Protein AF-A0A8B8MYD5-F1 (afdb_monomer)

Foldseek 3Di:
DDDDDDDDDDDPPVVVVVVVVVVVVPDPDDDDPPDDDPPPPDDDDDDDDDDDDDDDPDPDDDDDDDDDDDDDDDDDDDDDPDDQQEDDPPDPLDQPRDDFNYKDLFLVRVLVSVLVNCQQQQFAKDWPDRDRAKTKIDTDPPWFWIWIWGADPVVSIIGTHDTTDGGPDDHHLAYPSDALQVLLVVCLVVCVVPVSCALVNSQVCSCVRRVHHDDSVRSVSNSVVNVCVVVDPLVVVVVCVVVVQVVCCVVQVPWDWDWDADPPPRHTFKIKGFGLVLLCQCLPFFFLEWEWDKDWQQDPLIWIKIFIWTAGLLRAIRTGIIMTGRDPALVVLLVRVVSVCVSNVCALAALHEYEYAPDPSNVVSCCVRRVNHQYAHALVNVCVVLCVVPPDDVLVVLSVQLQADQADVSNVVSLVVNCVVPVPSSVSSVVVPSCRQRQRNDDCSRVDSDSHSVSVVVVVVVLPVLSNDRDVSSVVVVVVVSVVVVVVVCVVCVPDPDPRHPNRVVVVVVVVVQCVQWDWDDDPDQWIFIGRNPDTDIDGDDPPDDPPPPPPPPDPPPPDDDDPPDDDDDDDDDDDPDDWDAEQFCRHTNDYVVPDPDHGDDDDDDDDDDDDDDDDDDDDDDDDDDDDDDPVPVVVVVVVVVPDFWDWDADPVGWIWTDGPPDPDIDTPDDDDDDDDDDDDDDDDDDDDDDDDDDDDDDDDDDDDDDD

Sequence (708 aa):
MAPRDGDGAQDDEESATREIVTEFEEAGIEEEADDVPDLVVGSTNVVLYEDDATNEDANSDSESLSGPDIDDFEETNGISSLIVNKYDPTCDHNEEMFSVGMRFESHEQFKNAVKRYAVINGFDIYWKKSEYKRMEARCVRGCDWRLYGSWIQNEKTFVIKRVGFPHYCNRSLTNRQVTATWLAQEYMPKIRARLTYSVAEMQADARERFALTLNKKKCYRAIWKALSDIRGPIEEQYDMLRSYLAELKRVSKEGTFVIEVNSTTKVFERFYVGFNELKKGFLAGCKRVIGLDGCFLKTGLKGMLLCAVGRDGNNQMFPIAWAVVEIESEASWTWFLTLLFIDLSVGTGEGWTFISDQQKGLMNAVSCLSPQAEHRNCARHIYANWKKLHKGDALKNLFWRVVRCTFQAEFDLEMENLKEECSKGYEDFMRQGPKHFCKAFIKTGAKCDAVDNNLSETFNGYLCIPRTKPILEMLEEIRTMLMDRMAERSQLMMDRIDPICPRIRMKLEKTKLESKCCIARAAMGNNFEVQVFDKRFVSVVSQSNHHLIEGKEGERKKNRIKDKDERSSDGKKLMKVGVQMRCSNCLNYGHNKKTCKNPTASRPPKAKRGRPKKATGAQDGTQASRPSNRDSAIIRKERAQARQGYGLFMSETGNSYLRMPGSDRVIDIGGPSFSNGQVGARNVQASQSQSSIGISSSIQQSEIGAGL

Mean predicted aligned error: 20.04 Å

Radius of gyration: 39.72 Å; Cα contacts (8 Å, |Δi|>4): 804; chains: 1; bounding box: 111×100×109 Å

Nearest PDB structures (foldseek):
  6xg8-assembly1_A  TM=4.166E-01  e=9.368E-10  Acetivibrio thermocellus ATCC 27405
  6xg8-assembly1_B  TM=5.489E-01  e=1.685E-07  Acetivibrio thermocellus ATCC 27405
  6xgx-assembly1_B  TM=5.728E-01  e=4.971E-07  Acetivibrio thermocellus ATCC 27405
  4lmg-assembly1_D  TM=4.875E-01  e=2.849E-03  Saccharomyces cerevisiae S288C

Secondary structure (DSSP, 8-state):
----------S-HHHHHHHHHHTTSSS----------------------------------------------------------BPPTTS---TT---TT-EESSHHHHHHHHHHHHHHHT--EEEEEEETTEEEEEESTT---EEEEEEETTTTEEEEEEE-PPP-SPPPSS-TT--HHHHHHHTHHHHHH-TT--HHHHHHHHHHHH-----HHHHHHHHHHHHHHHH--HHHHHHTHHHHHHHHHHH-TTSEEEEEE-TTT--EEEEEEE-HHHHHHHHHHSEEEEEEEEEE--STT--EEEEEEEE-TTS-EEEEEEEEESSS-HHHHHHHHHHHHHHHT-TT-TT-EEEE-S-HHHHHHHHHH-TTSEEEE-HHHHHHHHHTTS-SHHHHHHHHHHHH-SSHHHHHHHHHHHHHH-HHHHHHHHHT-GGGT-GGGS-GGG-----S-HHHHHHHHHTTTGGGS-HHHHHHHHHHHHHHHHHHHHHHHHT---SS-HHHHHHHHHHHHHHTTEEEEE-STTEEEEEETTEEEEEE--STT---------------PPPTT-PPP---PPP-TT-PPBPTTT--BSS-GGG--SPPPPPPPPPPPPP--------------PPPTTTTTHHHHHTTSTT---EEEE-TTS-EEEE-TT---EEE--PPPP----------------------------------

Structure (mmCIF, N/CA/C/O backbone):
data_AF-A0A8B8MYD5-F1
#
_entry.id   AF-A0A8B8MYD5-F1
#
loop_
_atom_site.group_PDB
_atom_site.id
_atom_site.type_symbol
_atom_site.label_atom_id
_atom_site.label_alt_id
_atom_site.label_comp_id
_atom_site.label_asym_id
_atom_site.label_entity_id
_atom_site.label_seq_id
_atom_site.pdbx_PDB_ins_code
_atom_site.Cartn_x
_atom_site.Cartn_y
_atom_site.Cartn_z
_atom_site.occupancy
_atom_site.B_iso_or_equiv
_atom_site.auth_seq_id
_atom_site.auth_comp_id
_atom_site.auth_asym_id
_atom_site.auth_atom_id
_atom_site.pdbx_PDB_model_num
ATOM 1 N N . MET A 1 1 ? 26.868 44.661 17.415 1.00 33.03 1 MET A N 1
ATOM 2 C CA . MET A 1 1 ? 28.032 43.864 17.850 1.00 33.03 1 MET A CA 1
ATOM 3 C C . MET A 1 1 ? 27.548 42.441 18.075 1.00 33.03 1 MET A C 1
ATOM 5 O O . MET A 1 1 ? 26.788 42.228 19.005 1.00 33.03 1 MET A O 1
ATOM 9 N N . ALA A 1 2 ? 27.880 41.521 17.166 1.00 26.58 2 ALA A N 1
ATOM 10 C CA . ALA A 1 2 ? 27.817 40.070 17.413 1.00 26.58 2 ALA A CA 1
ATOM 11 C C . ALA A 1 2 ? 29.082 39.647 18.207 1.00 26.58 2 ALA A C 1
ATOM 13 O O . ALA A 1 2 ? 30.001 40.475 18.269 1.00 26.58 2 ALA A O 1
ATOM 14 N N . PRO A 1 3 ? 29.158 38.451 18.834 1.00 32.28 3 PRO A N 1
ATOM 15 C CA . PRO A 1 3 ? 29.130 37.113 18.186 1.00 32.28 3 PRO A CA 1
ATOM 16 C C . PRO A 1 3 ? 28.055 36.166 18.788 1.00 32.28 3 PRO A C 1
ATOM 18 O O . PRO A 1 3 ? 27.603 36.410 19.899 1.00 32.28 3 PRO A O 1
ATOM 21 N N . ARG A 1 4 ? 27.404 35.279 18.010 1.00 26.86 4 ARG A N 1
ATOM 22 C CA . ARG A 1 4 ? 27.729 33.878 17.600 1.00 26.86 4 ARG A CA 1
ATOM 23 C C . ARG A 1 4 ? 27.643 32.816 18.712 1.00 26.86 4 ARG A C 1
ATOM 25 O O . ARG A 1 4 ? 28.326 32.963 19.713 1.00 26.86 4 ARG A O 1
ATOM 32 N N . ASP A 1 5 ? 26.801 31.803 18.441 1.00 27.64 5 ASP A N 1
ATOM 33 C CA . ASP A 1 5 ? 26.845 30.345 18.746 1.00 27.64 5 ASP A CA 1
ATOM 34 C C . ASP A 1 5 ? 25.376 29.841 18.816 1.00 27.64 5 ASP A C 1
ATOM 36 O O . ASP A 1 5 ? 24.561 30.485 19.468 1.00 27.64 5 ASP A O 1
ATOM 40 N N . GLY A 1 6 ? 24.882 28.777 18.173 1.00 26.59 6 GLY A N 1
ATOM 41 C CA . GLY A 1 6 ? 25.410 27.744 17.278 1.00 26.59 6 GLY A CA 1
ATOM 42 C C . GLY A 1 6 ? 24.245 26.833 16.805 1.00 26.59 6 GLY A C 1
ATOM 43 O O . GLY A 1 6 ? 23.155 26.891 17.373 1.00 26.59 6 GLY A O 1
ATOM 44 N N . ASP A 1 7 ? 24.508 26.072 15.738 1.00 26.72 7 ASP A N 1
ATOM 45 C CA . ASP A 1 7 ? 23.707 25.107 14.939 1.00 26.72 7 ASP A CA 1
ATOM 46 C C . ASP A 1 7 ? 22.804 24.125 15.735 1.00 26.72 7 ASP A C 1
ATOM 48 O O . ASP A 1 7 ? 22.970 23.974 16.938 1.00 26.72 7 ASP A O 1
ATOM 52 N N . GLY A 1 8 ? 21.842 23.352 15.209 1.00 26.77 8 GLY A N 1
ATOM 53 C CA . GLY A 1 8 ? 21.414 22.917 13.871 1.00 26.77 8 GLY A CA 1
ATOM 54 C C . GLY A 1 8 ? 20.626 21.595 14.056 1.00 26.77 8 GLY A C 1
ATOM 55 O O . GLY A 1 8 ? 20.936 20.863 14.990 1.00 26.77 8 GLY A O 1
ATOM 56 N N . ALA A 1 9 ? 19.587 21.304 13.257 1.00 25.69 9 ALA A N 1
ATOM 57 C CA . ALA A 1 9 ? 18.967 19.963 13.164 1.00 25.69 9 ALA A CA 1
ATOM 58 C C . ALA A 1 9 ? 17.902 19.911 12.050 1.00 25.69 9 ALA A C 1
ATOM 60 O O . ALA A 1 9 ? 16.767 20.350 12.242 1.00 25.69 9 ALA A O 1
ATOM 61 N N . GLN A 1 10 ? 18.260 19.360 10.893 1.00 28.97 10 GLN A N 1
ATOM 62 C CA . GLN A 1 10 ? 17.320 18.822 9.910 1.00 28.97 10 GLN A CA 1
ATOM 63 C C . GLN A 1 10 ? 18.085 17.785 9.087 1.00 28.97 10 GLN A C 1
ATOM 65 O O . GLN A 1 10 ? 18.675 18.140 8.081 1.00 28.97 10 GLN A O 1
ATOM 70 N N . ASP A 1 11 ? 18.154 16.560 9.617 1.00 33.12 11 ASP A N 1
ATOM 71 C CA . ASP A 1 11 ? 18.473 15.306 8.909 1.00 33.12 11 ASP A CA 1
ATOM 72 C C . ASP A 1 11 ? 18.242 14.094 9.853 1.00 33.12 11 ASP A C 1
ATOM 74 O O . ASP A 1 11 ? 19.099 13.234 9.992 1.00 33.12 11 ASP A O 1
ATOM 78 N N . ASP A 1 12 ? 17.091 14.007 10.546 1.00 31.97 12 ASP A N 1
ATOM 79 C CA . ASP A 1 12 ? 16.885 12.969 11.589 1.00 31.97 12 ASP A CA 1
ATOM 80 C C . ASP A 1 12 ? 15.583 12.140 11.483 1.00 31.97 12 ASP A C 1
ATOM 82 O O . ASP A 1 12 ? 15.339 11.275 12.325 1.00 31.97 12 ASP A O 1
ATOM 86 N N . GLU A 1 13 ? 14.724 12.323 10.469 1.00 35.62 13 GLU A N 1
ATOM 87 C CA . GLU A 1 13 ? 13.463 11.547 10.394 1.00 35.62 13 GLU A CA 1
ATOM 88 C C . GLU A 1 13 ? 13.639 10.112 9.854 1.00 35.62 13 GLU A C 1
ATOM 90 O O . GLU A 1 13 ? 12.862 9.225 10.216 1.00 35.62 13 GLU A O 1
ATOM 95 N N . GLU A 1 14 ? 14.688 9.830 9.071 1.00 34.41 14 GLU A N 1
ATOM 96 C CA . GLU A 1 14 ? 14.923 8.487 8.510 1.00 34.41 14 GLU A CA 1
ATOM 97 C C . GLU A 1 14 ? 15.836 7.606 9.392 1.00 34.41 14 GLU A C 1
ATOM 99 O O . GLU A 1 14 ? 15.679 6.383 9.402 1.00 34.41 14 GLU A O 1
ATOM 104 N N . SER A 1 15 ? 16.713 8.201 10.219 1.00 29.47 15 SER A N 1
ATOM 105 C CA . SER A 1 15 ? 17.496 7.473 11.243 1.00 29.47 15 SER A CA 1
ATOM 106 C C . SER A 1 15 ? 16.619 7.044 12.424 1.00 29.47 15 SER A C 1
ATOM 108 O O . SER A 1 15 ? 16.699 5.903 12.887 1.00 29.47 15 SER A O 1
ATOM 110 N N . ALA A 1 16 ? 15.675 7.904 12.827 1.00 33.31 16 ALA A N 1
ATOM 111 C CA . ALA A 1 16 ? 14.773 7.640 13.944 1.00 33.31 16 ALA A CA 1
ATOM 112 C C . ALA A 1 16 ? 13.909 6.384 13.739 1.00 33.31 16 ALA A C 1
ATOM 114 O O . ALA A 1 16 ? 13.581 5.701 14.700 1.00 33.31 16 ALA A O 1
ATOM 115 N N . THR A 1 17 ? 13.554 6.018 12.505 1.00 35.38 17 THR A N 1
ATOM 116 C CA . THR A 1 17 ? 12.727 4.818 12.261 1.00 35.38 17 THR A CA 1
ATOM 117 C C . THR A 1 17 ? 13.509 3.503 12.304 1.00 35.38 17 THR A C 1
ATOM 119 O O . THR A 1 17 ? 12.901 2.457 12.525 1.00 35.38 17 THR A O 1
ATOM 122 N N . ARG A 1 18 ? 14.842 3.533 12.145 1.00 30.88 18 ARG A N 1
ATOM 123 C CA . ARG A 1 18 ? 15.704 2.342 12.247 1.00 30.88 18 ARG A CA 1
ATOM 124 C C . ARG A 1 18 ? 16.292 2.141 13.643 1.00 30.88 18 ARG A C 1
ATOM 126 O O . ARG A 1 18 ? 16.346 0.995 14.071 1.00 30.88 18 ARG A O 1
ATOM 133 N N . GLU A 1 19 ? 16.647 3.205 14.366 1.00 32.34 19 GLU A N 1
ATOM 134 C CA . GLU A 1 19 ? 17.136 3.094 15.756 1.00 32.34 19 GLU A CA 1
ATOM 135 C C . GLU A 1 19 ? 16.027 2.688 16.749 1.00 32.34 19 GLU A C 1
ATOM 137 O O . GLU A 1 19 ? 16.284 1.933 17.685 1.00 32.34 19 GLU A O 1
ATOM 142 N N . ILE A 1 20 ? 14.763 3.064 16.497 1.00 35.97 20 ILE A N 1
ATOM 143 C CA . ILE A 1 20 ? 13.620 2.741 17.378 1.00 35.97 20 ILE A CA 1
ATOM 144 C C . ILE A 1 20 ? 13.243 1.246 17.368 1.00 35.97 20 ILE A C 1
ATOM 146 O O . ILE A 1 20 ? 12.670 0.759 18.342 1.00 35.97 20 ILE A O 1
ATOM 150 N N . VAL A 1 21 ? 13.559 0.504 16.299 1.00 33.53 21 VAL A N 1
ATOM 151 C CA . VAL A 1 21 ? 13.284 -0.947 16.225 1.00 33.53 21 VAL A CA 1
ATOM 152 C C . VAL A 1 21 ? 14.319 -1.751 17.019 1.00 33.53 21 VAL A C 1
ATOM 154 O O . VAL A 1 21 ? 13.995 -2.817 17.529 1.00 33.53 21 VAL A O 1
ATOM 157 N N . THR A 1 22 ? 15.540 -1.232 17.169 1.00 33.75 22 THR A N 1
ATOM 158 C CA . THR A 1 22 ? 16.634 -1.900 17.890 1.00 33.75 22 THR A CA 1
ATOM 159 C C . THR A 1 22 ? 16.723 -1.521 19.374 1.00 33.75 22 THR A C 1
ATOM 161 O O . THR A 1 22 ? 17.114 -2.357 20.178 1.00 33.75 22 THR A O 1
ATOM 164 N N . GLU A 1 23 ? 16.312 -0.315 19.789 1.00 38.00 23 GLU A N 1
ATOM 165 C CA . GLU A 1 23 ? 16.449 0.134 21.194 1.00 38.00 23 GLU A CA 1
ATOM 166 C C . GLU A 1 23 ? 15.417 -0.446 22.184 1.00 38.00 23 GLU A C 1
ATOM 168 O O . GLU A 1 23 ? 15.559 -0.272 23.394 1.00 38.00 23 GLU A O 1
ATOM 173 N N . PHE A 1 24 ? 14.385 -1.161 21.719 1.00 34.62 24 PHE A N 1
ATOM 174 C CA . PHE A 1 24 ? 13.400 -1.794 22.613 1.00 34.62 24 PHE A CA 1
ATOM 175 C C . PHE A 1 24 ? 13.786 -3.203 23.095 1.00 34.62 24 PHE A C 1
ATOM 177 O O . PHE A 1 24 ? 13.116 -3.728 23.981 1.00 34.62 24 PHE A O 1
ATOM 184 N N . GLU A 1 25 ? 14.872 -3.801 22.590 1.00 34.47 25 GLU A N 1
ATOM 185 C CA . GLU A 1 25 ? 15.395 -5.070 23.128 1.00 34.47 25 GLU A CA 1
ATOM 186 C C . GLU A 1 25 ? 16.211 -4.883 24.426 1.00 34.47 25 GLU A C 1
ATOM 188 O O . GLU A 1 25 ? 16.365 -5.837 25.188 1.00 34.47 25 GLU A O 1
ATOM 193 N N . GLU A 1 26 ? 16.681 -3.666 24.742 1.00 33.31 26 GLU A N 1
ATOM 194 C CA . GLU A 1 26 ? 17.594 -3.427 25.879 1.00 33.31 26 GLU A CA 1
ATOM 195 C C . GLU A 1 26 ? 16.944 -2.802 27.133 1.00 33.31 26 GLU A C 1
ATOM 197 O O . GLU A 1 26 ? 17.572 -2.748 28.193 1.00 33.31 26 GLU A O 1
ATOM 202 N N . ALA A 1 27 ? 15.670 -2.399 27.088 1.00 32.56 27 ALA A N 1
ATOM 203 C CA . ALA A 1 27 ? 14.951 -1.895 28.263 1.00 32.56 27 ALA A CA 1
ATOM 204 C C . ALA A 1 27 ? 14.001 -2.967 28.823 1.00 32.56 27 ALA A C 1
ATOM 206 O O . ALA A 1 27 ? 12.875 -3.108 28.358 1.00 32.56 27 ALA A O 1
ATOM 207 N N . GLY A 1 28 ? 14.453 -3.715 29.837 1.00 33.19 28 GLY A N 1
ATOM 208 C CA . GLY A 1 28 ? 13.718 -4.795 30.515 1.00 33.19 28 GLY A CA 1
ATOM 209 C C . GLY A 1 28 ? 12.390 -4.385 31.171 1.00 33.19 28 GLY A C 1
ATOM 210 O O . GLY A 1 28 ? 12.281 -4.318 32.394 1.00 33.19 28 GLY A O 1
ATOM 211 N N . ILE A 1 29 ? 11.366 -4.157 30.351 1.00 31.33 29 ILE A N 1
ATOM 212 C CA . ILE A 1 29 ? 9.961 -3.982 30.714 1.00 31.33 29 ILE A CA 1
ATOM 213 C C . ILE A 1 29 ? 9.195 -5.000 29.868 1.00 31.33 29 ILE A C 1
ATOM 215 O O . ILE A 1 29 ? 9.148 -4.879 28.649 1.00 31.33 29 ILE A O 1
ATOM 219 N N . GLU A 1 30 ? 8.636 -6.026 30.511 1.00 28.53 30 GLU A N 1
ATOM 220 C CA . GLU A 1 30 ? 7.891 -7.107 29.858 1.00 28.53 30 GLU A CA 1
ATOM 221 C C . GLU A 1 30 ? 6.620 -6.576 29.160 1.00 28.53 30 GLU A C 1
ATOM 223 O O . GLU A 1 30 ? 5.520 -6.591 29.714 1.00 28.53 30 GLU A O 1
ATOM 228 N N . GLU A 1 31 ? 6.756 -6.113 27.916 1.00 30.19 31 GLU A N 1
ATOM 229 C CA . GLU A 1 31 ? 5.687 -6.196 26.927 1.00 30.19 31 GLU A CA 1
ATOM 230 C C . GLU A 1 31 ? 5.789 -7.548 26.215 1.00 30.19 31 GLU A C 1
ATOM 232 O O . GLU A 1 31 ? 6.854 -7.987 25.784 1.00 30.19 31 GLU A O 1
ATOM 237 N N . GLU A 1 32 ? 4.652 -8.238 26.135 1.00 30.89 32 GLU A N 1
ATOM 238 C CA . GLU A 1 32 ? 4.519 -9.505 25.431 1.00 30.89 32 GLU A CA 1
ATOM 239 C C . GLU A 1 32 ? 4.914 -9.337 23.964 1.00 30.89 32 GLU A C 1
ATOM 241 O O . GLU A 1 32 ? 4.228 -8.654 23.202 1.00 30.89 32 GLU A O 1
ATOM 246 N N . ALA A 1 33 ? 5.994 -10.014 23.578 1.00 26.75 33 ALA A N 1
ATOM 247 C CA . ALA A 1 33 ? 6.343 -10.279 22.195 1.00 26.75 33 ALA A CA 1
ATOM 248 C C . ALA A 1 33 ? 5.153 -10.957 21.494 1.00 26.75 33 ALA A C 1
ATOM 250 O O . ALA A 1 33 ? 4.912 -12.157 21.631 1.00 26.75 33 ALA A O 1
ATOM 251 N N . ASP A 1 34 ? 4.384 -10.166 20.751 1.00 35.00 34 ASP A N 1
ATOM 252 C CA . ASP A 1 34 ? 3.267 -10.620 19.925 1.00 35.00 34 ASP A CA 1
ATOM 253 C C . ASP A 1 34 ? 3.752 -10.928 18.487 1.00 35.00 34 ASP A C 1
ATOM 255 O O . ASP A 1 34 ? 2.990 -10.766 17.537 1.00 35.00 34 ASP A O 1
ATOM 259 N N . ASP A 1 35 ? 4.982 -11.437 18.327 1.00 33.81 35 ASP A N 1
ATOM 260 C CA . ASP A 1 35 ? 5.542 -11.927 17.061 1.00 33.81 35 ASP A CA 1
ATOM 261 C C . ASP A 1 35 ? 6.253 -13.276 17.266 1.00 33.81 35 ASP A C 1
ATOM 263 O O . ASP A 1 35 ? 7.375 -13.367 17.757 1.00 33.81 35 ASP A O 1
ATOM 267 N N . VAL A 1 36 ? 5.593 -14.360 16.849 1.00 26.56 36 VAL A N 1
ATOM 268 C CA . VAL A 1 36 ? 6.321 -15.530 16.342 1.00 26.56 36 VAL A CA 1
ATOM 269 C C . VAL A 1 36 ? 6.652 -15.184 14.892 1.00 26.56 36 VAL A C 1
ATOM 271 O O . VAL A 1 36 ? 5.730 -14.777 14.180 1.00 26.56 36 VAL A O 1
ATOM 274 N N . PRO A 1 37 ? 7.909 -15.319 14.442 1.00 28.94 37 PRO A N 1
ATOM 275 C CA . PRO A 1 37 ? 8.293 -14.933 13.095 1.00 28.94 37 PRO A CA 1
ATOM 276 C C . PRO A 1 37 ? 7.464 -15.721 12.078 1.00 28.94 37 PRO A C 1
ATOM 278 O O . PRO A 1 37 ? 7.573 -16.948 11.992 1.00 28.94 37 PRO A O 1
ATOM 281 N N . ASP A 1 38 ? 6.641 -15.007 11.301 1.00 29.02 38 ASP A N 1
ATOM 282 C CA . ASP A 1 38 ? 6.226 -15.482 9.982 1.00 29.02 38 ASP A CA 1
ATOM 283 C C . ASP A 1 38 ? 7.532 -15.872 9.272 1.00 29.02 38 ASP A C 1
ATOM 285 O O . ASP A 1 38 ? 8.484 -15.088 9.216 1.00 29.02 38 ASP A O 1
ATOM 289 N N . LEU A 1 39 ? 7.619 -17.119 8.809 1.00 23.84 39 LEU A N 1
ATOM 290 C CA . LEU A 1 39 ? 8.772 -17.619 8.075 1.00 23.84 39 LEU A CA 1
ATOM 291 C C . LEU A 1 39 ? 8.901 -16.773 6.801 1.00 23.84 39 LEU A C 1
ATOM 293 O O . LEU A 1 39 ? 8.244 -17.028 5.793 1.00 23.84 39 LEU A O 1
ATOM 297 N N . VAL A 1 40 ? 9.723 -15.725 6.861 1.00 25.64 40 VAL A N 1
ATOM 298 C CA . VAL A 1 40 ? 10.097 -14.914 5.708 1.00 25.64 40 VAL A CA 1
ATOM 299 C C . VAL A 1 40 ? 10.879 -15.832 4.784 1.00 25.64 40 VAL A C 1
ATOM 301 O O . VAL A 1 40 ? 12.078 -16.055 4.955 1.00 25.64 40 VAL A O 1
ATOM 304 N N . VAL A 1 41 ? 10.196 -16.393 3.788 1.00 25.09 41 VAL A N 1
ATOM 305 C CA . VAL A 1 41 ? 10.871 -16.925 2.611 1.00 25.09 41 VAL A CA 1
ATOM 306 C C . VAL A 1 41 ? 11.600 -15.740 1.986 1.00 25.09 41 VAL A C 1
ATOM 308 O O . VAL A 1 41 ? 10.986 -14.748 1.585 1.00 25.09 41 VAL A O 1
ATOM 311 N N . GLY A 1 42 ? 12.930 -15.827 2.032 1.00 29.61 42 GLY A N 1
ATOM 312 C CA . GLY A 1 42 ? 13.866 -14.732 1.821 1.00 29.61 42 GLY A CA 1
ATOM 313 C C . GLY A 1 42 ? 13.496 -13.832 0.650 1.00 29.61 42 GLY A C 1
ATOM 314 O O . GLY A 1 42 ? 13.579 -14.226 -0.510 1.00 29.61 42 GLY A O 1
ATOM 315 N N . SER A 1 43 ? 13.138 -12.594 0.973 1.00 27.06 43 SER A N 1
ATOM 316 C CA . SER A 1 43 ? 13.004 -11.517 0.003 1.00 27.06 43 SER A CA 1
ATOM 317 C C . SER A 1 43 ? 14.182 -10.576 0.200 1.00 27.06 43 SER A C 1
ATOM 319 O O . SER A 1 43 ? 14.398 -10.014 1.270 1.00 27.06 43 SER A O 1
ATOM 321 N N . THR A 1 44 ? 15.014 -10.501 -0.830 1.00 27.11 44 THR A N 1
ATOM 322 C CA . THR A 1 44 ? 16.272 -9.762 -0.858 1.00 27.11 44 THR A CA 1
ATOM 323 C C . THR A 1 44 ? 16.023 -8.283 -0.554 1.00 27.11 44 THR A C 1
ATOM 325 O O . THR A 1 44 ? 15.215 -7.643 -1.222 1.00 27.11 44 THR A O 1
ATOM 328 N N . ASN A 1 45 ? 16.735 -7.738 0.437 1.00 24.03 45 ASN A N 1
ATOM 329 C CA . ASN A 1 45 ? 16.709 -6.323 0.812 1.00 24.03 45 ASN A CA 1
ATOM 330 C C . ASN A 1 45 ? 16.953 -5.412 -0.406 1.00 24.03 45 ASN A C 1
ATOM 332 O O . ASN A 1 45 ? 18.089 -5.258 -0.862 1.00 24.03 45 ASN A O 1
ATOM 336 N N . VAL A 1 46 ? 15.896 -4.772 -0.906 1.00 24.39 46 VAL A N 1
ATOM 337 C CA . VAL A 1 46 ? 15.996 -3.610 -1.794 1.00 24.39 46 VAL A CA 1
ATOM 338 C C . VAL A 1 46 ? 15.860 -2.372 -0.917 1.00 24.39 46 VAL A C 1
ATOM 340 O O . VAL A 1 46 ? 14.762 -1.934 -0.591 1.00 24.39 46 VAL A O 1
ATOM 343 N N . VAL A 1 47 ? 17.001 -1.831 -0.496 1.00 25.64 47 VAL A N 1
ATOM 344 C CA . VAL A 1 47 ? 17.076 -0.502 0.116 1.00 25.64 47 VAL A CA 1
ATOM 345 C C . VAL A 1 47 ? 16.933 0.514 -1.018 1.00 25.64 47 VAL A C 1
ATOM 347 O O . VAL A 1 47 ? 17.826 0.626 -1.861 1.00 25.64 47 VAL A O 1
ATOM 350 N N . LEU A 1 48 ? 15.789 1.194 -1.083 1.00 27.05 48 LEU A N 1
ATOM 351 C CA . LEU A 1 48 ? 15.568 2.330 -1.974 1.00 27.05 48 LEU A CA 1
ATOM 352 C C . LEU A 1 48 ? 16.067 3.583 -1.255 1.00 27.05 48 LEU A C 1
ATOM 354 O O . LEU A 1 48 ? 15.517 3.945 -0.224 1.00 27.05 48 LEU A O 1
ATOM 358 N N . TYR A 1 49 ? 17.125 4.188 -1.788 1.00 27.02 49 TYR A N 1
ATOM 359 C CA . TYR A 1 49 ? 17.493 5.566 -1.476 1.00 27.02 49 TYR A CA 1
ATOM 360 C C . TYR A 1 49 ? 16.717 6.472 -2.432 1.00 27.02 49 TYR A C 1
ATOM 362 O O . TYR A 1 49 ? 16.740 6.224 -3.645 1.00 27.02 49 TYR A O 1
ATOM 370 N N . GLU A 1 50 ? 16.033 7.473 -1.888 1.00 28.28 50 GLU A N 1
ATOM 371 C CA . GLU A 1 50 ? 15.501 8.595 -2.657 1.00 28.28 50 GLU A CA 1
ATOM 372 C C . GLU A 1 50 ? 16.626 9.597 -2.999 1.00 28.28 50 GLU A C 1
ATOM 374 O O . GLU A 1 50 ? 17.693 9.605 -2.385 1.00 28.28 50 GLU A O 1
ATOM 379 N N . ASP A 1 51 ? 16.342 10.379 -4.039 1.00 26.30 51 ASP A N 1
ATOM 380 C CA . ASP A 1 51 ? 16.920 11.670 -4.423 1.00 26.30 51 ASP A CA 1
ATOM 381 C C . ASP A 1 51 ? 17.896 11.857 -5.606 1.00 26.30 51 ASP A C 1
ATOM 383 O O . ASP A 1 51 ? 18.862 11.131 -5.863 1.00 26.30 51 ASP A O 1
ATOM 387 N N . ASP A 1 52 ? 17.502 12.926 -6.313 1.00 25.14 52 ASP A N 1
ATOM 388 C CA . ASP A 1 52 ? 18.093 13.836 -7.285 1.00 25.14 52 ASP A CA 1
ATOM 389 C C . ASP A 1 52 ? 18.729 13.307 -8.574 1.00 25.14 52 ASP A C 1
ATOM 391 O O . ASP A 1 52 ? 19.902 12.948 -8.692 1.00 25.14 52 ASP A O 1
ATOM 395 N N . ALA A 1 53 ? 17.910 13.388 -9.625 1.00 30.78 53 ALA A N 1
ATOM 396 C CA . ALA A 1 53 ? 18.336 13.380 -11.009 1.00 30.78 53 ALA A CA 1
ATOM 397 C C . ALA A 1 53 ? 19.032 14.705 -11.360 1.00 30.78 53 ALA A C 1
ATOM 399 O O . ALA A 1 53 ? 18.392 15.664 -11.790 1.00 30.78 53 ALA A O 1
ATOM 400 N N . THR A 1 54 ? 20.360 14.735 -11.262 1.00 27.05 54 THR A N 1
ATOM 401 C CA . THR A 1 54 ? 21.168 15.653 -12.067 1.00 27.05 54 THR A CA 1
ATOM 402 C C . THR A 1 54 ? 21.460 15.005 -13.420 1.00 27.05 54 THR A C 1
ATOM 404 O O . THR A 1 54 ? 22.073 13.941 -13.534 1.00 27.05 54 THR A O 1
ATOM 407 N N . ASN A 1 55 ? 20.932 15.641 -14.465 1.00 29.86 55 ASN A N 1
ATOM 408 C CA . ASN A 1 55 ? 21.253 15.367 -15.859 1.00 29.86 55 ASN A CA 1
ATOM 409 C C . ASN A 1 55 ? 22.699 15.808 -16.124 1.00 29.86 55 ASN A C 1
ATOM 411 O O . ASN A 1 55 ? 22.965 17.000 -16.245 1.00 29.86 55 ASN A O 1
ATOM 415 N N . GLU A 1 56 ? 23.609 14.856 -16.288 1.00 29.16 56 GLU A N 1
ATOM 416 C CA . GLU A 1 56 ? 24.854 15.069 -17.025 1.00 29.16 56 GLU A CA 1
ATOM 417 C C . GLU A 1 56 ? 24.882 14.101 -18.204 1.00 29.16 56 GLU A C 1
ATOM 419 O O . GLU A 1 56 ? 25.455 13.022 -18.133 1.00 29.16 56 GLU A O 1
ATOM 424 N N . ASP A 1 57 ? 24.219 14.502 -19.283 1.00 27.75 57 ASP A N 1
ATOM 425 C CA . ASP A 1 57 ? 24.515 14.054 -20.644 1.00 27.75 57 ASP A CA 1
ATOM 426 C C . ASP A 1 57 ? 24.286 15.258 -21.575 1.00 27.75 57 ASP A C 1
ATOM 428 O O . ASP A 1 57 ? 23.421 15.272 -22.449 1.00 27.75 57 ASP A O 1
ATOM 432 N N . ALA A 1 58 ? 25.049 16.329 -21.338 1.00 28.17 58 ALA A N 1
ATOM 433 C CA . ALA A 1 58 ? 25.180 17.434 -22.276 1.00 28.17 58 ALA A CA 1
ATOM 434 C C . ALA A 1 58 ? 26.354 17.127 -23.212 1.00 28.17 58 ALA A C 1
ATOM 436 O O . ALA A 1 58 ? 27.509 17.379 -22.881 1.00 28.17 58 ALA A O 1
ATOM 437 N N . ASN A 1 59 ? 26.062 16.573 -24.387 1.00 29.81 59 ASN A N 1
ATOM 438 C CA . ASN A 1 59 ? 26.994 16.636 -25.507 1.00 29.81 59 ASN A CA 1
ATOM 439 C C . ASN A 1 59 ? 26.539 17.811 -26.378 1.00 29.81 59 ASN A C 1
ATOM 441 O O . ASN A 1 59 ? 25.535 17.705 -27.080 1.00 29.81 59 ASN A O 1
ATOM 445 N N . SER A 1 60 ? 27.211 18.959 -26.245 1.00 28.59 60 SER A N 1
ATOM 446 C CA . SER A 1 60 ? 26.897 20.149 -27.032 1.00 28.59 60 SER A CA 1
ATOM 447 C C . SER A 1 60 ? 27.411 19.991 -28.458 1.00 28.59 60 SER A C 1
ATOM 449 O O . SER A 1 60 ? 28.621 19.899 -28.681 1.00 28.59 60 SER A O 1
ATOM 451 N N . ASP A 1 61 ? 26.490 20.026 -29.412 1.00 28.61 61 ASP A N 1
ATOM 452 C CA . ASP A 1 61 ? 26.794 20.331 -30.802 1.00 28.61 61 ASP A CA 1
ATOM 453 C C . ASP A 1 61 ? 27.224 21.801 -30.886 1.00 28.61 61 ASP A C 1
ATOM 455 O O . ASP A 1 61 ? 26.430 22.713 -30.653 1.00 28.61 61 ASP A O 1
ATOM 459 N N . SER A 1 62 ? 28.497 22.038 -31.203 1.00 30.36 62 SER A N 1
ATOM 460 C CA . SER A 1 62 ? 28.982 23.352 -31.624 1.00 30.36 62 SER A CA 1
ATOM 461 C C . SER A 1 62 ? 29.475 23.258 -33.063 1.00 30.36 62 SER A C 1
ATOM 463 O O . SER A 1 62 ? 30.548 22.713 -33.331 1.00 30.36 62 SER A O 1
ATOM 465 N N . GLU A 1 63 ? 28.682 23.801 -33.983 1.00 32.31 63 GLU A N 1
ATOM 466 C CA . GLU A 1 63 ? 29.115 24.124 -35.338 1.00 32.31 63 GLU A CA 1
ATOM 467 C C . GLU A 1 63 ? 30.123 25.283 -35.323 1.00 32.31 63 GLU A C 1
ATOM 469 O O . GLU A 1 63 ? 29.931 26.291 -34.645 1.00 32.31 63 GLU A O 1
ATOM 474 N N . SER A 1 64 ? 31.192 25.165 -36.111 1.00 28.11 64 SER A N 1
ATOM 475 C CA . SER A 1 64 ? 31.915 26.312 -36.674 1.00 28.11 64 SER A CA 1
ATOM 476 C C . SER A 1 64 ? 32.707 25.896 -37.924 1.00 28.11 64 SER A C 1
ATOM 478 O O . SER A 1 64 ? 33.075 24.737 -38.105 1.00 28.11 64 SER A O 1
ATOM 480 N N . LEU A 1 65 ? 32.848 26.861 -38.832 1.00 27.92 65 LEU A N 1
ATOM 481 C CA . LEU A 1 65 ? 32.960 26.737 -40.287 1.00 27.92 65 LEU A CA 1
ATOM 482 C C . LEU A 1 65 ? 34.396 26.578 -40.848 1.00 27.92 65 LEU A C 1
ATOM 484 O O . LEU A 1 65 ? 35.337 27.198 -40.368 1.00 27.92 65 LEU A O 1
ATOM 488 N N . SER A 1 66 ? 34.457 25.843 -41.973 1.00 29.12 66 SER A N 1
ATOM 489 C CA . SER A 1 66 ? 35.260 26.011 -43.214 1.00 29.12 66 SER A CA 1
ATOM 490 C C . SER A 1 66 ? 36.806 25.909 -43.264 1.00 29.12 66 SER A C 1
ATOM 492 O O . SER A 1 66 ? 37.506 26.832 -42.861 1.00 29.12 66 SER A O 1
ATOM 494 N N . GLY A 1 67 ? 37.271 24.887 -44.018 1.00 25.41 67 GLY A N 1
ATOM 495 C CA . GLY A 1 67 ? 38.222 24.983 -45.159 1.00 25.41 67 GLY A CA 1
ATOM 496 C C . GLY A 1 67 ? 39.644 24.389 -44.990 1.00 25.41 67 GLY A C 1
ATOM 497 O O . GLY A 1 67 ? 40.152 24.424 -43.871 1.00 25.41 67 GLY A O 1
ATOM 498 N N . PRO A 1 68 ? 40.352 23.930 -46.061 1.00 33.97 68 PRO A N 1
ATOM 499 C CA . PRO A 1 68 ? 39.937 23.596 -47.437 1.00 33.97 68 PRO A CA 1
ATOM 500 C C . PRO A 1 68 ? 40.183 22.116 -47.847 1.00 33.97 68 PRO A C 1
ATOM 502 O O . PRO A 1 68 ? 40.909 21.374 -47.184 1.00 33.97 68 PRO A O 1
ATOM 505 N N . ASP A 1 69 ? 39.563 21.722 -48.965 1.00 41.22 69 ASP A N 1
ATOM 506 C CA . ASP A 1 69 ? 39.835 20.509 -49.755 1.00 41.22 69 ASP A CA 1
ATOM 507 C C . ASP A 1 69 ? 41.254 20.500 -50.360 1.00 41.22 69 ASP A C 1
ATOM 509 O O . ASP A 1 69 ? 41.779 21.575 -50.645 1.00 41.22 69 ASP A O 1
ATOM 513 N N . ILE A 1 70 ? 41.823 19.292 -50.537 1.00 32.69 70 ILE A N 1
ATOM 514 C CA . ILE A 1 70 ? 42.980 18.839 -51.367 1.00 32.69 70 ILE A CA 1
ATOM 515 C C . ILE A 1 70 ? 43.392 17.459 -50.794 1.00 32.69 70 ILE A C 1
ATOM 517 O O . ILE A 1 70 ? 43.521 17.330 -49.577 1.00 32.69 70 ILE A O 1
ATOM 521 N N . ASP A 1 71 ? 43.638 16.358 -51.501 1.00 30.94 71 ASP A N 1
ATOM 522 C CA . ASP A 1 71 ? 43.544 15.959 -52.906 1.00 30.94 71 ASP A CA 1
ATOM 523 C C . ASP A 1 71 ? 43.453 14.416 -52.940 1.00 30.94 71 ASP A C 1
ATOM 525 O O . ASP A 1 71 ? 43.765 13.727 -51.960 1.00 30.94 71 ASP A O 1
ATOM 529 N N . ASP A 1 72 ? 43.023 13.909 -54.090 1.00 38.03 72 ASP A N 1
ATOM 530 C CA . ASP A 1 72 ? 42.999 12.516 -54.534 1.00 38.03 72 ASP A CA 1
ATOM 531 C C . ASP A 1 72 ? 44.260 11.688 -54.218 1.00 38.03 72 ASP A C 1
ATOM 533 O O . ASP A 1 72 ? 45.383 12.158 -54.391 1.00 38.03 72 ASP A O 1
ATOM 537 N N . PHE A 1 73 ? 44.078 10.394 -53.906 1.00 30.22 73 PHE A N 1
ATOM 538 C CA . PHE A 1 73 ? 44.983 9.360 -54.429 1.00 30.22 73 PHE A CA 1
ATOM 539 C C . PHE A 1 73 ? 44.342 7.957 -54.487 1.00 30.22 73 PHE A C 1
ATOM 541 O O . PHE A 1 73 ? 44.121 7.297 -53.471 1.00 30.22 73 PHE A O 1
ATOM 548 N N . GLU A 1 74 ? 44.084 7.576 -55.738 1.00 33.50 74 GLU A N 1
ATOM 549 C CA . GLU A 1 74 ? 44.103 6.263 -56.400 1.00 33.50 74 GLU A CA 1
ATOM 550 C C . GLU A 1 74 ? 43.192 5.103 -55.956 1.00 33.50 74 GLU A C 1
ATOM 552 O O . GLU A 1 74 ? 43.399 4.388 -54.973 1.00 33.50 74 GLU A O 1
ATOM 557 N N . GLU A 1 75 ? 42.241 4.838 -56.859 1.00 38.78 75 GLU A N 1
ATOM 558 C CA . GLU A 1 75 ? 41.724 3.516 -57.196 1.00 38.78 75 GLU A CA 1
ATOM 559 C C . GLU A 1 75 ? 42.858 2.513 -57.450 1.00 38.78 75 GLU A C 1
ATOM 561 O O . GLU A 1 75 ? 43.712 2.708 -58.311 1.00 38.78 75 GLU A O 1
ATOM 566 N N . THR A 1 76 ? 42.772 1.353 -56.808 1.00 33.72 76 THR A N 1
ATOM 567 C CA . THR A 1 76 ? 43.279 0.113 -57.399 1.00 33.72 76 THR A CA 1
ATOM 568 C C . THR A 1 76 ? 42.099 -0.823 -57.615 1.00 33.72 76 THR A C 1
ATOM 570 O O . THR A 1 76 ? 41.563 -1.434 -56.692 1.00 33.72 76 THR A O 1
ATOM 573 N N . ASN A 1 77 ? 41.665 -0.891 -58.874 1.00 36.75 77 ASN A N 1
ATOM 574 C CA . ASN A 1 77 ? 40.753 -1.910 -59.368 1.00 36.75 77 ASN A CA 1
ATOM 575 C C . ASN A 1 77 ? 41.477 -3.259 -59.428 1.00 36.75 77 ASN A C 1
ATOM 577 O O . ASN A 1 77 ? 42.482 -3.415 -60.117 1.00 36.75 77 ASN A O 1
ATOM 581 N N . GLY A 1 78 ? 40.913 -4.247 -58.741 1.00 32.97 78 GLY A N 1
ATOM 582 C CA . GLY A 1 78 ? 41.325 -5.643 -58.798 1.00 32.97 78 GLY A CA 1
ATOM 583 C C . GLY A 1 78 ? 40.235 -6.518 -58.195 1.00 32.97 78 GLY A C 1
ATOM 584 O O . GLY A 1 78 ? 40.328 -6.930 -57.043 1.00 32.97 78 GLY A O 1
ATOM 585 N N . ILE A 1 79 ? 39.161 -6.754 -58.951 1.00 43.88 79 ILE A N 1
ATOM 586 C CA . ILE A 1 79 ? 38.066 -7.639 -58.542 1.00 43.88 79 ILE A CA 1
ATOM 587 C C . ILE A 1 79 ? 38.583 -9.081 -58.569 1.00 43.88 79 ILE A C 1
ATOM 589 O O . ILE A 1 79 ? 38.767 -9.664 -59.634 1.00 43.88 79 ILE A O 1
ATOM 593 N N . SER A 1 80 ? 38.773 -9.663 -57.387 1.00 33.88 80 SER A N 1
ATOM 594 C CA . SER A 1 80 ? 38.742 -11.110 -57.184 1.00 33.88 80 SER A CA 1
ATOM 595 C C . SER A 1 80 ? 37.510 -11.429 -56.344 1.00 33.88 80 SER A C 1
ATOM 597 O O . SER A 1 80 ? 37.223 -10.737 -55.367 1.00 33.88 80 SER A O 1
ATOM 599 N N . SER A 1 81 ? 36.747 -12.432 -56.768 1.00 42.50 81 SER A N 1
ATOM 600 C CA . SER A 1 81 ? 35.472 -12.900 -56.213 1.00 42.50 81 SER A CA 1
ATOM 601 C C . SER A 1 81 ? 35.609 -13.464 -54.789 1.00 42.50 81 SER A C 1
ATOM 603 O O . SER A 1 81 ? 35.471 -14.666 -54.562 1.00 42.50 81 SER A O 1
ATOM 605 N N . LEU A 1 82 ? 35.908 -12.598 -53.826 1.00 41.28 82 LEU A N 1
ATOM 606 C CA . LEU A 1 82 ? 36.200 -12.940 -52.441 1.00 41.28 82 LEU A CA 1
ATOM 607 C C . LEU A 1 82 ? 35.014 -12.547 -51.556 1.00 41.28 82 LEU A C 1
ATOM 609 O O . LEU A 1 82 ? 34.517 -11.426 -51.629 1.00 41.28 82 LEU A O 1
ATOM 613 N N . ILE A 1 83 ? 34.561 -13.514 -50.759 1.00 47.50 83 ILE A N 1
ATOM 614 C CA . ILE A 1 83 ? 33.632 -13.425 -49.623 1.00 47.50 83 ILE A CA 1
ATOM 615 C C . ILE A 1 83 ? 33.437 -11.973 -49.161 1.00 47.50 83 ILE A C 1
ATOM 617 O O . ILE A 1 83 ? 34.366 -11.356 -48.639 1.00 47.50 83 ILE A O 1
ATOM 621 N N . VAL A 1 84 ? 32.230 -11.419 -49.333 1.00 56.75 84 VAL A N 1
ATOM 622 C CA . VAL A 1 84 ? 31.882 -10.132 -48.718 1.00 56.75 84 VAL A CA 1
ATOM 623 C C . VAL A 1 84 ? 32.039 -10.331 -47.214 1.00 56.75 84 VAL A C 1
ATOM 625 O O . VAL A 1 84 ? 31.228 -11.021 -46.603 1.00 56.75 84 VAL A O 1
ATOM 628 N N . ASN A 1 85 ? 33.109 -9.778 -46.638 1.00 76.81 85 ASN A N 1
ATOM 629 C CA . ASN A 1 85 ? 33.445 -9.869 -45.219 1.00 76.81 85 ASN A CA 1
ATOM 630 C C . ASN A 1 85 ? 32.433 -9.045 -44.405 1.00 76.81 85 ASN A C 1
ATOM 632 O O . ASN A 1 85 ? 32.707 -7.940 -43.943 1.00 76.81 85 ASN A O 1
ATOM 636 N N . LYS A 1 86 ? 31.191 -9.519 -44.357 1.00 84.19 86 LYS A N 1
ATOM 637 C CA . LYS A 1 86 ? 30.086 -8.891 -43.646 1.00 84.19 86 LYS A CA 1
ATOM 638 C C . LYS A 1 86 ? 30.137 -9.352 -42.197 1.00 84.19 86 LYS A C 1
ATOM 640 O O . LYS A 1 86 ? 30.315 -10.535 -41.929 1.00 84.19 86 LYS A O 1
ATOM 645 N N . TYR A 1 87 ? 29.966 -8.414 -41.276 1.00 86.94 87 TYR A N 1
ATOM 646 C CA . TYR A 1 87 ? 29.893 -8.721 -39.859 1.00 86.94 87 TYR A CA 1
ATOM 647 C C . TYR A 1 87 ? 28.688 -9.622 -39.557 1.00 86.94 87 TYR A C 1
ATOM 649 O O . TYR A 1 87 ? 27.549 -9.282 -39.891 1.00 86.94 87 TYR A O 1
ATOM 657 N N . ASP A 1 88 ? 28.957 -10.749 -38.900 1.00 83.50 88 ASP A N 1
ATOM 658 C CA . ASP A 1 88 ? 27.951 -11.649 -38.347 1.00 83.50 88 ASP A CA 1
ATOM 659 C C . ASP A 1 88 ? 27.687 -11.281 -36.874 1.00 83.50 88 ASP A C 1
ATOM 661 O O . ASP A 1 88 ? 28.584 -11.407 -36.041 1.00 83.50 88 ASP A O 1
ATOM 665 N N . PRO A 1 89 ? 26.469 -10.841 -36.504 1.00 81.69 89 PRO A N 1
ATOM 666 C CA . PRO A 1 89 ? 26.125 -10.539 -35.117 1.00 81.69 89 PRO A CA 1
ATOM 667 C C . PRO A 1 89 ? 26.224 -11.723 -34.144 1.00 81.69 89 PRO A C 1
ATOM 669 O O . PRO A 1 89 ? 26.181 -11.482 -32.934 1.00 81.69 89 PRO A O 1
ATOM 672 N N . THR A 1 90 ? 26.295 -12.955 -34.659 1.00 79.44 90 THR A N 1
ATOM 673 C CA . THR A 1 90 ? 26.344 -14.211 -33.895 1.00 79.44 90 THR A CA 1
ATOM 674 C C . THR A 1 90 ? 27.750 -14.781 -33.722 1.00 79.44 90 THR A C 1
ATOM 676 O O . THR A 1 90 ? 27.895 -15.830 -33.095 1.00 79.44 90 THR A O 1
ATOM 679 N N . CYS A 1 91 ? 28.783 -14.098 -34.231 1.00 79.44 91 CYS A N 1
ATOM 680 C CA . CYS A 1 91 ? 30.164 -14.507 -33.999 1.00 79.44 91 CYS A CA 1
ATOM 681 C C . CYS A 1 91 ? 30.526 -14.488 -32.501 1.00 79.44 91 CYS A C 1
ATOM 683 O O . CYS A 1 91 ? 29.818 -13.923 -31.668 1.00 79.44 91 CYS A O 1
ATOM 685 N N . ASP A 1 92 ? 31.639 -15.131 -32.161 1.00 74.06 92 ASP A N 1
ATOM 686 C CA . ASP A 1 92 ? 32.137 -15.304 -30.791 1.00 74.06 92 ASP A CA 1
ATOM 687 C C . ASP A 1 92 ? 32.825 -14.051 -30.208 1.00 74.06 92 ASP A C 1
ATOM 689 O O . ASP A 1 92 ? 33.170 -14.030 -29.025 1.00 74.06 92 ASP A O 1
ATOM 693 N N . HIS A 1 93 ? 33.012 -13.004 -31.022 1.00 81.12 93 HIS A N 1
ATOM 694 C CA . HIS A 1 93 ? 33.716 -11.759 -30.687 1.00 81.12 93 HIS A CA 1
ATOM 695 C C . HIS A 1 93 ? 35.096 -11.976 -30.057 1.00 81.12 93 HIS A C 1
ATOM 697 O O . HIS A 1 93 ? 35.489 -11.220 -29.165 1.00 81.12 93 HIS A O 1
ATOM 703 N N . ASN A 1 94 ? 35.836 -12.983 -30.524 1.00 80.12 94 ASN A N 1
ATOM 704 C CA . ASN A 1 94 ? 37.204 -13.254 -30.081 1.00 80.12 94 ASN A CA 1
ATOM 705 C C . ASN A 1 94 ? 38.194 -12.114 -30.431 1.00 80.12 94 ASN A C 1
ATOM 707 O O . ASN A 1 94 ? 37.847 -11.140 -31.108 1.00 80.12 94 ASN A O 1
ATOM 711 N N . GLU A 1 95 ? 39.441 -12.219 -29.955 1.00 72.06 95 GLU A N 1
ATOM 712 C CA . GLU A 1 95 ? 40.478 -11.183 -30.122 1.00 72.06 95 GLU A CA 1
ATOM 713 C C . GLU A 1 95 ? 40.813 -10.854 -31.593 1.00 72.06 95 GLU A C 1
ATOM 715 O O . GLU A 1 95 ? 41.224 -9.733 -31.896 1.00 72.06 95 GLU A O 1
ATOM 720 N N . GLU A 1 96 ? 40.568 -11.781 -32.521 1.00 73.31 96 GLU A N 1
ATOM 721 C CA . GLU A 1 96 ? 40.878 -11.642 -33.952 1.00 73.31 96 GLU A CA 1
ATOM 722 C C . GLU A 1 96 ? 39.656 -11.265 -34.807 1.00 73.31 96 GLU A C 1
ATOM 724 O O . GLU A 1 96 ? 39.728 -11.246 -36.037 1.00 73.31 96 GLU A O 1
ATOM 729 N N . MET A 1 97 ? 38.526 -10.914 -34.182 1.00 81.94 97 MET A N 1
ATOM 730 C CA . MET A 1 97 ? 37.266 -10.679 -34.893 1.00 81.94 97 MET A CA 1
ATOM 731 C C . MET A 1 97 ? 37.363 -9.580 -35.965 1.00 81.94 97 MET A C 1
ATOM 733 O O . MET A 1 97 ? 36.698 -9.656 -36.997 1.00 81.94 97 MET A O 1
ATOM 737 N N . PHE A 1 98 ? 38.141 -8.520 -35.738 1.00 89.56 98 PHE A N 1
ATOM 738 C CA . PHE A 1 98 ? 38.152 -7.361 -36.631 1.00 89.56 98 PHE A CA 1
ATOM 739 C C . PHE A 1 98 ? 39.210 -7.461 -37.730 1.00 89.56 98 PHE A C 1
ATOM 741 O O . PHE A 1 98 ? 40.405 -7.524 -37.459 1.00 89.56 98 PHE A O 1
ATOM 748 N N . SER A 1 99 ? 38.775 -7.325 -38.984 1.00 88.38 99 SER A N 1
ATOM 749 C CA . SER A 1 99 ? 39.647 -7.275 -40.162 1.00 88.38 99 SER A CA 1
ATOM 750 C C . SER A 1 99 ? 39.347 -6.065 -41.051 1.00 88.38 99 SER A C 1
ATOM 752 O O . SER A 1 99 ? 38.232 -5.533 -41.087 1.00 88.38 99 SER A O 1
ATOM 754 N N . VAL A 1 100 ? 40.374 -5.593 -41.764 1.00 89.94 100 VAL A N 1
ATOM 755 C CA . VAL A 1 100 ? 40.229 -4.502 -42.738 1.00 89.94 100 VAL A CA 1
ATOM 756 C C . VAL A 1 100 ? 39.284 -4.947 -43.855 1.00 89.94 100 VAL A C 1
ATOM 758 O O . VAL A 1 100 ? 39.358 -6.075 -44.335 1.00 89.94 100 VAL A O 1
ATOM 761 N N . GLY A 1 101 ? 38.377 -4.059 -44.254 1.00 87.62 101 GLY A N 1
ATOM 762 C CA . GLY A 1 101 ? 37.350 -4.351 -45.250 1.00 87.62 101 GLY A CA 1
ATOM 763 C C . GLY A 1 101 ? 36.085 -4.996 -44.683 1.00 87.62 101 GLY A C 1
ATOM 764 O O . GLY A 1 101 ? 35.134 -5.167 -45.443 1.00 87.62 101 GLY A O 1
ATOM 765 N N . MET A 1 102 ? 36.022 -5.303 -43.378 1.00 91.50 102 MET A N 1
ATOM 766 C CA . MET A 1 102 ? 34.800 -5.818 -42.757 1.00 91.50 102 MET A CA 1
ATOM 767 C C . MET A 1 102 ? 33.666 -4.781 -42.798 1.00 91.50 102 MET A C 1
ATOM 769 O O . MET A 1 102 ? 33.874 -3.599 -42.496 1.00 91.50 102 MET A O 1
ATOM 773 N N . ARG A 1 103 ? 32.465 -5.236 -43.167 1.00 92.12 103 ARG A N 1
ATOM 774 C CA . ARG A 1 103 ? 31.290 -4.415 -43.491 1.00 92.12 103 ARG A CA 1
ATOM 775 C C . ARG A 1 103 ? 30.179 -4.557 -42.453 1.00 92.12 103 ARG A C 1
ATOM 777 O O . ARG A 1 103 ? 29.824 -5.666 -42.064 1.00 92.12 103 ARG A O 1
ATOM 784 N N . PHE A 1 104 ? 29.581 -3.429 -42.089 1.00 92.69 104 PHE A N 1
ATOM 785 C CA . PHE A 1 104 ? 28.471 -3.291 -41.151 1.00 92.69 104 PHE A CA 1
ATOM 786 C C . PHE A 1 104 ? 27.330 -2.522 -41.819 1.00 92.69 104 PHE A C 1
ATOM 788 O O . PHE A 1 104 ? 27.555 -1.573 -42.571 1.00 92.69 104 PHE A O 1
ATOM 795 N N . GLU A 1 105 ? 26.095 -2.898 -41.515 1.00 90.94 105 GLU A N 1
ATOM 796 C CA . GLU A 1 105 ? 24.881 -2.276 -42.057 1.00 90.94 105 GLU A CA 1
ATOM 797 C C . GLU A 1 105 ? 24.690 -0.844 -41.545 1.00 90.94 105 GLU A C 1
ATOM 799 O O . GLU A 1 105 ? 24.093 -0.003 -42.213 1.00 90.94 105 GLU A O 1
ATOM 804 N N . SER A 1 106 ? 25.220 -0.544 -40.358 1.00 90.88 106 SER A N 1
ATOM 805 C CA . SER A 1 106 ? 25.136 0.779 -39.752 1.00 90.88 106 SER A CA 1
ATOM 806 C C . SER A 1 106 ? 26.321 1.058 -38.831 1.00 90.88 106 SER A C 1
ATOM 808 O O . SER A 1 106 ? 26.992 0.149 -38.330 1.00 90.88 106 SER A O 1
ATOM 810 N N . HIS A 1 107 ? 26.552 2.342 -38.561 1.00 89.00 107 HIS A N 1
ATOM 811 C CA . HIS A 1 107 ? 27.501 2.768 -37.534 1.00 89.00 107 HIS A CA 1
ATOM 812 C C . HIS A 1 107 ? 27.105 2.237 -36.135 1.00 89.00 107 HIS A C 1
ATOM 814 O O . HIS A 1 107 ? 27.980 1.947 -35.322 1.00 89.00 107 HIS A O 1
ATOM 820 N N . GLU A 1 108 ? 25.808 2.039 -35.856 1.00 90.50 108 GLU A N 1
ATOM 821 C CA . GLU A 1 108 ? 25.325 1.427 -34.608 1.00 90.50 108 GLU A CA 1
ATOM 822 C C . GLU A 1 108 ? 25.717 -0.049 -34.502 1.00 90.50 108 GLU A C 1
ATOM 824 O O . GLU A 1 108 ? 26.165 -0.488 -33.442 1.00 90.50 108 GLU A O 1
ATOM 829 N N . GLN A 1 109 ? 25.606 -0.813 -35.597 1.00 91.00 109 GLN A N 1
ATOM 830 C CA . GLN A 1 109 ? 26.029 -2.214 -35.628 1.00 91.00 109 GLN A CA 1
ATOM 831 C C . GLN A 1 109 ? 27.536 -2.327 -35.365 1.00 91.00 109 GLN A C 1
ATOM 833 O O . GLN A 1 109 ? 27.953 -3.150 -34.550 1.00 91.00 109 GLN A O 1
ATOM 838 N N . PHE A 1 110 ? 28.337 -1.443 -35.968 1.00 92.50 110 PHE A N 1
ATOM 839 C CA . PHE A 1 110 ? 29.770 -1.339 -35.688 1.00 92.50 110 PHE A CA 1
ATOM 840 C C . PHE A 1 110 ? 30.048 -0.992 -34.217 1.00 92.50 110 PHE A C 1
ATOM 842 O O . PHE A 1 110 ? 30.829 -1.670 -33.547 1.00 92.50 110 PHE A O 1
ATOM 849 N N . LYS A 1 111 ? 29.362 0.019 -33.670 1.00 90.94 111 LYS A N 1
ATOM 850 C CA . LYS A 1 111 ? 29.506 0.441 -32.268 1.00 90.94 111 LYS A CA 1
ATOM 851 C C . LYS A 1 111 ? 29.170 -0.691 -31.291 1.00 90.94 111 LYS A C 1
ATOM 853 O O . LYS A 1 111 ? 29.891 -0.892 -30.313 1.00 90.94 111 LYS A O 1
ATOM 858 N N . ASN A 1 112 ? 28.109 -1.448 -31.568 1.00 89.69 112 ASN A N 1
ATOM 859 C CA . ASN A 1 112 ? 27.685 -2.591 -30.761 1.00 89.69 112 ASN A CA 1
ATOM 860 C C . ASN A 1 112 ? 28.658 -3.773 -30.861 1.00 89.69 112 ASN A C 1
ATOM 862 O O . ASN A 1 112 ? 28.930 -4.407 -29.842 1.00 89.69 112 ASN A O 1
ATOM 866 N N . ALA A 1 113 ? 29.227 -4.032 -32.042 1.00 91.25 113 ALA A N 1
ATOM 867 C CA . ALA A 1 113 ? 30.255 -5.054 -32.232 1.00 91.25 113 ALA A CA 1
ATOM 868 C C . ALA A 1 113 ? 31.521 -4.743 -31.420 1.00 91.25 113 ALA A C 1
ATOM 870 O O . ALA A 1 113 ? 32.000 -5.594 -30.673 1.00 91.25 113 ALA A O 1
ATOM 871 N N . VAL A 1 114 ? 32.013 -3.498 -31.485 1.00 92.06 114 VAL A N 1
ATOM 872 C CA . VAL A 1 114 ? 33.170 -3.040 -30.691 1.00 92.06 114 VAL A CA 1
ATOM 873 C C . VAL A 1 114 ? 32.875 -3.112 -29.196 1.00 92.06 114 VAL A C 1
ATOM 875 O O . VAL A 1 114 ? 33.723 -3.553 -28.424 1.00 92.06 114 VAL A O 1
ATOM 878 N N . LYS A 1 115 ? 31.662 -2.736 -28.774 1.00 90.94 115 LYS A N 1
ATOM 879 C CA . LYS A 1 115 ? 31.231 -2.868 -27.378 1.00 90.94 115 LYS A CA 1
ATOM 880 C C . LYS A 1 115 ? 31.235 -4.331 -26.915 1.00 90.94 115 LYS A C 1
ATOM 882 O O . LYS A 1 115 ? 31.768 -4.601 -25.845 1.00 90.94 115 LYS A O 1
ATOM 887 N N . ARG A 1 116 ? 30.678 -5.269 -27.689 1.00 89.25 116 ARG A N 1
ATOM 888 C CA . ARG A 1 116 ? 30.679 -6.703 -27.334 1.00 89.25 116 ARG A CA 1
ATOM 889 C C . ARG A 1 116 ? 32.089 -7.274 -27.249 1.00 89.25 116 ARG A C 1
ATOM 891 O O . ARG A 1 116 ? 32.421 -7.880 -26.236 1.00 89.25 116 ARG A O 1
ATOM 898 N N . TYR A 1 117 ? 32.920 -6.985 -28.246 1.00 91.88 117 TYR A N 1
ATOM 899 C CA . TYR A 1 117 ? 34.337 -7.342 -28.257 1.00 91.88 117 TYR A CA 1
ATOM 900 C C . TYR A 1 117 ? 35.075 -6.830 -27.010 1.00 91.88 117 TYR A C 1
ATOM 902 O O . TYR A 1 117 ? 35.785 -7.588 -26.351 1.00 91.88 117 TYR A O 1
ATOM 910 N N . ALA A 1 118 ? 34.856 -5.564 -26.633 1.00 91.56 118 ALA A N 1
ATOM 911 C CA . ALA A 1 118 ? 35.449 -4.973 -25.435 1.00 91.56 118 ALA A CA 1
ATOM 912 C C . ALA A 1 118 ? 35.034 -5.724 -24.159 1.00 91.56 118 ALA A C 1
ATOM 914 O O . ALA A 1 118 ? 35.848 -5.934 -23.263 1.00 91.56 118 ALA A O 1
ATOM 915 N N . VAL A 1 119 ? 33.764 -6.125 -24.060 1.00 90.75 119 VAL A N 1
ATOM 916 C CA . VAL A 1 119 ? 33.209 -6.782 -22.869 1.00 90.75 119 VAL A CA 1
ATOM 917 C C . VAL A 1 119 ? 33.661 -8.235 -22.740 1.00 90.75 119 VAL A C 1
ATOM 919 O O . VAL A 1 119 ? 34.080 -8.638 -21.657 1.00 90.75 119 VAL A O 1
ATOM 922 N N . ILE A 1 120 ? 33.606 -9.007 -23.827 1.00 89.44 120 ILE A N 1
ATOM 923 C CA . ILE A 1 120 ? 33.954 -10.436 -23.836 1.00 89.44 120 ILE A CA 1
ATOM 924 C C . ILE A 1 120 ? 35.438 -10.621 -23.499 1.00 89.44 120 ILE A C 1
ATOM 926 O O . ILE A 1 120 ? 35.782 -11.300 -22.524 1.00 89.44 120 ILE A O 1
ATOM 930 N N . ASN A 1 121 ? 36.312 -9.907 -24.209 1.00 89.38 121 ASN A N 1
ATOM 931 C CA . ASN A 1 121 ? 37.760 -9.993 -24.002 1.00 89.38 121 ASN A CA 1
ATOM 932 C C . ASN A 1 121 ? 38.245 -9.152 -22.803 1.00 89.38 121 ASN A C 1
ATOM 934 O O . ASN A 1 121 ? 39.352 -9.332 -22.306 1.00 89.38 121 ASN A O 1
ATOM 938 N N . GLY A 1 122 ? 37.384 -8.285 -22.258 1.00 90.12 122 GLY A N 1
ATOM 939 C CA . GLY A 1 122 ? 37.668 -7.481 -21.069 1.00 90.12 122 GLY A CA 1
ATOM 940 C C . GLY A 1 122 ? 38.662 -6.345 -21.320 1.00 90.12 122 GLY A C 1
ATOM 941 O O . GLY A 1 122 ? 39.439 -5.991 -20.436 1.00 90.12 122 GLY A O 1
ATOM 942 N N . PHE A 1 123 ? 38.624 -5.749 -22.510 1.00 91.56 123 PHE A N 1
ATOM 943 C CA . PHE A 1 123 ? 39.402 -4.562 -22.852 1.00 91.56 123 PHE A CA 1
ATOM 944 C C . PHE A 1 123 ? 38.625 -3.282 -22.531 1.00 91.56 123 PHE A C 1
ATOM 946 O O . PHE A 1 123 ? 37.456 -3.134 -22.899 1.00 91.56 123 PHE A O 1
ATOM 953 N N . ASP A 1 124 ? 39.280 -2.321 -21.876 1.00 90.62 124 ASP A N 1
ATOM 954 C CA . ASP A 1 124 ? 38.698 -0.997 -21.641 1.00 90.62 124 ASP A CA 1
ATOM 955 C C . ASP A 1 124 ? 38.934 -0.100 -22.866 1.00 90.62 124 ASP A C 1
ATOM 957 O O . ASP A 1 124 ? 39.978 0.533 -23.040 1.00 90.62 124 ASP A O 1
ATOM 961 N N . ILE A 1 125 ? 37.959 -0.117 -23.772 1.00 92.62 125 ILE A N 1
ATOM 962 C CA . ILE A 1 125 ? 37.982 0.627 -25.032 1.00 92.62 125 ILE A CA 1
ATOM 963 C C . ILE A 1 125 ? 37.173 1.913 -24.877 1.00 92.62 125 ILE A C 1
ATOM 965 O O . ILE A 1 125 ? 36.076 1.913 -24.316 1.00 92.62 125 ILE A O 1
ATOM 969 N N . TYR A 1 126 ? 37.679 3.014 -25.427 1.00 91.50 126 TYR A N 1
ATOM 970 C CA . TYR A 1 126 ? 36.985 4.294 -25.505 1.00 91.50 126 TYR A CA 1
ATOM 971 C C . TYR A 1 126 ? 36.936 4.818 -26.944 1.00 91.50 126 TYR A C 1
ATOM 973 O O . TYR A 1 126 ? 37.763 4.484 -27.795 1.00 91.50 126 TYR A O 1
ATOM 981 N N . TRP A 1 127 ? 35.947 5.662 -27.224 1.00 92.50 127 TRP A N 1
ATOM 982 C CA . TRP A 1 127 ? 35.803 6.305 -28.526 1.00 92.50 127 TRP A CA 1
ATOM 983 C C . TRP A 1 127 ? 36.639 7.582 -28.555 1.00 92.50 127 TRP A C 1
ATOM 985 O O . TRP A 1 127 ? 36.355 8.519 -27.816 1.00 92.50 127 TRP A O 1
ATOM 995 N N . LYS A 1 128 ? 37.670 7.630 -29.406 1.00 91.88 128 LYS A N 1
ATOM 996 C CA . LYS A 1 128 ? 38.410 8.870 -29.683 1.00 91.88 128 LYS A CA 1
ATOM 997 C C . LYS A 1 128 ? 37.618 9.785 -30.620 1.00 91.88 128 LYS A C 1
ATOM 999 O O . LYS A 1 128 ? 37.669 10.999 -30.468 1.00 91.88 128 LYS A O 1
ATOM 1004 N N . LYS A 1 129 ? 36.904 9.196 -31.583 1.00 89.44 129 LYS A N 1
ATOM 1005 C CA . LYS A 1 129 ? 35.933 9.871 -32.456 1.00 89.44 129 LYS A CA 1
ATOM 1006 C C . LYS A 1 129 ? 34.706 8.981 -32.613 1.00 89.44 129 LYS A C 1
ATOM 1008 O O . LYS A 1 129 ? 34.852 7.773 -32.797 1.00 89.44 129 LYS A O 1
ATOM 1013 N N . SER A 1 130 ? 33.513 9.560 -32.531 1.00 89.06 130 SER A N 1
ATOM 1014 C CA . SER A 1 130 ? 32.240 8.834 -32.621 1.00 89.06 130 SER A CA 1
ATOM 1015 C C . SER A 1 130 ? 31.221 9.662 -33.401 1.00 89.06 130 SER A C 1
ATOM 1017 O O . SER A 1 130 ? 30.224 10.107 -32.843 1.00 89.06 130 SER A O 1
ATOM 1019 N N . GLU A 1 131 ? 31.475 9.861 -34.690 1.00 90.25 131 GLU A N 1
ATOM 1020 C CA . GLU A 1 131 ? 30.556 10.534 -35.609 1.00 90.25 131 GLU A CA 1
ATOM 1021 C C . GLU A 1 131 ? 29.841 9.499 -36.485 1.00 90.25 131 GLU A C 1
ATOM 1023 O O . GLU A 1 131 ? 30.387 8.432 -36.773 1.00 90.25 131 GLU A O 1
ATOM 1028 N N . TYR A 1 132 ? 28.651 9.835 -36.991 1.00 84.06 132 TYR A N 1
ATOM 1029 C CA . TYR A 1 132 ? 27.870 8.952 -37.869 1.00 84.06 132 TYR A CA 1
ATOM 1030 C C . TYR A 1 132 ? 28.681 8.435 -39.073 1.00 84.06 132 TYR A C 1
ATOM 1032 O O . TYR A 1 132 ? 28.595 7.265 -39.445 1.00 84.06 132 TYR A O 1
ATOM 1040 N N . LYS A 1 133 ? 29.503 9.305 -39.681 1.00 89.19 133 LYS A N 1
ATOM 1041 C CA . LYS A 1 133 ? 30.289 8.969 -40.877 1.00 89.19 133 LYS A CA 1
ATOM 1042 C C . LYS A 1 133 ? 31.661 8.371 -40.566 1.00 89.19 133 LYS A C 1
ATOM 1044 O O . LYS A 1 133 ? 32.252 7.771 -41.462 1.00 89.19 133 LYS A O 1
ATOM 1049 N N . ARG A 1 134 ? 32.214 8.567 -39.364 1.00 92.31 134 ARG A N 1
ATOM 1050 C CA . ARG A 1 134 ? 33.608 8.221 -39.027 1.00 92.31 134 ARG A CA 1
ATOM 1051 C C . ARG A 1 134 ? 33.733 7.910 -37.538 1.00 92.31 134 ARG A C 1
ATOM 1053 O O . ARG A 1 134 ? 33.400 8.736 -36.693 1.00 92.31 134 ARG A O 1
ATOM 1060 N N . MET A 1 135 ? 34.280 6.744 -37.210 1.00 95.00 135 MET A N 1
ATOM 1061 C CA . MET A 1 135 ? 34.475 6.326 -35.822 1.00 95.00 135 MET A CA 1
ATOM 1062 C C . MET A 1 135 ? 35.885 5.783 -35.611 1.00 95.00 135 MET A C 1
ATOM 1064 O O . MET A 1 135 ? 36.392 5.012 -36.424 1.00 95.00 135 MET A O 1
ATOM 1068 N N . GLU A 1 136 ? 36.510 6.181 -34.504 1.00 95.06 136 GLU A N 1
ATOM 1069 C CA . GLU A 1 136 ? 37.821 5.701 -34.068 1.00 95.06 136 GLU A CA 1
ATOM 1070 C C . GLU A 1 136 ? 37.725 5.228 -32.613 1.00 95.06 136 GLU A C 1
ATOM 1072 O O . GLU A 1 136 ? 37.525 6.038 -31.703 1.00 95.06 136 GLU A O 1
ATOM 1077 N N . ALA A 1 137 ? 37.880 3.924 -32.391 1.00 94.44 137 ALA A N 1
ATOM 1078 C CA . ALA A 1 137 ? 38.010 3.320 -31.070 1.00 94.44 137 ALA A CA 1
ATOM 1079 C C . ALA A 1 137 ? 39.491 3.158 -30.709 1.00 94.44 137 ALA A C 1
ATOM 1081 O O . ALA A 1 137 ? 40.315 2.847 -31.571 1.00 94.44 137 ALA A O 1
ATOM 1082 N N . ARG A 1 138 ? 39.831 3.352 -29.435 1.00 94.00 138 ARG A N 1
ATOM 1083 C CA . ARG A 1 138 ? 41.170 3.114 -28.885 1.00 94.00 138 ARG A CA 1
ATOM 1084 C C . ARG A 1 138 ? 41.073 2.410 -27.545 1.00 94.00 138 ARG A C 1
ATOM 1086 O O . ARG A 1 138 ? 40.099 2.590 -26.819 1.00 94.00 138 ARG A O 1
ATOM 1093 N N . CYS A 1 139 ? 42.090 1.631 -27.214 1.00 92.31 139 CYS A N 1
ATOM 1094 C CA . CYS A 1 139 ? 42.234 1.083 -25.873 1.00 92.31 139 CYS A CA 1
ATOM 1095 C C . CYS A 1 139 ? 42.853 2.125 -24.922 1.00 92.31 139 CYS A C 1
ATOM 1097 O O . CYS A 1 139 ? 43.379 3.145 -25.372 1.00 92.31 139 CYS A O 1
ATOM 1099 N N . VAL A 1 140 ? 42.763 1.892 -23.607 1.00 88.12 140 VAL A N 1
ATOM 1100 C CA . VAL A 1 140 ? 43.381 2.728 -22.558 1.00 88.12 140 VAL A CA 1
ATOM 1101 C C . VAL A 1 140 ? 44.859 3.058 -22.817 1.00 88.12 140 VAL A C 1
ATOM 1103 O O . VAL A 1 140 ? 45.564 2.371 -23.555 1.00 88.12 140 VAL A O 1
ATOM 1106 N N . ARG A 1 141 ? 45.341 4.129 -22.169 1.00 82.62 141 ARG A N 1
ATOM 1107 C CA . ARG A 1 141 ? 46.739 4.583 -22.258 1.00 82.62 141 ARG A CA 1
ATOM 1108 C C . ARG A 1 141 ? 47.713 3.434 -21.972 1.00 82.62 141 ARG A C 1
ATOM 1110 O O . ARG A 1 141 ? 47.531 2.705 -21.004 1.00 82.62 141 ARG A O 1
ATOM 1117 N N . GLY A 1 142 ? 48.749 3.318 -22.801 1.00 84.94 142 GLY A N 1
ATOM 1118 C CA . GLY A 1 142 ? 49.723 2.221 -22.749 1.00 84.94 142 GLY A CA 1
ATOM 1119 C C . GLY A 1 142 ? 49.379 1.033 -23.654 1.00 84.94 142 GLY A C 1
ATOM 1120 O O . GLY A 1 142 ? 50.184 0.119 -23.765 1.00 84.94 142 GLY A O 1
ATOM 1121 N N . CYS A 1 143 ? 48.222 1.050 -24.323 1.00 91.00 143 CYS A N 1
ATOM 1122 C CA . CYS A 1 143 ? 47.862 0.077 -25.347 1.00 91.00 143 CYS A CA 1
ATOM 1123 C C . CYS A 1 143 ? 47.714 0.757 -26.717 1.00 91.00 143 CYS A C 1
ATOM 1125 O O . CYS A 1 143 ? 46.944 1.706 -26.867 1.00 91.00 143 CYS A O 1
ATOM 1127 N N . ASP A 1 144 ? 48.416 0.236 -27.725 1.00 91.31 144 ASP A N 1
ATOM 1128 C CA . ASP A 1 144 ? 48.420 0.779 -29.093 1.00 91.31 144 ASP A CA 1
ATOM 1129 C C . ASP A 1 144 ? 47.252 0.291 -29.963 1.00 91.31 144 ASP A C 1
ATOM 1131 O O . ASP A 1 144 ? 47.144 0.649 -31.146 1.00 91.31 144 ASP A O 1
ATOM 1135 N N . TRP A 1 145 ? 46.349 -0.505 -29.383 1.00 94.00 145 TRP A N 1
ATOM 1136 C CA . TRP A 1 145 ? 45.173 -0.992 -30.083 1.00 94.00 145 TRP A CA 1
ATOM 1137 C C . TRP A 1 145 ? 44.259 0.165 -30.489 1.00 94.00 145 TRP A C 1
ATOM 1139 O O . TRP A 1 145 ? 43.879 1.032 -29.689 1.00 94.00 145 TRP A O 1
ATOM 1149 N N . ARG A 1 146 ? 43.884 0.159 -31.768 1.00 93.44 146 ARG A N 1
ATOM 1150 C CA . ARG A 1 146 ? 42.991 1.142 -32.381 1.00 93.44 146 ARG A CA 1
ATOM 1151 C C . ARG A 1 146 ? 42.175 0.500 -33.489 1.00 93.44 146 ARG A C 1
ATOM 1153 O O . ARG A 1 146 ? 42.676 -0.355 -34.213 1.00 93.44 146 ARG A O 1
ATOM 1160 N N . LEU A 1 147 ? 40.958 0.984 -33.678 1.00 95.12 147 LEU A N 1
ATOM 1161 C CA . LEU A 1 147 ? 40.076 0.549 -34.750 1.00 95.12 147 LEU A CA 1
ATOM 1162 C C . LEU A 1 147 ? 39.418 1.761 -35.392 1.00 95.12 147 LEU A C 1
ATOM 1164 O O . LEU A 1 147 ? 38.835 2.590 -34.693 1.00 95.12 147 LEU A O 1
ATOM 1168 N N . TYR A 1 148 ? 39.509 1.872 -36.713 1.00 95.38 148 TYR A N 1
ATOM 1169 C CA . TYR A 1 148 ? 38.918 2.977 -37.460 1.00 95.38 148 TYR A CA 1
ATOM 1170 C C . TYR A 1 148 ? 38.004 2.465 -38.567 1.00 95.38 148 TYR A C 1
ATOM 1172 O O . TYR A 1 148 ? 38.408 1.647 -39.401 1.00 95.38 148 TYR A O 1
ATOM 1180 N N . GLY A 1 149 ? 36.789 3.007 -38.601 1.00 94.62 149 GLY A N 1
ATOM 1181 C CA . GLY A 1 149 ? 35.814 2.744 -39.648 1.00 94.62 149 GLY A CA 1
ATOM 1182 C C . GLY A 1 149 ? 35.119 4.012 -40.129 1.00 94.62 149 GLY A C 1
ATOM 1183 O O . GLY A 1 149 ? 35.084 5.035 -39.438 1.00 94.62 149 GLY A O 1
ATOM 1184 N N . SER A 1 150 ? 34.578 3.950 -41.344 1.00 94.56 150 SER A N 1
ATOM 1185 C CA . SER A 1 150 ? 33.855 5.067 -41.954 1.00 94.56 150 SER A CA 1
ATOM 1186 C C . SER A 1 150 ? 32.701 4.606 -42.838 1.00 94.56 150 SER A C 1
ATOM 1188 O O . SER A 1 150 ? 32.771 3.535 -43.441 1.00 94.56 150 SER A O 1
ATOM 1190 N N . TRP A 1 151 ? 31.695 5.464 -42.980 1.00 93.38 151 TRP A N 1
ATOM 1191 C CA . TRP A 1 151 ? 30.556 5.285 -43.872 1.00 93.38 151 TRP A CA 1
ATOM 1192 C C . TRP A 1 151 ? 30.941 5.484 -45.340 1.00 93.38 151 TRP A C 1
ATOM 1194 O O . TRP A 1 151 ? 31.568 6.487 -45.692 1.00 93.38 151 TRP A O 1
ATOM 1204 N N . ILE A 1 152 ? 30.524 4.556 -46.199 1.00 91.94 152 ILE A N 1
ATOM 1205 C CA . ILE A 1 152 ? 30.629 4.660 -47.656 1.00 91.94 152 ILE A CA 1
ATOM 1206 C C . ILE A 1 152 ? 29.256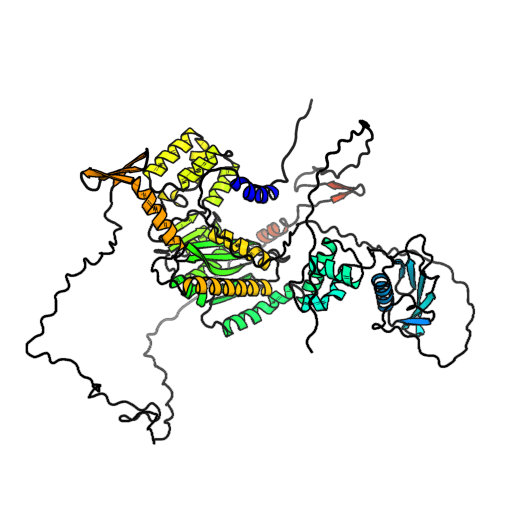 5.060 -48.196 1.00 91.94 152 ILE A C 1
ATOM 1208 O O . ILE A 1 152 ? 28.299 4.291 -48.114 1.00 91.94 152 ILE A O 1
ATOM 1212 N N . GLN A 1 153 ? 29.151 6.275 -48.741 1.00 86.75 153 GLN A N 1
ATOM 1213 C CA . GLN A 1 153 ? 27.868 6.869 -49.132 1.00 86.75 153 GLN A CA 1
ATOM 1214 C C . GLN A 1 153 ? 27.183 6.119 -50.281 1.00 86.75 153 GLN A C 1
ATOM 1216 O O . GLN A 1 153 ? 25.982 5.868 -50.200 1.00 86.75 153 GLN A O 1
ATOM 1221 N N . ASN A 1 154 ? 27.945 5.715 -51.300 1.00 86.56 154 ASN A N 1
ATOM 1222 C CA . ASN A 1 154 ? 27.409 5.043 -52.488 1.00 86.56 154 ASN A CA 1
ATOM 1223 C C . ASN A 1 154 ? 26.874 3.638 -52.169 1.00 86.56 154 ASN A C 1
ATOM 1225 O O . ASN A 1 154 ? 25.862 3.219 -52.718 1.00 86.56 154 ASN A O 1
ATOM 1229 N N . GLU A 1 155 ? 27.520 2.937 -51.237 1.00 85.25 155 GLU A N 1
ATOM 1230 C CA . GLU A 1 155 ? 27.186 1.556 -50.862 1.00 85.25 155 GLU A CA 1
ATOM 1231 C C . GLU A 1 155 ? 26.302 1.466 -49.610 1.00 85.25 155 GLU A C 1
ATOM 1233 O O . GLU A 1 155 ? 25.935 0.369 -49.188 1.00 85.25 155 GLU A O 1
ATOM 1238 N N . LYS A 1 156 ? 26.001 2.611 -48.979 1.00 88.62 156 LYS A N 1
ATOM 1239 C CA . LYS A 1 156 ? 25.254 2.723 -47.716 1.00 88.62 156 LYS A CA 1
ATOM 1240 C C . LYS A 1 156 ? 25.699 1.695 -46.664 1.00 88.62 156 LYS A C 1
ATOM 1242 O O . LYS A 1 156 ? 24.877 1.008 -46.067 1.00 88.62 156 LYS A O 1
ATOM 1247 N N . THR A 1 157 ? 27.010 1.566 -46.477 1.00 91.56 157 THR A N 1
ATOM 1248 C CA . THR A 1 157 ? 27.631 0.555 -45.609 1.00 91.56 157 THR A CA 1
ATOM 1249 C C . THR A 1 157 ? 28.734 1.202 -44.778 1.00 91.56 157 THR A C 1
ATOM 1251 O O . THR A 1 157 ? 29.468 2.067 -45.263 1.00 91.56 157 THR A O 1
ATOM 1254 N N . PHE A 1 158 ? 28.882 0.780 -43.524 1.00 93.06 158 PHE A N 1
ATOM 1255 C CA . PHE A 1 158 ? 29.988 1.190 -42.663 1.00 93.06 158 PHE A CA 1
ATOM 1256 C C . PHE A 1 158 ? 31.122 0.162 -42.747 1.00 93.06 158 PHE A C 1
ATOM 1258 O O . PHE A 1 158 ? 30.881 -1.031 -42.590 1.00 93.06 158 PHE A O 1
ATOM 1265 N N . VAL A 1 159 ? 32.356 0.597 -43.014 1.00 93.50 159 VAL A N 1
ATOM 1266 C CA . VAL A 1 159 ? 33.479 -0.317 -43.297 1.00 93.50 159 VAL A CA 1
ATOM 1267 C C . VAL A 1 159 ? 34.679 -0.016 -42.411 1.00 93.50 159 VAL A C 1
ATOM 1269 O O . VAL A 1 159 ? 35.031 1.151 -42.212 1.00 93.50 159 VAL A O 1
ATOM 1272 N N . ILE A 1 160 ? 35.334 -1.066 -41.911 1.00 94.31 160 ILE A N 1
ATOM 1273 C CA . ILE A 1 160 ? 36.614 -0.960 -41.201 1.00 94.31 160 ILE A CA 1
ATOM 1274 C C . ILE A 1 160 ? 37.723 -0.666 -42.207 1.00 94.31 160 ILE A C 1
ATOM 1276 O O . ILE A 1 160 ? 38.002 -1.466 -43.097 1.00 94.31 160 ILE A O 1
ATOM 1280 N N . LYS A 1 161 ? 38.390 0.476 -42.041 1.00 92.19 161 LYS A N 1
ATOM 1281 C CA . LYS A 1 161 ? 39.495 0.909 -42.909 1.00 92.19 161 LYS A CA 1
ATOM 1282 C C . LYS A 1 161 ? 40.868 0.677 -42.295 1.00 92.19 161 LYS A C 1
ATOM 1284 O O . LYS A 1 161 ? 41.855 0.619 -43.018 1.00 92.19 161 LYS A O 1
ATOM 1289 N N . ARG A 1 162 ? 40.957 0.590 -40.966 1.00 92.25 162 ARG A N 1
ATOM 1290 C CA . ARG A 1 162 ? 42.232 0.380 -40.276 1.00 92.25 162 ARG A CA 1
ATOM 1291 C C . ARG A 1 162 ? 42.024 -0.403 -38.990 1.00 92.25 162 ARG A C 1
ATOM 1293 O O . ARG A 1 162 ? 41.235 0.011 -38.141 1.00 92.25 162 ARG A O 1
ATOM 1300 N N . VAL A 1 163 ? 42.797 -1.472 -38.843 1.00 91.88 163 VAL A N 1
ATOM 1301 C CA . VAL A 1 163 ? 42.991 -2.214 -37.594 1.00 91.88 163 VAL A CA 1
ATOM 1302 C C . VAL A 1 163 ? 44.411 -1.914 -37.112 1.00 91.88 163 VAL A C 1
ATOM 1304 O O . VAL A 1 163 ? 45.342 -1.850 -37.914 1.00 91.88 163 VAL A O 1
ATOM 1307 N N . GLY A 1 164 ? 44.556 -1.576 -35.834 1.00 86.81 164 GLY A N 1
ATOM 1308 C CA . GLY A 1 164 ? 45.830 -1.257 -35.198 1.00 86.81 164 GLY A CA 1
ATOM 1309 C C . GLY A 1 164 ? 46.602 -2.490 -34.741 1.00 86.81 164 GLY A C 1
ATOM 1310 O O . GLY A 1 164 ? 46.346 -3.600 -35.191 1.00 86.81 164 GLY A O 1
ATOM 1311 N N . PHE A 1 165 ? 47.545 -2.270 -33.826 1.00 87.94 165 PHE A N 1
ATOM 1312 C CA . PHE A 1 165 ? 48.281 -3.354 -33.180 1.00 87.94 165 PHE A CA 1
ATOM 1313 C C . PHE A 1 165 ? 47.372 -4.167 -32.239 1.00 87.94 165 PHE A C 1
ATOM 1315 O O . PHE A 1 165 ? 46.351 -3.634 -31.788 1.00 87.94 165 PHE A O 1
ATOM 1322 N N . PRO A 1 166 ? 47.735 -5.424 -31.921 1.00 88.44 166 PRO A N 1
ATOM 1323 C CA . PRO A 1 166 ? 47.049 -6.228 -30.910 1.00 88.44 166 PRO A CA 1
ATOM 1324 C C . PRO A 1 166 ? 47.002 -5.551 -29.533 1.00 88.44 166 PRO A C 1
ATOM 1326 O O . PRO A 1 166 ? 47.757 -4.616 -29.244 1.00 88.44 166 PRO A O 1
ATOM 1329 N N . HIS A 1 167 ? 46.116 -6.031 -28.658 1.00 89.44 167 HIS A N 1
ATOM 1330 C CA . HIS A 1 167 ? 46.119 -5.592 -27.267 1.00 89.44 167 HIS A CA 1
ATOM 1331 C C . HIS A 1 167 ? 47.336 -6.156 -26.523 1.00 89.44 167 HIS A C 1
ATOM 1333 O O . HIS A 1 167 ? 47.599 -7.351 -26.558 1.00 89.44 167 HIS A O 1
ATOM 1339 N N . TYR A 1 168 ? 48.035 -5.288 -25.793 1.00 88.19 168 TYR A N 1
ATOM 1340 C CA . TYR A 1 168 ? 49.090 -5.656 -24.835 1.00 88.19 168 TYR A CA 1
ATOM 1341 C C . TYR A 1 168 ? 48.708 -5.297 -23.391 1.00 88.19 168 TYR A C 1
ATOM 1343 O O . TYR A 1 168 ? 49.530 -5.359 -22.480 1.00 88.19 168 TYR A O 1
ATOM 1351 N N . CYS A 1 169 ? 47.467 -4.856 -23.175 1.00 88.94 169 CYS A N 1
ATOM 1352 C CA . CYS A 1 169 ? 46.953 -4.522 -21.855 1.00 88.94 169 CYS A CA 1
ATOM 1353 C C . CYS A 1 169 ? 46.370 -5.752 -21.157 1.00 88.94 169 CYS A C 1
ATOM 1355 O O . CYS A 1 169 ? 45.836 -6.657 -21.792 1.00 88.94 169 CYS A O 1
ATOM 1357 N N . ASN A 1 170 ? 46.418 -5.739 -19.826 1.00 88.00 170 ASN A N 1
ATOM 1358 C CA . ASN A 1 170 ? 45.748 -6.750 -19.020 1.00 88.00 170 ASN A CA 1
ATOM 1359 C C . ASN A 1 170 ? 44.225 -6.600 -19.102 1.00 88.00 170 ASN A C 1
ATOM 1361 O O . ASN A 1 170 ? 43.698 -5.499 -19.300 1.00 88.00 170 ASN A O 1
ATOM 1365 N N . ARG A 1 171 ? 43.523 -7.711 -18.863 1.00 89.38 171 ARG A N 1
ATOM 1366 C CA . ARG A 1 171 ? 42.068 -7.725 -18.719 1.00 89.38 171 ARG A CA 1
ATOM 1367 C C . ARG A 1 171 ? 41.632 -6.764 -17.613 1.00 89.38 171 ARG A C 1
ATOM 1369 O O . ARG A 1 171 ? 42.113 -6.837 -16.483 1.00 89.38 171 ARG A O 1
ATOM 1376 N N . SER A 1 172 ? 40.666 -5.911 -17.921 1.00 88.50 172 SER A N 1
ATOM 1377 C CA . SER A 1 172 ? 40.029 -5.042 -16.943 1.00 88.50 172 SER A CA 1
ATOM 1378 C C . SER A 1 172 ? 38.801 -5.708 -16.325 1.00 88.50 172 SER A C 1
ATOM 1380 O O . SER A 1 172 ? 37.920 -6.205 -17.025 1.00 88.50 172 SER A O 1
ATOM 1382 N N . LEU A 1 173 ? 38.700 -5.645 -14.995 1.00 88.44 173 LEU A N 1
ATOM 1383 C CA . LEU A 1 173 ? 37.511 -6.074 -14.244 1.00 88.44 173 LEU A CA 1
ATOM 1384 C C . LEU A 1 173 ? 36.381 -5.035 -14.293 1.00 88.44 173 LEU A C 1
ATOM 1386 O O . LEU A 1 173 ? 35.264 -5.298 -13.846 1.00 88.44 173 LEU A O 1
ATOM 1390 N N . THR A 1 174 ? 36.662 -3.840 -14.816 1.00 86.88 174 THR A N 1
ATOM 1391 C CA . THR A 1 174 ? 35.680 -2.771 -15.019 1.00 86.88 174 THR A CA 1
ATOM 1392 C C . THR A 1 174 ? 35.728 -2.308 -16.467 1.00 86.88 174 THR A C 1
ATOM 1394 O O . THR A 1 174 ? 36.797 -2.196 -17.056 1.00 86.88 174 THR A O 1
ATOM 1397 N N . ASN A 1 175 ? 34.575 -2.048 -17.076 1.00 86.19 175 ASN A N 1
ATOM 1398 C CA . ASN A 1 175 ? 34.540 -1.688 -18.488 1.00 86.19 175 ASN A CA 1
ATOM 1399 C C . ASN A 1 175 ? 33.578 -0.524 -18.725 1.00 86.19 175 ASN A C 1
ATOM 1401 O O . ASN A 1 175 ? 32.392 -0.593 -18.380 1.00 86.19 175 ASN A O 1
ATOM 1405 N N . ARG A 1 176 ? 34.097 0.556 -19.320 1.00 86.88 176 ARG A N 1
ATOM 1406 C CA . ARG A 1 176 ? 33.340 1.780 -19.615 1.00 86.88 176 ARG A CA 1
ATOM 1407 C C . ARG A 1 176 ? 32.234 1.559 -20.645 1.00 86.88 176 ARG A C 1
ATOM 1409 O O . ARG A 1 176 ? 31.219 2.251 -20.610 1.00 86.88 176 ARG A O 1
ATOM 1416 N N . GLN A 1 177 ? 32.380 0.563 -21.516 1.00 87.69 177 GLN A N 1
ATOM 1417 C CA . GLN A 1 177 ? 31.368 0.201 -22.507 1.00 87.69 177 GLN A CA 1
ATOM 1418 C C . GLN A 1 177 ? 30.147 -0.498 -21.879 1.00 87.69 177 GLN A C 1
ATOM 1420 O O . GLN A 1 177 ? 29.066 -0.506 -22.476 1.00 87.69 177 GLN A O 1
ATOM 1425 N N . VAL A 1 178 ? 30.266 -1.019 -20.652 1.00 90.88 178 VAL A N 1
ATOM 1426 C CA . VAL A 1 178 ? 29.164 -1.663 -19.923 1.00 90.88 178 VAL A CA 1
ATOM 1427 C C . VAL A 1 178 ? 28.273 -0.592 -19.298 1.00 90.88 178 VAL A C 1
ATOM 1429 O O . VAL A 1 178 ? 28.498 -0.119 -18.177 1.00 90.88 178 VAL A O 1
ATOM 1432 N N . THR A 1 179 ? 27.254 -0.185 -20.048 1.00 91.56 179 THR A N 1
ATOM 1433 C CA . THR A 1 179 ? 26.228 0.774 -19.618 1.00 91.56 179 THR A CA 1
ATOM 1434 C C . THR A 1 179 ? 25.018 0.051 -19.024 1.00 91.56 179 THR A C 1
ATOM 1436 O O . THR A 1 179 ? 24.817 -1.138 -19.272 1.00 91.56 179 THR A O 1
ATOM 1439 N N . ALA A 1 180 ? 24.181 0.766 -18.263 1.00 93.94 180 ALA A N 1
ATOM 1440 C CA . ALA A 1 180 ? 22.930 0.205 -17.743 1.00 93.94 180 ALA A CA 1
ATOM 1441 C C . ALA A 1 180 ? 22.008 -0.285 -18.877 1.00 93.94 180 ALA A C 1
ATOM 1443 O O . ALA A 1 180 ? 21.440 -1.364 -18.777 1.00 93.94 180 ALA A O 1
ATOM 1444 N N . THR A 1 181 ? 21.941 0.451 -19.992 1.00 93.25 181 THR A N 1
ATOM 1445 C CA . THR A 1 181 ? 21.200 0.052 -21.201 1.00 93.25 181 THR A CA 1
ATOM 1446 C C . THR A 1 181 ? 21.703 -1.256 -21.798 1.00 93.25 181 THR A C 1
ATOM 1448 O O . THR A 1 181 ? 20.901 -2.105 -22.169 1.00 93.25 181 THR A O 1
ATOM 1451 N N . TRP A 1 182 ? 23.024 -1.442 -21.871 1.00 92.38 182 TRP A N 1
ATOM 1452 C CA . TRP A 1 182 ? 23.591 -2.680 -22.399 1.00 92.38 182 TRP A CA 1
ATOM 1453 C C . TRP A 1 182 ? 23.290 -3.865 -21.476 1.00 92.38 182 TRP A C 1
ATOM 1455 O O . TRP A 1 182 ? 22.839 -4.899 -21.949 1.00 92.38 182 TRP A O 1
ATOM 1465 N N . LEU A 1 183 ? 23.452 -3.691 -20.158 1.00 95.00 183 LEU A N 1
ATOM 1466 C CA . LEU A 1 183 ? 23.096 -4.718 -19.172 1.00 95.00 183 LEU A CA 1
ATOM 1467 C C . LEU A 1 183 ? 21.604 -5.074 -19.228 1.00 95.00 183 LEU A C 1
ATOM 1469 O O . LEU A 1 183 ? 21.260 -6.249 -19.156 1.00 95.00 183 LEU A O 1
ATOM 1473 N N . ALA A 1 184 ? 20.728 -4.078 -19.390 1.00 94.94 184 ALA A N 1
ATOM 1474 C CA . ALA A 1 184 ? 19.288 -4.285 -19.526 1.00 94.94 184 ALA A CA 1
ATOM 1475 C C . ALA A 1 184 ? 18.958 -5.163 -20.740 1.00 94.94 184 ALA A C 1
ATOM 1477 O O . ALA A 1 184 ? 18.150 -6.077 -20.629 1.00 94.94 184 ALA A O 1
ATOM 1478 N N . GLN A 1 185 ? 19.607 -4.913 -21.882 1.00 92.56 185 GLN A N 1
ATOM 1479 C CA . GLN A 1 185 ? 19.432 -5.698 -23.107 1.00 92.56 185 GLN A CA 1
ATOM 1480 C C . GLN A 1 185 ? 20.032 -7.103 -22.988 1.00 92.56 185 GLN A C 1
ATOM 1482 O O . GLN A 1 185 ? 19.375 -8.075 -23.352 1.00 92.56 185 GLN A O 1
ATOM 1487 N N . GLU A 1 186 ? 21.248 -7.219 -22.450 1.00 92.50 186 GLU A N 1
ATOM 1488 C CA . GLU A 1 186 ? 21.963 -8.492 -22.308 1.00 92.50 186 GLU A CA 1
ATOM 1489 C C . GLU A 1 186 ? 21.225 -9.459 -21.374 1.00 92.50 186 GLU A C 1
ATOM 1491 O O . GLU A 1 186 ? 21.081 -10.643 -21.674 1.00 92.50 186 GLU A O 1
ATOM 1496 N N . TYR A 1 187 ? 20.702 -8.946 -20.259 1.00 94.69 187 TYR A N 1
ATOM 1497 C CA . TYR A 1 187 ? 19.964 -9.736 -19.274 1.00 94.69 187 TYR A CA 1
ATOM 1498 C C . TYR A 1 187 ? 18.447 -9.736 -19.493 1.00 94.69 187 TYR A C 1
ATOM 1500 O O . TYR A 1 187 ? 17.730 -10.393 -18.736 1.00 94.69 187 TYR A O 1
ATOM 1508 N N . MET A 1 188 ? 17.946 -9.083 -20.549 1.00 93.06 188 MET A N 1
ATOM 1509 C CA . MET A 1 188 ? 16.517 -9.034 -20.885 1.00 93.06 188 MET A CA 1
ATOM 1510 C C . MET A 1 188 ? 15.857 -10.423 -20.901 1.00 93.06 188 MET A C 1
ATOM 1512 O O . MET A 1 188 ? 14.772 -10.549 -20.335 1.00 93.06 188 MET A O 1
ATOM 1516 N N . PRO A 1 189 ? 16.462 -11.488 -21.475 1.00 92.50 189 PRO A N 1
ATOM 1517 C CA . PRO A 1 189 ? 15.842 -12.813 -21.468 1.00 92.50 189 PRO A CA 1
ATOM 1518 C C . PRO A 1 189 ? 15.656 -13.379 -20.053 1.00 92.50 189 PRO A C 1
ATOM 1520 O O . PRO A 1 189 ? 14.595 -13.919 -19.748 1.00 92.50 189 PRO A O 1
ATOM 1523 N N . LYS A 1 190 ? 16.651 -13.206 -19.169 1.00 92.56 190 LYS A N 1
ATOM 1524 C CA . LYS A 1 190 ? 16.577 -13.653 -17.767 1.00 92.56 190 LYS A CA 1
ATOM 1525 C C . LYS A 1 190 ? 15.538 -12.850 -16.981 1.00 92.56 190 LYS A C 1
ATOM 1527 O O . LYS A 1 190 ? 14.740 -13.437 -16.256 1.00 92.56 190 LYS A O 1
ATOM 1532 N N . ILE A 1 191 ? 15.506 -11.530 -17.177 1.00 91.75 191 ILE A N 1
ATOM 1533 C CA . ILE A 1 191 ? 14.547 -10.633 -16.516 1.00 91.75 191 ILE A CA 1
ATOM 1534 C C . ILE A 1 191 ? 13.117 -10.926 -16.990 1.00 91.75 191 ILE A C 1
ATOM 1536 O O . ILE A 1 191 ? 12.210 -11.000 -16.171 1.00 91.75 191 ILE A O 1
ATOM 1540 N N . ARG A 1 192 ? 12.901 -11.174 -18.289 1.00 85.44 192 ARG A N 1
ATOM 1541 C CA . ARG A 1 192 ? 11.589 -11.582 -18.825 1.00 85.44 192 ARG A CA 1
ATOM 1542 C C . ARG A 1 192 ? 11.123 -12.927 -18.284 1.00 85.44 192 ARG A C 1
ATOM 1544 O O . ARG A 1 192 ? 9.937 -13.086 -18.022 1.00 85.44 192 ARG A O 1
ATOM 1551 N N . ALA A 1 193 ? 12.037 -13.883 -18.129 1.00 83.31 193 ALA A N 1
ATOM 1552 C CA . ALA A 1 193 ? 11.713 -15.187 -17.561 1.00 83.31 193 ALA A CA 1
ATOM 1553 C C . ALA A 1 193 ? 11.338 -15.087 -16.074 1.00 83.31 193 ALA A C 1
ATOM 1555 O O . ALA A 1 193 ? 10.475 -15.825 -15.606 1.00 83.31 193 ALA A O 1
ATOM 1556 N N . ARG A 1 194 ? 11.971 -14.168 -15.333 1.00 84.19 194 ARG A N 1
ATOM 1557 C CA . ARG A 1 194 ? 11.688 -13.931 -13.918 1.00 84.19 194 ARG A CA 1
ATOM 1558 C C . ARG A 1 194 ? 11.866 -12.456 -13.569 1.00 84.19 194 ARG A C 1
ATOM 1560 O O . ARG A 1 194 ? 12.984 -11.981 -13.381 1.00 84.19 194 ARG A O 1
ATOM 1567 N N . LEU A 1 195 ? 10.746 -11.759 -13.379 1.00 80.06 195 LEU A N 1
ATOM 1568 C CA . LEU A 1 195 ? 10.729 -10.330 -13.036 1.00 80.06 195 LEU A CA 1
ATOM 1569 C C . LEU A 1 195 ? 11.338 -10.026 -11.653 1.00 80.06 195 LEU A C 1
ATOM 1571 O O . LEU A 1 195 ? 11.657 -8.876 -11.369 1.00 80.06 195 LEU A O 1
ATOM 1575 N N . THR A 1 196 ? 11.537 -11.045 -10.809 1.00 80.06 196 THR A N 1
ATOM 1576 C CA . THR A 1 196 ? 12.235 -10.946 -9.515 1.00 80.06 196 THR A CA 1
ATOM 1577 C C . THR A 1 196 ? 13.758 -11.100 -9.619 1.00 80.06 196 THR A C 1
ATOM 1579 O O . THR A 1 196 ? 14.426 -11.228 -8.596 1.00 80.06 196 THR A O 1
ATOM 1582 N N . TYR A 1 197 ? 14.324 -11.083 -10.832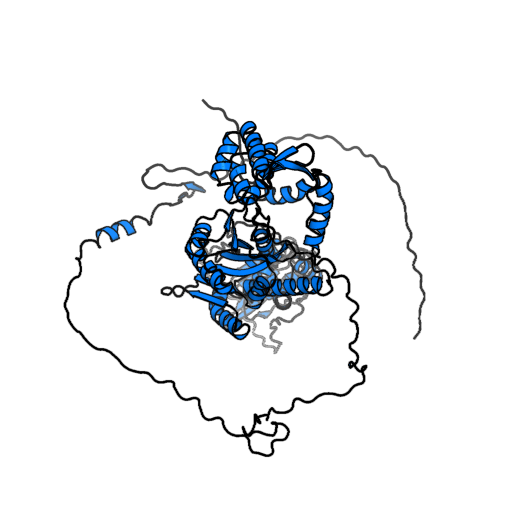 1.00 88.88 197 TYR A N 1
ATOM 1583 C CA . TYR A 1 197 ? 15.770 -11.115 -11.056 1.00 88.88 197 TYR A CA 1
ATOM 1584 C C . TYR A 1 197 ? 16.477 -9.978 -10.303 1.00 88.88 197 TYR A C 1
ATOM 1586 O O . TYR A 1 197 ? 16.199 -8.795 -10.516 1.00 88.88 197 TYR A O 1
ATOM 1594 N N . SER A 1 198 ? 17.379 -10.346 -9.398 1.00 89.75 198 SER A N 1
ATOM 1595 C CA . SER A 1 198 ? 17.950 -9.439 -8.406 1.00 89.75 198 SER A CA 1
ATOM 1596 C C . SER A 1 198 ? 19.267 -8.798 -8.852 1.00 89.75 198 SER A C 1
ATOM 1598 O O . SER A 1 198 ? 19.999 -9.295 -9.711 1.00 89.75 198 SER A O 1
ATOM 1600 N N . VAL A 1 199 ? 19.622 -7.688 -8.197 1.00 92.25 199 VAL A N 1
ATOM 1601 C CA . VAL A 1 199 ? 20.921 -7.017 -8.382 1.00 92.25 199 VAL A CA 1
ATOM 1602 C C . VAL A 1 199 ? 22.088 -7.963 -8.087 1.00 92.25 199 VAL A C 1
ATOM 1604 O O . VAL A 1 199 ? 23.088 -7.933 -8.805 1.00 92.25 199 VAL A O 1
ATOM 1607 N N . ALA A 1 200 ? 21.962 -8.798 -7.052 1.00 93.94 200 ALA A N 1
ATOM 1608 C CA . ALA A 1 200 ? 22.995 -9.753 -6.662 1.00 93.94 200 ALA A CA 1
ATOM 1609 C C . ALA A 1 200 ? 23.209 -10.822 -7.743 1.00 93.94 200 ALA A C 1
ATOM 1611 O O . ALA A 1 200 ? 24.351 -11.107 -8.100 1.00 93.94 200 ALA A O 1
ATOM 1612 N N . GLU A 1 201 ? 22.122 -11.342 -8.317 1.00 95.12 201 GLU A N 1
ATOM 1613 C CA . GLU A 1 201 ? 22.178 -12.302 -9.424 1.00 95.12 201 GLU A CA 1
ATOM 1614 C C . GLU A 1 201 ? 22.805 -11.679 -10.675 1.00 95.12 201 GLU A C 1
ATOM 1616 O O . GLU A 1 201 ? 23.691 -12.285 -11.269 1.00 95.12 201 GLU A O 1
ATOM 1621 N N . MET A 1 202 ? 22.462 -10.430 -11.018 1.00 96.50 202 MET A N 1
ATOM 1622 C CA . MET A 1 202 ? 23.109 -9.719 -12.131 1.00 96.50 202 MET A CA 1
ATOM 1623 C C . MET A 1 202 ? 24.615 -9.531 -11.917 1.00 96.50 202 MET A C 1
ATOM 1625 O O . MET A 1 202 ? 25.400 -9.661 -12.857 1.00 96.50 202 MET A O 1
ATOM 1629 N N . GLN A 1 203 ? 25.042 -9.210 -10.691 1.00 96.25 203 GLN A N 1
ATOM 1630 C CA . GLN A 1 203 ? 26.465 -9.094 -10.367 1.00 96.25 203 GLN A CA 1
ATOM 1631 C C . GLN A 1 203 ? 27.183 -10.445 -10.462 1.00 96.25 203 GLN A C 1
ATOM 1633 O O . GLN A 1 203 ? 28.305 -10.487 -10.968 1.00 96.25 203 GLN A O 1
ATOM 1638 N N . ALA A 1 204 ? 26.558 -11.525 -9.984 1.00 95.94 204 ALA A N 1
ATOM 1639 C CA . ALA A 1 204 ? 27.108 -12.875 -10.064 1.00 95.94 204 ALA A CA 1
ATOM 1640 C C . ALA A 1 204 ? 27.247 -13.331 -11.523 1.00 95.94 204 ALA A C 1
ATOM 1642 O O . ALA A 1 204 ? 28.347 -13.682 -11.941 1.00 95.94 204 ALA A O 1
ATOM 1643 N N . ASP A 1 205 ? 26.185 -13.191 -12.317 1.00 95.12 205 ASP A N 1
ATOM 1644 C CA . ASP A 1 205 ? 26.172 -13.553 -13.736 1.00 95.12 205 ASP A CA 1
ATOM 1645 C C . ASP A 1 205 ? 27.219 -12.767 -14.543 1.00 95.12 205 ASP A C 1
ATOM 1647 O O . ASP A 1 205 ? 27.925 -13.325 -15.383 1.00 95.12 205 ASP A O 1
ATOM 1651 N N . ALA A 1 206 ? 27.360 -11.460 -14.287 1.00 94.06 206 ALA A N 1
ATOM 1652 C CA . ALA A 1 206 ? 28.341 -10.633 -14.989 1.00 94.06 206 ALA A CA 1
ATOM 1653 C C . ALA A 1 206 ? 29.785 -10.979 -14.603 1.00 94.06 206 ALA A C 1
ATOM 1655 O O . ALA A 1 206 ? 30.689 -10.876 -15.440 1.00 94.06 206 ALA A O 1
ATOM 1656 N N . ARG A 1 207 ? 30.004 -11.401 -13.353 1.00 94.06 207 ARG A N 1
ATOM 1657 C CA . ARG A 1 207 ? 31.301 -11.894 -12.889 1.00 94.06 207 ARG A CA 1
ATOM 1658 C C . ARG A 1 207 ? 31.628 -13.249 -13.509 1.00 94.06 207 ARG A C 1
ATOM 1660 O O . ARG A 1 207 ? 32.751 -13.433 -13.950 1.00 94.06 207 ARG A O 1
ATOM 1667 N N . GLU A 1 208 ? 30.671 -14.164 -13.577 1.00 93.69 208 GLU A N 1
ATOM 1668 C CA . GLU A 1 208 ? 30.875 -15.494 -14.153 1.00 93.69 208 GLU A CA 1
ATOM 1669 C C . GLU A 1 208 ? 31.114 -15.426 -15.665 1.00 93.69 208 GLU A C 1
ATOM 1671 O O . GLU A 1 208 ? 32.102 -15.952 -16.168 1.00 93.69 208 GLU A O 1
ATOM 1676 N N . ARG A 1 209 ? 30.248 -14.718 -16.397 1.00 90.38 209 ARG A N 1
ATOM 1677 C CA . ARG A 1 209 ? 30.265 -14.720 -17.865 1.00 90.38 209 ARG A CA 1
ATOM 1678 C C . ARG A 1 209 ? 31.304 -13.787 -18.475 1.00 90.38 209 ARG A C 1
ATOM 1680 O O . ARG A 1 209 ? 31.830 -14.070 -19.546 1.00 90.38 209 ARG A O 1
ATOM 1687 N N . PHE A 1 210 ? 31.567 -12.654 -17.826 1.00 90.56 210 PHE A N 1
ATOM 1688 C CA . PHE A 1 210 ? 32.424 -11.600 -18.374 1.00 90.56 210 PHE A CA 1
ATOM 1689 C C . PHE A 1 210 ? 33.552 -11.185 -17.423 1.00 90.56 210 PHE A C 1
ATOM 1691 O O . PHE A 1 210 ? 34.257 -10.223 -17.721 1.00 90.56 210 PHE A O 1
ATOM 1698 N N . ALA A 1 211 ? 33.741 -11.846 -16.275 1.00 91.94 211 ALA A N 1
ATOM 1699 C CA . ALA A 1 211 ? 34.718 -11.436 -15.257 1.00 91.94 211 ALA A CA 1
ATOM 1700 C C . ALA A 1 211 ? 34.619 -9.939 -14.883 1.00 91.94 211 ALA A C 1
ATOM 1702 O O . ALA A 1 211 ? 35.621 -9.285 -14.593 1.00 91.94 211 ALA A O 1
ATOM 1703 N N . LEU A 1 212 ? 33.401 -9.383 -14.904 1.00 92.69 212 LEU A N 1
ATOM 1704 C CA . LEU A 1 212 ? 33.141 -7.979 -14.601 1.00 92.69 212 LEU A CA 1
ATOM 1705 C C . LEU A 1 212 ? 32.713 -7.787 -13.147 1.00 92.69 212 LEU A C 1
ATOM 1707 O O . LEU A 1 212 ? 31.835 -8.477 -12.633 1.00 92.69 212 LEU A O 1
ATOM 1711 N N . THR A 1 213 ? 33.263 -6.759 -12.508 1.00 92.56 213 THR A N 1
ATOM 1712 C CA . THR A 1 213 ? 32.790 -6.257 -11.216 1.00 92.56 213 THR A CA 1
ATOM 1713 C C . THR A 1 213 ? 31.890 -5.046 -11.444 1.00 92.56 213 THR A C 1
ATOM 1715 O O . THR A 1 213 ? 32.351 -3.952 -11.769 1.00 92.56 213 THR A O 1
ATOM 1718 N N . LEU A 1 214 ? 30.577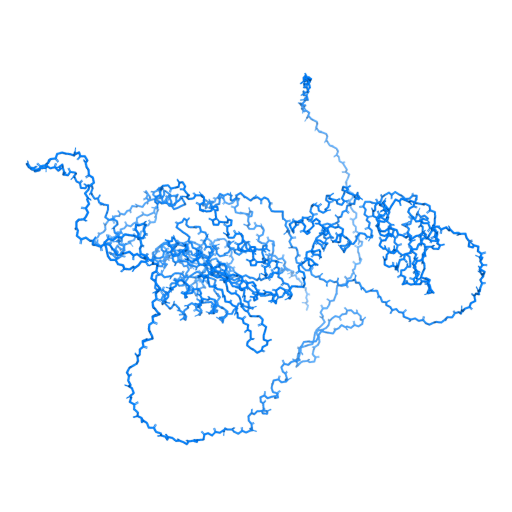 -5.240 -11.295 1.00 93.12 214 LEU A N 1
ATOM 1719 C CA . LEU A 1 214 ? 29.577 -4.192 -11.511 1.00 93.12 214 LEU A CA 1
ATOM 1720 C C . LEU A 1 214 ? 29.222 -3.452 -10.216 1.00 93.12 214 LEU A C 1
ATOM 1722 O O . LEU A 1 214 ? 29.070 -4.061 -9.159 1.00 93.12 214 LEU A O 1
ATOM 1726 N N . ASN A 1 215 ? 29.004 -2.139 -10.315 1.00 92.38 215 ASN A N 1
ATOM 1727 C CA . ASN A 1 215 ? 28.432 -1.336 -9.232 1.00 92.38 215 ASN A CA 1
ATOM 1728 C C . ASN A 1 215 ? 26.932 -1.656 -9.062 1.00 92.38 215 ASN A C 1
ATOM 1730 O O . ASN A 1 215 ? 26.187 -1.633 -10.045 1.00 92.38 215 ASN A O 1
ATOM 1734 N N . LYS A 1 216 ? 26.480 -1.861 -7.815 1.00 91.19 216 LYS A N 1
ATOM 1735 C CA . LYS A 1 216 ? 25.070 -2.104 -7.455 1.00 91.19 216 LYS A CA 1
ATOM 1736 C C . LYS A 1 216 ? 24.105 -1.091 -8.084 1.00 91.19 216 LYS A C 1
ATOM 1738 O O . LYS A 1 216 ? 23.102 -1.499 -8.663 1.00 91.19 216 LYS A O 1
ATOM 1743 N N . LYS A 1 217 ? 24.428 0.211 -8.055 1.00 91.50 217 LYS A N 1
ATOM 1744 C CA . LYS A 1 217 ? 23.585 1.274 -8.645 1.00 91.50 217 LYS A CA 1
ATOM 1745 C C . LYS A 1 217 ? 23.399 1.089 -10.156 1.00 91.50 217 LYS A C 1
ATOM 1747 O O . LYS A 1 217 ? 22.315 1.324 -10.683 1.00 91.50 217 LYS A O 1
ATOM 1752 N N . LYS A 1 218 ? 24.440 0.634 -10.865 1.00 93.88 218 LYS A N 1
ATOM 1753 C CA . LYS A 1 218 ? 24.382 0.380 -12.314 1.00 93.88 218 LYS A CA 1
ATOM 1754 C C . LYS A 1 218 ? 23.499 -0.832 -12.628 1.00 93.88 218 LYS A C 1
ATOM 1756 O O . LYS A 1 218 ? 22.692 -0.751 -13.550 1.00 93.88 218 LYS A O 1
ATOM 1761 N N . CYS A 1 219 ? 23.612 -1.906 -11.844 1.00 94.81 219 CYS A N 1
ATOM 1762 C CA . CYS A 1 219 ? 22.736 -3.074 -11.964 1.00 94.81 219 CYS A CA 1
ATOM 1763 C C . CYS A 1 219 ? 21.273 -2.715 -11.684 1.00 94.81 219 CYS A C 1
ATOM 1765 O O . CYS A 1 219 ? 20.398 -3.094 -12.452 1.00 94.81 219 CYS A O 1
ATOM 1767 N N . TYR A 1 220 ? 21.011 -1.926 -10.638 1.00 88.31 220 TYR A N 1
ATOM 1768 C CA . TYR A 1 220 ? 19.664 -1.448 -10.325 1.00 88.31 220 TYR A CA 1
ATOM 1769 C C . TYR A 1 220 ? 19.051 -0.679 -11.501 1.00 88.31 220 TYR A C 1
ATOM 1771 O O . TYR A 1 220 ? 17.967 -1.023 -11.965 1.00 88.31 220 TYR A O 1
ATOM 1779 N N . ARG A 1 221 ? 19.783 0.299 -12.055 1.00 91.00 221 ARG A N 1
ATOM 1780 C CA . ARG A 1 221 ? 19.341 1.056 -13.240 1.00 91.00 221 ARG A CA 1
ATOM 1781 C C . ARG A 1 221 ? 19.087 0.149 -14.449 1.00 91.00 221 ARG A C 1
ATOM 1783 O O . ARG A 1 221 ? 18.146 0.392 -15.194 1.00 91.00 221 ARG A O 1
ATOM 1790 N N . ALA A 1 222 ? 19.903 -0.888 -14.645 1.00 94.81 222 ALA A N 1
ATOM 1791 C CA . ALA A 1 222 ? 19.731 -1.846 -15.735 1.00 94.81 222 ALA A CA 1
ATOM 1792 C C . ALA A 1 222 ? 18.464 -2.698 -15.573 1.00 94.81 222 ALA A C 1
ATOM 1794 O O . ALA A 1 222 ? 17.686 -2.817 -16.515 1.00 94.81 222 ALA A O 1
ATOM 1795 N N . ILE A 1 223 ? 18.233 -3.249 -14.377 1.00 89.94 223 ILE A N 1
ATOM 1796 C CA . ILE A 1 223 ? 17.027 -4.030 -14.067 1.00 89.94 223 ILE A CA 1
ATOM 1797 C C . ILE A 1 223 ? 15.788 -3.151 -14.203 1.00 89.94 223 ILE A C 1
ATOM 1799 O O . ILE A 1 223 ? 14.844 -3.535 -14.883 1.00 89.94 223 ILE A O 1
ATOM 1803 N N . TRP A 1 224 ? 15.808 -1.948 -13.626 1.00 85.81 224 TRP A N 1
ATOM 1804 C CA . TRP A 1 224 ? 14.693 -1.009 -13.715 1.00 85.81 224 TRP A CA 1
ATOM 1805 C C . TRP A 1 224 ? 14.376 -0.640 -15.166 1.00 85.81 224 TRP A C 1
ATOM 1807 O O . TRP A 1 224 ? 13.217 -0.686 -15.571 1.00 85.81 224 TRP A O 1
ATOM 1817 N N . LYS A 1 225 ? 15.407 -0.367 -15.977 1.00 89.25 225 LYS A N 1
ATOM 1818 C CA . LYS A 1 225 ? 15.234 -0.111 -17.406 1.00 89.25 225 LYS A CA 1
ATOM 1819 C C . LYS A 1 225 ? 14.623 -1.310 -18.133 1.00 89.25 225 LYS A C 1
ATOM 1821 O O . LYS A 1 225 ? 13.668 -1.126 -18.875 1.00 89.25 225 LYS A O 1
ATOM 1826 N N . ALA A 1 226 ? 15.132 -2.520 -17.907 1.00 90.44 226 ALA A N 1
ATOM 1827 C CA . ALA A 1 226 ? 14.582 -3.723 -18.527 1.00 90.44 226 ALA A CA 1
ATOM 1828 C C . ALA A 1 226 ? 13.118 -3.946 -18.124 1.00 90.44 226 ALA A C 1
ATOM 1830 O O . ALA A 1 226 ? 12.281 -4.211 -18.979 1.00 90.44 226 ALA A O 1
ATOM 1831 N N . LEU A 1 227 ? 12.791 -3.781 -16.839 1.00 84.31 227 LEU A N 1
ATOM 1832 C CA . LEU A 1 227 ? 11.418 -3.873 -16.350 1.00 84.31 227 LEU A CA 1
ATOM 1833 C C . LEU A 1 227 ? 10.519 -2.807 -16.984 1.00 84.31 227 LEU A C 1
ATOM 1835 O O . LEU A 1 227 ? 9.412 -3.138 -17.386 1.00 84.31 227 LEU A O 1
ATOM 1839 N N . SER A 1 228 ? 10.982 -1.562 -17.122 1.00 82.06 228 SER A N 1
ATOM 1840 C CA . SER A 1 228 ? 10.237 -0.504 -17.815 1.00 82.06 228 SER A CA 1
ATOM 1841 C C . SER A 1 228 ? 10.003 -0.846 -19.288 1.00 82.06 228 SER A C 1
ATOM 1843 O O . SER A 1 228 ? 8.888 -0.698 -19.776 1.00 82.06 228 SER A O 1
ATOM 1845 N N . ASP A 1 229 ? 11.022 -1.354 -19.985 1.00 84.94 229 ASP A N 1
ATOM 1846 C CA . ASP A 1 229 ? 10.919 -1.747 -21.395 1.00 84.94 229 ASP A CA 1
ATOM 1847 C C . ASP A 1 229 ? 9.975 -2.965 -21.575 1.00 84.94 229 ASP A C 1
ATOM 1849 O O . ASP A 1 229 ? 9.322 -3.098 -22.607 1.00 84.94 229 ASP A O 1
ATOM 1853 N N . ILE A 1 230 ? 9.878 -3.860 -20.580 1.00 82.56 230 ILE A N 1
ATOM 1854 C CA . ILE A 1 230 ? 8.934 -4.996 -20.566 1.00 82.56 230 ILE A CA 1
ATOM 1855 C C . ILE A 1 230 ? 7.503 -4.537 -20.279 1.00 82.56 230 ILE A C 1
ATOM 1857 O O . ILE A 1 230 ? 6.564 -5.023 -20.903 1.00 82.56 230 ILE A O 1
ATOM 1861 N N . ARG A 1 231 ? 7.338 -3.650 -19.295 1.00 74.56 231 ARG A N 1
ATOM 1862 C CA . ARG A 1 231 ? 6.035 -3.203 -18.784 1.00 74.56 231 ARG A CA 1
ATOM 1863 C C . ARG A 1 231 ? 5.350 -2.187 -19.695 1.00 74.56 231 ARG A C 1
ATOM 1865 O O . ARG A 1 231 ? 4.149 -1.988 -19.536 1.00 74.56 231 ARG A O 1
ATOM 1872 N N . GLY A 1 232 ? 6.107 -1.563 -20.595 1.00 74.31 232 GLY A N 1
ATOM 1873 C CA . GLY A 1 232 ? 5.667 -0.400 -21.352 1.00 74.31 232 GLY A CA 1
ATOM 1874 C C . GLY A 1 232 ? 5.604 0.865 -20.483 1.00 74.31 232 GLY A C 1
ATOM 1875 O O . GLY A 1 232 ? 5.905 0.826 -19.282 1.00 74.31 232 GLY A O 1
ATOM 1876 N N . PRO A 1 233 ? 5.233 2.007 -21.079 1.00 74.75 233 PRO A N 1
ATOM 1877 C CA . PRO A 1 233 ? 4.934 3.230 -20.347 1.00 74.75 233 PRO A CA 1
ATOM 1878 C C . PRO A 1 233 ? 3.901 2.978 -19.247 1.00 74.75 233 PRO A C 1
ATOM 1880 O O . PRO A 1 233 ? 2.908 2.278 -19.449 1.00 74.75 233 PRO A O 1
ATOM 1883 N N . ILE A 1 234 ? 4.113 3.574 -18.071 1.00 73.81 234 ILE A N 1
ATOM 1884 C CA . ILE A 1 234 ? 3.180 3.430 -16.944 1.00 73.81 234 ILE A CA 1
ATOM 1885 C C . ILE A 1 234 ? 1.785 3.929 -17.352 1.00 73.81 234 ILE A C 1
ATOM 1887 O O . ILE A 1 234 ? 0.793 3.346 -16.915 1.00 73.81 234 ILE A O 1
ATOM 1891 N N . GLU A 1 235 ? 1.697 4.945 -18.221 1.00 76.75 235 GLU A N 1
ATOM 1892 C CA . GLU A 1 235 ? 0.419 5.469 -18.715 1.00 76.75 235 GLU A CA 1
ATOM 1893 C C . GLU A 1 235 ? -0.405 4.414 -19.471 1.00 76.75 235 GLU A C 1
ATOM 1895 O O . GLU A 1 235 ? -1.612 4.323 -19.250 1.00 76.75 235 GLU A O 1
ATOM 1900 N N . GLU A 1 236 ? 0.229 3.552 -20.275 1.00 81.50 236 GLU A N 1
ATOM 1901 C CA . GLU A 1 236 ? -0.473 2.511 -21.045 1.00 81.50 236 GLU A CA 1
ATOM 1902 C C . GLU A 1 236 ? -1.193 1.501 -20.133 1.00 81.50 236 GLU A C 1
ATOM 1904 O O . GLU A 1 236 ? -2.236 0.950 -20.492 1.00 81.50 236 GLU A O 1
ATOM 1909 N N . GLN A 1 237 ? -0.707 1.289 -18.904 1.00 84.06 237 GLN A N 1
ATOM 1910 C CA . GLN A 1 237 ? -1.394 0.413 -17.951 1.00 84.06 237 GLN A CA 1
ATOM 1911 C C . GLN A 1 237 ? -2.710 0.998 -17.435 1.00 84.06 237 GLN A C 1
ATOM 1913 O O . GLN A 1 237 ? -3.632 0.243 -17.112 1.00 84.06 237 GLN A O 1
ATOM 1918 N N . TYR A 1 238 ? -2.831 2.326 -17.376 1.00 86.88 238 TYR A N 1
ATOM 1919 C CA . TYR A 1 238 ? -4.086 2.971 -16.995 1.00 86.88 238 TYR A CA 1
ATOM 1920 C C . TYR A 1 238 ? -5.146 2.804 -18.089 1.00 86.88 238 TYR A C 1
ATOM 1922 O O . TYR A 1 238 ? -6.316 2.575 -17.769 1.00 86.88 238 TYR A O 1
ATOM 1930 N N . ASP A 1 239 ? -4.749 2.796 -19.364 1.00 84.25 239 ASP A N 1
ATOM 1931 C CA . ASP A 1 239 ? -5.658 2.502 -20.481 1.00 84.25 239 ASP A CA 1
ATOM 1932 C C . ASP A 1 239 ? -6.216 1.071 -20.405 1.00 84.25 239 ASP A C 1
ATOM 1934 O O . ASP A 1 239 ? -7.378 0.807 -20.738 1.00 84.25 239 ASP A O 1
ATOM 1938 N N . MET A 1 240 ? -5.420 0.143 -19.873 1.00 88.62 240 MET A N 1
ATOM 1939 C CA . MET A 1 240 ? -5.801 -1.256 -19.687 1.00 88.62 240 MET A CA 1
ATOM 1940 C C . MET A 1 240 ? -6.723 -1.510 -18.478 1.00 88.62 240 MET A C 1
ATOM 1942 O O . MET A 1 240 ? -7.309 -2.595 -18.388 1.00 88.62 240 MET A O 1
ATOM 1946 N N . LEU A 1 241 ? -6.940 -0.539 -17.577 1.00 92.25 241 LEU A N 1
ATOM 1947 C CA . LEU A 1 241 ? -7.788 -0.714 -16.381 1.00 92.25 241 LEU A CA 1
ATOM 1948 C C . LEU A 1 241 ? -9.220 -1.142 -16.709 1.00 92.25 241 LEU A C 1
ATOM 1950 O O . LEU A 1 241 ? -9.840 -1.875 -15.940 1.00 92.25 241 LEU A O 1
ATOM 1954 N N . ARG A 1 242 ? -9.765 -0.712 -17.852 1.00 91.62 242 ARG A N 1
ATOM 1955 C CA . ARG A 1 242 ? -11.114 -1.120 -18.280 1.00 91.62 242 ARG A CA 1
ATOM 1956 C C . ARG A 1 242 ? -11.174 -2.595 -18.660 1.00 91.62 242 ARG A C 1
ATOM 1958 O O . ARG A 1 242 ? -12.142 -3.269 -18.310 1.00 91.62 242 ARG A O 1
ATOM 1965 N N . SER A 1 243 ? -10.146 -3.090 -19.344 1.00 93.81 243 SER A N 1
ATOM 1966 C CA . SER A 1 243 ? -10.013 -4.508 -19.687 1.00 93.81 243 SER A CA 1
ATOM 1967 C C . SER A 1 243 ? -9.817 -5.346 -18.427 1.00 93.81 243 SER A C 1
ATOM 1969 O O . SER A 1 243 ? -10.493 -6.356 -18.249 1.00 93.81 243 SER A O 1
ATOM 1971 N N . TYR A 1 244 ? -8.975 -4.874 -17.506 1.00 95.00 244 TYR A N 1
ATOM 1972 C CA . TYR A 1 244 ? -8.782 -5.512 -16.207 1.00 95.00 244 TYR A CA 1
ATOM 1973 C C . TYR A 1 244 ? -10.078 -5.553 -15.379 1.00 95.00 244 TYR A C 1
ATOM 1975 O O . TYR A 1 244 ? -10.459 -6.602 -14.869 1.00 95.00 244 TYR A O 1
ATOM 1983 N N . LEU A 1 245 ? -10.834 -4.451 -15.329 1.00 95.25 245 LEU A N 1
ATOM 1984 C CA . LEU A 1 245 ? -12.147 -4.403 -14.681 1.00 95.25 245 LEU A CA 1
ATOM 1985 C C . LEU A 1 245 ? -13.138 -5.407 -15.285 1.00 95.25 245 LEU A C 1
ATOM 1987 O O . LEU A 1 245 ? -13.906 -6.036 -14.553 1.00 95.25 245 LEU A O 1
ATOM 1991 N N . ALA A 1 246 ? -13.160 -5.531 -16.614 1.00 95.25 246 ALA A N 1
ATOM 1992 C CA . ALA A 1 246 ? -14.013 -6.497 -17.297 1.00 95.25 246 ALA A CA 1
ATOM 1993 C C . ALA A 1 246 ? -13.645 -7.934 -16.903 1.00 95.25 246 ALA A C 1
ATOM 1995 O O . ALA A 1 246 ? -14.537 -8.744 -16.652 1.00 95.25 246 ALA A O 1
ATOM 1996 N N . GLU A 1 247 ? -12.350 -8.220 -16.777 1.00 95.75 247 GLU A N 1
ATOM 1997 C CA . GLU A 1 247 ? -11.853 -9.522 -16.348 1.00 95.75 247 GLU A CA 1
ATOM 1998 C C . GLU A 1 247 ? -12.207 -9.822 -14.885 1.00 95.75 247 GLU A C 1
ATOM 2000 O O . GLU A 1 247 ? -12.767 -10.882 -14.605 1.00 95.75 247 GLU A O 1
ATOM 2005 N N . LEU A 1 248 ? -12.022 -8.864 -13.968 1.00 95.38 248 LEU A N 1
ATOM 2006 C CA . LEU A 1 248 ? -12.447 -8.991 -12.567 1.00 95.38 248 LEU A CA 1
ATOM 2007 C C . LEU A 1 248 ? -13.942 -9.317 -12.449 1.00 95.38 248 LEU A C 1
ATOM 2009 O O . LEU A 1 248 ? -14.328 -10.246 -11.739 1.00 95.38 248 LEU A O 1
ATOM 2013 N N . LYS A 1 249 ? -14.791 -8.614 -13.209 1.00 94.81 249 LYS A N 1
ATOM 2014 C CA . LYS A 1 249 ? -16.242 -8.871 -13.255 1.00 94.81 249 LYS A CA 1
ATOM 2015 C C . LYS A 1 249 ? -16.596 -10.213 -13.898 1.00 94.81 249 LYS A C 1
ATOM 2017 O O . LYS A 1 249 ? -17.636 -10.793 -13.578 1.00 94.81 249 LYS A O 1
ATOM 2022 N N . ARG A 1 250 ? -15.760 -10.715 -14.811 1.00 95.50 250 ARG A N 1
ATOM 2023 C CA . ARG A 1 250 ? -15.931 -12.031 -15.438 1.00 95.50 250 ARG A CA 1
ATOM 2024 C C . ARG A 1 250 ? -15.672 -13.152 -14.433 1.00 95.50 250 ARG A C 1
ATOM 2026 O O . ARG A 1 250 ? -16.450 -14.109 -14.401 1.00 95.50 250 ARG A O 1
ATOM 2033 N N . VAL A 1 251 ? -14.606 -13.034 -13.637 1.00 91.25 251 VAL A N 1
ATOM 2034 C CA . VAL A 1 251 ? -14.175 -14.071 -12.683 1.00 91.25 251 VAL A CA 1
ATOM 2035 C C . VAL A 1 251 ? -14.921 -14.009 -11.350 1.00 91.25 251 VAL A C 1
ATOM 2037 O O . VAL A 1 251 ? -15.330 -15.052 -10.847 1.00 91.25 251 VAL A O 1
ATOM 2040 N N . SER A 1 252 ? -15.178 -12.814 -10.809 1.00 90.94 252 SER A N 1
ATOM 2041 C CA . SER A 1 252 ? -15.906 -12.613 -9.551 1.00 90.94 252 SER A CA 1
ATOM 2042 C C . SER A 1 252 ? -17.176 -11.801 -9.806 1.00 90.94 252 SER A C 1
ATOM 2044 O O . SER A 1 252 ? -17.208 -10.576 -9.730 1.00 90.94 252 SER A O 1
ATOM 2046 N N . LYS A 1 253 ? -18.263 -12.507 -10.134 1.00 90.12 253 LYS A N 1
ATOM 2047 C CA . LYS A 1 253 ? -19.552 -11.881 -10.488 1.00 90.12 253 LYS A CA 1
ATOM 2048 C C . LYS A 1 253 ? -20.236 -11.175 -9.319 1.00 90.12 253 LYS A C 1
ATOM 2050 O O . LYS A 1 253 ? -21.035 -10.273 -9.541 1.00 90.12 253 LYS A O 1
ATOM 2055 N N . GLU A 1 254 ? -19.977 -11.640 -8.101 1.00 93.50 254 GLU A N 1
ATOM 2056 C CA . GLU A 1 254 ? -20.540 -11.074 -6.871 1.00 93.50 254 GLU A CA 1
ATOM 2057 C C . GLU A 1 254 ? -19.607 -10.035 -6.229 1.00 93.50 254 GLU A C 1
ATOM 2059 O O . GLU A 1 254 ? -19.999 -9.411 -5.246 1.00 93.50 254 GLU A O 1
ATOM 2064 N N . GLY A 1 255 ? -18.381 -9.873 -6.745 1.00 94.88 255 GLY A N 1
ATOM 2065 C CA . GLY A 1 255 ? -17.438 -8.860 -6.281 1.00 94.88 255 GLY A CA 1
ATOM 2066 C C . GLY A 1 255 ? -17.829 -7.457 -6.742 1.00 94.88 255 GLY A C 1
ATOM 2067 O O . GLY A 1 255 ? -18.425 -7.268 -7.808 1.00 94.88 255 GLY A O 1
ATOM 2068 N N . THR A 1 256 ? -17.460 -6.465 -5.942 1.00 97.56 256 THR A N 1
ATOM 2069 C CA . THR A 1 256 ? -17.709 -5.054 -6.219 1.00 97.56 256 THR A CA 1
ATOM 2070 C C . THR A 1 256 ? -16.436 -4.431 -6.771 1.00 97.56 256 THR A C 1
ATOM 2072 O O . THR A 1 256 ? -15.446 -4.242 -6.068 1.00 97.56 256 THR A O 1
ATOM 2075 N N . PHE A 1 257 ? -16.467 -4.103 -8.062 1.00 97.62 257 PHE A N 1
ATOM 2076 C CA . PHE A 1 257 ? -15.361 -3.452 -8.759 1.00 97.62 257 PHE A CA 1
ATOM 2077 C C . PHE A 1 257 ? -15.882 -2.221 -9.492 1.00 97.62 257 PHE A C 1
ATOM 2079 O O . PHE A 1 257 ? -16.743 -2.325 -10.382 1.00 97.62 257 PHE A O 1
ATOM 2086 N N . VAL A 1 258 ? -15.370 -1.051 -9.114 1.00 97.00 258 VAL A N 1
ATOM 2087 C CA . VAL A 1 258 ? -15.860 0.243 -9.601 1.00 97.00 258 VAL A CA 1
ATOM 2088 C C . VAL A 1 258 ? -14.686 1.078 -10.076 1.00 97.00 258 VAL A C 1
ATOM 2090 O O . VAL A 1 258 ? -13.726 1.272 -9.340 1.00 97.00 258 VAL A O 1
ATOM 2093 N N . ILE A 1 259 ? -14.783 1.579 -11.306 1.00 95.75 259 ILE A N 1
ATOM 2094 C CA . ILE A 1 259 ? -13.862 2.576 -11.844 1.00 95.75 259 ILE A CA 1
ATOM 2095 C C . ILE A 1 259 ? -14.607 3.901 -11.977 1.00 95.75 259 ILE A C 1
ATOM 2097 O O . ILE A 1 259 ? -15.698 3.944 -12.549 1.00 95.75 259 ILE A O 1
ATOM 2101 N N . GLU A 1 260 ? -14.018 4.965 -11.448 1.00 94.56 260 GLU A N 1
ATOM 2102 C CA . GLU A 1 260 ? -14.470 6.337 -11.631 1.00 94.56 260 GLU A CA 1
ATOM 2103 C C . GLU A 1 260 ? -13.501 7.056 -12.568 1.00 94.56 260 GLU A C 1
ATOM 2105 O O . GLU A 1 260 ? -12.276 6.954 -12.454 1.00 94.56 260 GLU A O 1
ATOM 2110 N N . VAL A 1 261 ? -14.079 7.730 -13.555 1.00 91.81 261 VAL A N 1
ATOM 2111 C CA . VAL A 1 261 ? -13.362 8.468 -14.587 1.00 91.81 261 VAL A CA 1
ATOM 2112 C C . VAL A 1 261 ? -14.035 9.820 -14.689 1.00 91.81 261 VAL A C 1
ATOM 2114 O O . VAL A 1 261 ? -15.266 9.890 -14.784 1.00 91.81 261 VAL A O 1
ATOM 2117 N N . ASN A 1 262 ? -13.233 10.874 -14.760 1.00 89.69 262 ASN A N 1
ATOM 2118 C CA . ASN A 1 262 ? -13.739 12.216 -14.932 1.00 89.69 262 ASN A CA 1
ATOM 2119 C C . ASN A 1 262 ? -14.641 12.284 -16.173 1.00 89.69 262 ASN A C 1
ATOM 2121 O O . ASN A 1 262 ? -14.234 11.972 -17.299 1.00 89.69 262 ASN A O 1
ATOM 2125 N N . SER A 1 263 ? -15.885 12.711 -15.981 1.00 84.81 263 SER A N 1
ATOM 2126 C CA . SER A 1 263 ? -16.890 12.719 -17.047 1.00 84.81 263 SER A CA 1
ATOM 2127 C C . SER A 1 263 ? -16.508 13.624 -18.224 1.00 84.81 263 SER A C 1
ATOM 2129 O O . SER A 1 263 ? -16.884 13.320 -19.362 1.00 84.81 263 SER A O 1
ATOM 2131 N N . THR A 1 264 ? -15.733 14.682 -17.966 1.00 86.81 264 THR A N 1
ATOM 2132 C CA . THR A 1 264 ? -15.338 15.700 -18.947 1.00 86.81 264 THR A CA 1
ATOM 2133 C C . THR A 1 264 ? -13.998 15.367 -19.588 1.00 86.81 264 THR A C 1
ATOM 2135 O O . THR A 1 264 ? -13.919 15.256 -20.808 1.00 86.81 264 THR A O 1
ATOM 2138 N N . THR A 1 265 ? -12.952 15.173 -18.782 1.00 87.94 265 THR A N 1
ATOM 2139 C CA . THR A 1 265 ? -11.584 14.966 -19.288 1.00 87.94 265 THR A CA 1
ATOM 2140 C C . THR A 1 265 ? -11.313 13.522 -19.699 1.00 87.94 265 THR A C 1
ATOM 2142 O O . THR A 1 265 ? -10.331 13.265 -20.384 1.00 87.94 265 THR A O 1
ATOM 2145 N N . LYS A 1 266 ? -12.179 12.580 -19.298 1.00 84.69 266 LYS A N 1
ATOM 2146 C CA . LYS A 1 266 ? -11.993 11.128 -19.464 1.00 84.69 266 LYS A CA 1
ATOM 2147 C C . LYS A 1 266 ? -10.745 10.575 -18.764 1.00 84.69 266 LYS A C 1
ATOM 2149 O O . LYS A 1 266 ? -10.354 9.445 -19.043 1.00 84.69 266 LYS A O 1
ATOM 2154 N N . VAL A 1 267 ? -10.173 11.338 -17.834 1.00 87.31 267 VAL A N 1
ATOM 2155 C CA . VAL A 1 267 ? -9.019 10.941 -17.021 1.00 87.31 267 VAL A CA 1
ATOM 2156 C C . VAL A 1 267 ? -9.470 10.028 -15.885 1.00 87.31 267 VAL A C 1
ATOM 2158 O O . VAL A 1 267 ? -10.530 10.235 -15.294 1.00 87.31 267 VAL A O 1
ATOM 2161 N N . PHE A 1 268 ? -8.673 9.001 -15.605 1.00 90.81 268 PHE A N 1
ATOM 2162 C CA . PHE A 1 268 ? -8.859 8.109 -14.466 1.00 90.81 268 PHE A CA 1
ATOM 2163 C C . PHE A 1 268 ? -8.855 8.882 -13.137 1.00 90.81 268 PHE A C 1
ATOM 2165 O O . PHE A 1 268 ? -7.975 9.710 -12.919 1.00 90.81 268 PHE A O 1
ATOM 2172 N N . GLU A 1 269 ? -9.807 8.589 -12.248 1.00 92.44 269 GLU A N 1
ATOM 2173 C CA . GLU A 1 269 ? -9.853 9.177 -10.902 1.00 92.44 269 GLU A CA 1
ATOM 2174 C C . GLU A 1 269 ? -9.699 8.093 -9.833 1.00 92.44 269 GLU A C 1
ATOM 2176 O O . GLU A 1 269 ? -8.807 8.189 -8.989 1.00 92.44 269 GLU A O 1
ATOM 2181 N N . ARG A 1 270 ? -10.536 7.042 -9.869 1.00 96.19 270 ARG A N 1
ATOM 2182 C CA . ARG A 1 270 ? -10.589 6.049 -8.782 1.00 96.19 270 ARG A CA 1
ATOM 2183 C C . ARG A 1 270 ? -10.829 4.625 -9.261 1.00 96.19 270 ARG A C 1
ATOM 2185 O O . ARG A 1 270 ? -11.545 4.398 -10.235 1.00 96.19 270 ARG A O 1
ATOM 2192 N N . PHE A 1 271 ? -10.274 3.650 -8.546 1.00 97.50 271 PHE A N 1
ATOM 2193 C CA . PHE A 1 271 ? -10.492 2.220 -8.783 1.00 97.50 271 PHE A CA 1
ATOM 2194 C C . PHE A 1 271 ? -10.704 1.483 -7.461 1.00 97.50 271 PHE A C 1
ATOM 2196 O O . PHE A 1 271 ? -9.768 1.369 -6.678 1.00 97.50 271 PHE A O 1
ATOM 2203 N N . TYR A 1 272 ? -11.908 0.967 -7.222 1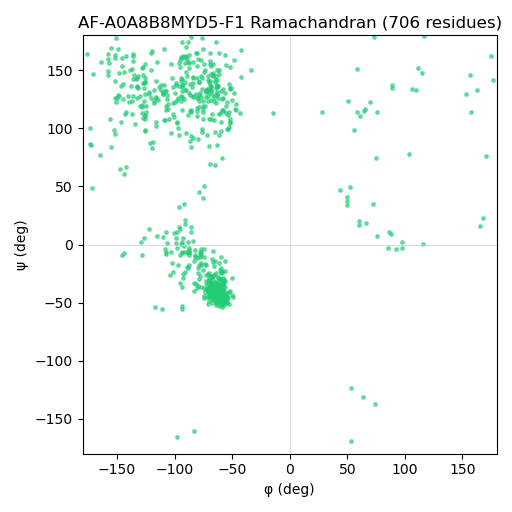.00 98.31 272 TYR A N 1
ATOM 2204 C CA . TYR A 1 272 ? -12.277 0.210 -6.024 1.00 98.31 272 TYR A CA 1
ATOM 2205 C C . TYR A 1 272 ? -12.232 -1.292 -6.280 1.00 98.31 272 TYR A C 1
ATOM 2207 O O . TYR A 1 272 ? -12.745 -1.769 -7.300 1.00 98.31 272 TYR A O 1
ATOM 2215 N N . VAL A 1 273 ? -11.688 -2.029 -5.311 1.00 97.94 273 VAL A N 1
ATOM 2216 C CA . VAL A 1 273 ? -11.613 -3.489 -5.311 1.00 97.94 273 VAL A CA 1
ATOM 2217 C C . VAL A 1 273 ? -12.193 -4.039 -4.010 1.00 97.94 273 VAL A C 1
ATOM 2219 O O . VAL A 1 273 ? -11.581 -3.933 -2.948 1.00 97.94 273 VAL A O 1
ATOM 2222 N N . GLY A 1 274 ? -13.367 -4.664 -4.113 1.00 97.31 274 GLY A N 1
ATOM 2223 C CA . GLY A 1 274 ? -14.026 -5.397 -3.034 1.00 97.31 274 GLY A CA 1
ATOM 2224 C C . GLY A 1 274 ? -14.350 -6.823 -3.468 1.00 97.31 274 GLY A C 1
ATOM 2225 O O . GLY A 1 274 ? -15.357 -7.076 -4.132 1.00 97.31 274 GLY A O 1
ATOM 2226 N N . PHE A 1 275 ? -13.499 -7.783 -3.100 1.00 96.62 275 PHE A N 1
ATOM 2227 C CA . PHE A 1 275 ? -13.761 -9.194 -3.388 1.00 96.62 275 PHE A CA 1
ATOM 2228 C C . PHE A 1 275 ? -14.878 -9.736 -2.491 1.00 96.62 275 PHE A C 1
ATOM 2230 O O . PHE A 1 275 ? -14.871 -9.569 -1.269 1.00 96.62 275 PHE A O 1
ATOM 2237 N N . ASN A 1 276 ? -15.827 -10.450 -3.095 1.00 95.50 276 ASN A N 1
ATOM 2238 C CA . ASN A 1 276 ? -16.965 -11.019 -2.378 1.00 95.50 276 ASN A CA 1
ATOM 2239 C C . ASN A 1 276 ? -16.546 -12.083 -1.353 1.00 95.50 276 ASN A C 1
ATOM 2241 O O . ASN A 1 276 ? -17.171 -12.225 -0.306 1.00 95.50 276 ASN A O 1
ATOM 2245 N N . GLU A 1 277 ? -15.478 -12.819 -1.639 1.00 94.19 277 GLU A N 1
ATOM 2246 C CA . GLU A 1 277 ? -14.894 -13.828 -0.762 1.00 94.19 277 GLU A CA 1
ATOM 2247 C C . GLU A 1 277 ? -14.372 -13.194 0.536 1.00 94.19 277 GLU A C 1
ATOM 2249 O O . GLU A 1 277 ? -14.683 -13.683 1.623 1.00 94.19 277 GLU A O 1
ATOM 2254 N N . LEU A 1 278 ? -13.666 -12.059 0.434 1.00 95.88 278 LEU A N 1
ATOM 2255 C CA . LEU A 1 278 ? -13.191 -11.295 1.594 1.00 95.88 278 LEU A CA 1
ATOM 2256 C C . LEU A 1 278 ? -14.363 -10.707 2.381 1.00 95.88 278 LEU A C 1
ATOM 2258 O O . LEU A 1 278 ? -14.427 -10.868 3.599 1.00 95.88 278 LEU A O 1
ATOM 2262 N N . LYS A 1 279 ? -15.345 -10.116 1.691 1.00 95.75 279 LYS A N 1
ATOM 2263 C CA . LYS A 1 279 ? -16.591 -9.629 2.304 1.00 95.75 279 LYS A CA 1
ATOM 2264 C C . LYS A 1 279 ? -17.302 -10.724 3.106 1.00 95.75 279 LYS A C 1
ATOM 2266 O O . LYS A 1 279 ? -17.658 -10.508 4.263 1.00 95.75 279 LYS A O 1
ATOM 2271 N N . LYS A 1 280 ? -17.512 -11.904 2.512 1.00 95.75 280 LYS A N 1
ATOM 2272 C CA . LYS A 1 280 ? -18.173 -13.038 3.178 1.00 95.75 280 LYS A CA 1
ATOM 2273 C C . LYS A 1 280 ? -17.355 -13.539 4.365 1.00 95.75 280 LYS A C 1
ATOM 2275 O O . LYS A 1 280 ? -17.934 -13.765 5.424 1.00 95.75 280 LYS A O 1
ATOM 2280 N N . GLY A 1 281 ? -16.037 -13.673 4.211 1.00 95.00 281 GLY A N 1
ATOM 2281 C CA . GLY A 1 281 ? -15.142 -14.088 5.294 1.00 95.00 281 GLY A CA 1
ATOM 2282 C C . GLY A 1 281 ? -15.170 -13.121 6.479 1.00 95.00 281 GLY A C 1
ATOM 2283 O O . GLY A 1 281 ? -15.321 -13.548 7.625 1.00 95.00 281 GLY A O 1
ATOM 2284 N N . PHE A 1 282 ? -15.130 -11.817 6.199 1.00 96.62 282 PHE A N 1
ATOM 2285 C CA . PHE A 1 282 ? -15.224 -10.783 7.222 1.00 96.62 282 PHE A CA 1
ATOM 2286 C C . PHE A 1 282 ? -16.558 -10.856 7.979 1.00 96.62 282 PHE A C 1
ATOM 2288 O O . PHE A 1 282 ? -16.570 -10.977 9.202 1.00 96.62 282 PHE A O 1
ATOM 2295 N N . LEU A 1 283 ? -17.689 -10.864 7.265 1.00 95.62 283 LEU A N 1
ATOM 2296 C CA . LEU A 1 283 ? -19.018 -10.900 7.889 1.00 95.62 283 LEU A CA 1
ATOM 2297 C C . LEU A 1 283 ? -19.302 -12.204 8.654 1.00 95.62 283 LEU A C 1
ATOM 2299 O O . LEU A 1 283 ? -20.115 -12.195 9.577 1.00 95.62 283 LEU A O 1
ATOM 2303 N N . ALA A 1 284 ? -18.664 -13.315 8.273 1.00 93.88 284 ALA A N 1
ATOM 2304 C CA . ALA A 1 284 ? -18.884 -14.618 8.893 1.00 93.88 284 ALA A CA 1
ATOM 2305 C C . ALA A 1 284 ? -18.135 -14.805 10.221 1.00 93.88 284 ALA A C 1
ATOM 2307 O O . ALA A 1 284 ? -18.660 -15.471 11.112 1.00 93.88 284 ALA A O 1
ATOM 2308 N N . GLY A 1 285 ? -16.920 -14.259 10.356 1.00 90.25 285 GLY A N 1
ATOM 2309 C CA . GLY A 1 285 ? -16.048 -14.591 11.491 1.00 90.25 285 GLY A CA 1
ATOM 2310 C C . GLY A 1 285 ? -15.193 -13.457 12.052 1.00 90.25 285 GLY A C 1
ATOM 2311 O O . GLY A 1 285 ? -14.554 -13.651 13.087 1.00 90.25 285 GLY A O 1
ATOM 2312 N N . CYS A 1 286 ? -15.162 -12.285 11.416 1.00 94.38 286 CYS A N 1
ATOM 2313 C CA . CYS A 1 286 ? -14.386 -11.155 11.919 1.00 94.38 286 CYS A CA 1
ATOM 2314 C C . CYS A 1 286 ? -15.192 -10.288 12.889 1.00 94.38 286 CYS A C 1
ATOM 2316 O O . CYS A 1 286 ? -16.425 -10.282 12.919 1.00 94.38 286 CYS A O 1
ATOM 2318 N N . LYS A 1 287 ? -14.467 -9.522 13.701 1.00 94.25 287 LYS A N 1
ATOM 2319 C CA . LYS A 1 287 ? -15.042 -8.484 14.554 1.00 94.25 287 LYS A CA 1
ATOM 2320 C C . LYS A 1 287 ? -15.508 -7.331 13.669 1.00 94.25 287 LYS A C 1
ATOM 2322 O O . LYS A 1 287 ? -14.838 -7.001 12.694 1.00 94.25 287 LYS A O 1
ATOM 2327 N N . ARG A 1 288 ? -16.608 -6.664 14.039 1.00 94.88 288 ARG A N 1
ATOM 2328 C CA . ARG A 1 288 ? -17.130 -5.457 13.360 1.00 94.88 288 ARG A CA 1
ATOM 2329 C C . ARG A 1 288 ? -16.281 -4.214 13.665 1.00 94.88 288 ARG A C 1
ATOM 2331 O O . ARG A 1 288 ? -16.790 -3.183 14.091 1.00 94.88 288 ARG A O 1
ATOM 2338 N N . VAL A 1 289 ? -14.972 -4.357 13.494 1.00 95.25 289 VAL A N 1
ATOM 2339 C CA . VAL A 1 289 ? -13.949 -3.339 13.717 1.00 95.25 289 VAL A CA 1
ATOM 2340 C C . VAL A 1 289 ? -13.129 -3.240 12.448 1.00 95.25 289 VAL A C 1
ATOM 2342 O O . VAL A 1 289 ? -12.586 -4.251 11.997 1.00 95.25 289 VAL A O 1
ATOM 2345 N N . ILE A 1 290 ? -13.051 -2.039 11.888 1.00 96.69 290 ILE A N 1
ATOM 2346 C CA . ILE A 1 290 ? -12.332 -1.770 10.646 1.00 96.69 290 ILE A CA 1
ATOM 2347 C C . ILE A 1 290 ? -11.319 -0.657 10.897 1.00 96.69 290 ILE A C 1
ATOM 2349 O O . ILE A 1 290 ? -11.690 0.453 11.268 1.00 96.69 290 ILE A O 1
ATOM 2353 N N . GLY A 1 291 ? -10.047 -0.977 10.691 1.00 96.38 291 GLY A N 1
ATOM 2354 C CA . GLY A 1 291 ? -8.975 -0.013 10.513 1.00 96.38 291 GLY A CA 1
ATOM 2355 C C . GLY A 1 291 ? -9.037 0.591 9.112 1.00 96.38 291 GLY A C 1
ATOM 2356 O O . GLY A 1 291 ? -9.237 -0.130 8.129 1.00 96.38 291 GLY A O 1
ATOM 2357 N N . LEU A 1 292 ? -8.913 1.910 9.035 1.00 96.50 292 LEU A N 1
ATOM 2358 C CA . LEU A 1 292 ? -8.911 2.683 7.799 1.00 96.50 292 LEU A CA 1
ATOM 2359 C C . LEU A 1 292 ? -7.611 3.467 7.726 1.00 96.50 292 LEU A C 1
ATOM 2361 O O . LEU A 1 292 ? -7.238 4.133 8.693 1.00 96.50 292 LEU A O 1
ATOM 2365 N N . ASP A 1 293 ? -6.928 3.367 6.592 1.00 94.56 293 ASP A N 1
ATOM 2366 C CA . ASP A 1 293 ? -5.677 4.082 6.361 1.00 94.56 293 ASP A CA 1
ATOM 2367 C C . ASP A 1 293 ? -5.419 4.256 4.859 1.00 94.56 293 ASP A C 1
ATOM 2369 O O . ASP A 1 293 ? -5.947 3.509 4.026 1.00 94.56 293 ASP A O 1
ATOM 2373 N N . GLY A 1 294 ? -4.627 5.264 4.514 1.00 92.81 294 GLY A N 1
ATOM 2374 C CA . GLY A 1 294 ? -4.216 5.586 3.159 1.00 92.81 294 GLY A CA 1
ATOM 2375 C C . GLY A 1 294 ? -2.700 5.664 3.064 1.00 92.81 294 GLY A C 1
ATOM 2376 O O . GLY A 1 294 ? -2.035 6.212 3.933 1.00 92.81 294 GLY A O 1
ATOM 2377 N N . CYS A 1 295 ? -2.128 5.144 1.983 1.00 92.75 295 CYS A N 1
ATOM 2378 C CA . CYS A 1 295 ? -0.690 5.233 1.768 1.00 92.75 295 CYS A CA 1
ATOM 2379 C C . CYS A 1 295 ? -0.349 5.669 0.338 1.00 92.75 295 CYS A C 1
ATOM 2381 O O . CYS A 1 295 ? -1.014 5.292 -0.627 1.00 92.75 295 CYS A O 1
ATOM 2383 N N . PHE A 1 296 ? 0.699 6.485 0.191 1.00 92.25 296 PHE A N 1
ATOM 2384 C CA . PHE A 1 296 ? 1.099 7.023 -1.111 1.00 92.25 296 PHE A CA 1
ATOM 2385 C C . PHE A 1 296 ? 1.566 5.925 -2.066 1.00 92.25 296 PHE A C 1
ATOM 2387 O O . PHE A 1 296 ? 2.298 5.008 -1.677 1.00 92.25 296 PHE A O 1
ATOM 2394 N N . LEU A 1 297 ? 1.187 6.043 -3.335 1.00 91.38 297 LEU A N 1
ATOM 2395 C CA . LEU A 1 297 ? 1.822 5.275 -4.399 1.00 91.38 297 LEU A CA 1
ATOM 2396 C C . LEU A 1 297 ? 3.254 5.777 -4.597 1.00 91.38 297 LEU A C 1
ATOM 2398 O O . LEU A 1 297 ? 3.503 6.980 -4.568 1.00 91.38 297 LEU A O 1
ATOM 2402 N N . LYS A 1 298 ? 4.193 4.857 -4.833 1.00 83.50 298 LYS A N 1
ATOM 2403 C CA . LYS A 1 298 ? 5.621 5.173 -5.020 1.00 83.50 298 LYS A CA 1
ATOM 2404 C C . LYS A 1 298 ? 6.009 5.297 -6.500 1.00 83.50 298 LYS A C 1
ATOM 2406 O O . LYS A 1 298 ? 7.182 5.250 -6.854 1.00 83.50 298 LYS A O 1
ATOM 2411 N N . THR A 1 299 ? 5.019 5.416 -7.382 1.00 80.06 299 THR A N 1
ATOM 2412 C CA . THR A 1 299 ? 5.208 5.596 -8.827 1.00 80.06 299 THR A CA 1
ATOM 2413 C C . THR A 1 299 ? 5.260 7.076 -9.204 1.00 80.06 299 THR A C 1
ATOM 2415 O O . THR A 1 299 ? 4.641 7.903 -8.538 1.00 80.06 299 THR A O 1
ATOM 2418 N N . GLY A 1 300 ? 5.887 7.413 -10.338 1.00 71.56 300 GLY A N 1
ATOM 2419 C CA . GLY A 1 300 ? 6.000 8.802 -10.815 1.00 71.56 300 GLY A CA 1
ATOM 2420 C C . GLY A 1 300 ? 4.666 9.530 -11.055 1.00 71.56 300 GLY A C 1
ATOM 2421 O O . GLY A 1 300 ? 4.622 10.754 -10.971 1.00 71.56 300 GLY A O 1
ATOM 2422 N N . LEU A 1 301 ? 3.569 8.797 -11.280 1.00 75.56 301 LEU A N 1
ATOM 2423 C CA . LEU A 1 301 ? 2.226 9.364 -11.474 1.00 75.56 301 LEU A CA 1
ATOM 2424 C C . LEU A 1 301 ? 1.538 9.811 -10.170 1.00 75.56 301 LEU A C 1
ATOM 2426 O O . LEU A 1 301 ? 0.466 10.411 -10.230 1.00 75.56 301 LEU A O 1
ATOM 2430 N N . LYS A 1 302 ? 2.171 9.579 -9.008 1.00 80.50 302 LYS A N 1
ATOM 2431 C CA . LYS A 1 302 ? 1.625 9.855 -7.667 1.00 80.50 302 LYS A CA 1
ATOM 2432 C C . LYS A 1 302 ? 0.241 9.201 -7.470 1.00 80.50 302 LYS A C 1
ATOM 2434 O O . LYS A 1 302 ? -0.155 8.318 -8.227 1.00 80.50 302 LYS A O 1
ATOM 2439 N N . GLY A 1 303 ? -0.461 9.561 -6.399 1.00 90.31 303 GLY A N 1
ATOM 2440 C CA . GLY A 1 303 ? -1.749 8.978 -6.016 1.00 90.31 303 GLY A CA 1
ATOM 2441 C C . GLY A 1 303 ? -1.690 8.254 -4.677 1.00 90.31 303 GLY A C 1
ATOM 2442 O O . GLY A 1 303 ? -0.651 8.201 -4.014 1.00 90.31 303 GLY A O 1
ATOM 2443 N N . MET A 1 304 ? -2.831 7.709 -4.271 1.00 94.19 304 MET A N 1
ATOM 2444 C CA . MET A 1 304 ? -3.043 7.129 -2.947 1.00 94.19 304 MET A CA 1
ATOM 2445 C C . MET A 1 304 ? -3.711 5.761 -3.058 1.00 94.19 304 MET A C 1
ATOM 2447 O O . MET A 1 304 ? -4.598 5.560 -3.887 1.00 94.19 304 MET A O 1
ATOM 2451 N N . LEU A 1 305 ? -3.323 4.838 -2.182 1.00 96.62 305 LEU A N 1
ATOM 2452 C CA . LEU A 1 305 ? -3.990 3.560 -1.975 1.00 96.62 305 LEU A CA 1
ATOM 2453 C C . LEU A 1 305 ? -4.704 3.593 -0.620 1.00 96.62 305 LEU A C 1
ATOM 2455 O O . LEU A 1 305 ? -4.056 3.555 0.424 1.00 96.62 305 LEU A O 1
ATOM 2459 N N . LEU A 1 306 ? -6.032 3.685 -0.644 1.00 96.88 306 LEU A N 1
ATOM 2460 C CA . LEU A 1 306 ? -6.881 3.609 0.545 1.00 96.88 306 LEU A CA 1
ATOM 2461 C C . LEU A 1 306 ? -7.197 2.151 0.854 1.00 96.88 306 LEU A C 1
ATOM 2463 O O . LEU A 1 306 ? -7.512 1.386 -0.058 1.00 96.88 306 LEU A O 1
ATOM 2467 N N . CYS A 1 307 ? -7.151 1.771 2.126 1.00 97.06 307 CYS A N 1
ATOM 2468 C CA . CYS A 1 307 ? -7.355 0.396 2.564 1.00 97.06 307 CYS A CA 1
ATOM 2469 C C . CYS A 1 307 ? -8.344 0.314 3.729 1.00 97.06 307 CYS A C 1
ATOM 2471 O O . CYS A 1 307 ? -8.371 1.168 4.615 1.00 97.06 307 CYS A O 1
ATOM 2473 N N . ALA A 1 308 ? -9.134 -0.761 3.737 1.00 97.75 308 ALA A N 1
ATOM 2474 C CA . ALA A 1 308 ? -9.968 -1.168 4.859 1.00 97.75 308 ALA A CA 1
ATOM 2475 C C . ALA A 1 308 ? -9.519 -2.541 5.359 1.00 97.75 308 ALA A C 1
ATOM 2477 O O . ALA A 1 308 ? -9.521 -3.527 4.612 1.00 97.75 308 ALA A O 1
ATOM 2478 N N . VAL A 1 309 ? -9.152 -2.603 6.637 1.00 97.25 309 VAL A N 1
ATOM 2479 C CA . VAL A 1 309 ? -8.549 -3.781 7.258 1.00 97.25 309 VAL A CA 1
ATOM 2480 C C . VAL A 1 309 ? -9.316 -4.145 8.523 1.00 97.25 309 VAL A C 1
ATOM 2482 O O . VAL A 1 309 ? -9.432 -3.366 9.460 1.00 97.25 309 VAL A O 1
ATOM 2485 N N . GLY A 1 310 ? -9.870 -5.346 8.551 1.00 95.69 310 GLY A N 1
ATOM 2486 C CA . GLY A 1 310 ? -10.596 -5.904 9.678 1.00 95.69 310 GLY A CA 1
ATOM 2487 C C . GLY A 1 310 ? -9.706 -6.636 10.676 1.00 95.69 310 GLY A C 1
ATOM 2488 O O . GLY A 1 310 ? -8.517 -6.875 10.447 1.00 95.69 310 GLY A O 1
ATOM 2489 N N . ARG A 1 311 ? -10.328 -7.054 11.780 1.00 93.38 311 ARG A N 1
ATOM 2490 C CA . ARG A 1 311 ? -9.725 -7.934 12.785 1.00 93.38 311 ARG A CA 1
ATOM 2491 C C . ARG A 1 311 ? -10.501 -9.242 12.874 1.00 93.38 311 ARG A C 1
ATOM 2493 O O . ARG A 1 311 ? -11.703 -9.223 13.140 1.00 93.38 311 ARG A O 1
ATOM 2500 N N . ASP A 1 312 ? -9.823 -10.366 12.689 1.00 92.31 312 ASP A N 1
ATOM 2501 C CA . ASP A 1 312 ? -10.457 -11.681 12.777 1.00 92.31 312 ASP A CA 1
ATOM 2502 C C . ASP A 1 312 ? -10.720 -12.129 14.232 1.00 92.31 312 ASP A C 1
ATOM 2504 O O . ASP A 1 312 ? -10.390 -11.443 15.210 1.00 92.31 312 ASP A O 1
ATOM 2508 N N . GLY A 1 313 ? -11.339 -13.304 14.386 1.00 89.25 313 GLY A N 1
ATOM 2509 C CA . GLY A 1 313 ? -11.596 -13.914 15.693 1.00 89.25 313 GLY A CA 1
ATOM 2510 C C . GLY A 1 313 ? -10.330 -14.219 16.507 1.00 89.25 313 GLY A C 1
ATOM 2511 O O . GLY A 1 313 ? -10.400 -14.267 17.732 1.00 89.25 313 GLY A O 1
ATOM 2512 N N . ASN A 1 314 ? -9.170 -14.347 15.859 1.00 90.75 314 ASN A N 1
ATOM 2513 C CA . ASN A 1 314 ? -7.869 -14.597 16.475 1.00 90.75 314 ASN A CA 1
ATOM 2514 C C . ASN A 1 314 ? -7.062 -13.306 16.727 1.00 90.75 314 ASN A C 1
ATOM 2516 O O . ASN A 1 314 ? -5.867 -13.374 17.010 1.00 90.75 314 ASN A O 1
ATOM 2520 N N . ASN A 1 315 ? -7.696 -12.128 16.640 1.00 90.56 315 ASN A N 1
ATOM 2521 C CA . ASN A 1 315 ? -7.055 -10.810 16.725 1.00 90.56 315 ASN A CA 1
ATOM 2522 C C . ASN A 1 315 ? -5.994 -10.534 15.636 1.00 90.56 315 ASN A C 1
ATOM 2524 O O . ASN A 1 315 ? -5.174 -9.633 15.808 1.00 90.56 315 ASN A O 1
ATOM 2528 N N . GLN A 1 316 ? -6.013 -11.256 14.517 1.00 90.00 316 GLN A N 1
ATOM 2529 C CA . GLN A 1 316 ? -5.110 -11.035 13.390 1.00 90.00 316 GLN A CA 1
ATOM 2530 C C . GLN A 1 316 ? -5.734 -10.120 12.326 1.00 90.00 316 GLN A C 1
ATOM 2532 O O . GLN A 1 316 ? -6.946 -9.892 12.278 1.00 90.00 316 GLN A O 1
ATOM 2537 N N . MET A 1 317 ? -4.863 -9.565 11.484 1.00 92.31 317 MET A N 1
ATOM 2538 C CA . MET A 1 317 ? -5.209 -8.692 10.365 1.00 92.31 317 MET A CA 1
ATOM 2539 C C . MET A 1 317 ? -6.010 -9.435 9.288 1.00 92.31 317 MET A C 1
ATOM 2541 O O . MET A 1 317 ? -5.530 -10.441 8.762 1.00 92.31 317 MET A O 1
ATOM 2545 N N . PHE A 1 318 ? -7.166 -8.887 8.903 1.00 95.06 318 PHE A N 1
ATOM 2546 C CA . PHE A 1 318 ? -8.013 -9.398 7.822 1.00 95.06 318 PHE A CA 1
ATOM 2547 C C . PHE A 1 318 ? -8.310 -8.296 6.790 1.00 95.06 318 PHE A C 1
ATOM 2549 O O . PHE A 1 318 ? -9.191 -7.471 7.018 1.00 95.06 318 PHE A O 1
ATOM 2556 N N . PRO A 1 319 ? -7.601 -8.235 5.655 1.00 95.88 319 PRO A N 1
ATOM 2557 C CA . PRO A 1 319 ? -7.866 -7.239 4.611 1.00 95.88 319 PRO A CA 1
ATOM 2558 C C . PRO A 1 319 ? -9.267 -7.396 3.998 1.00 95.88 319 PRO A C 1
ATOM 2560 O O . PRO A 1 319 ? -9.700 -8.513 3.719 1.00 95.88 319 PRO A O 1
ATOM 2563 N N . ILE A 1 320 ? -9.983 -6.284 3.799 1.00 97.25 320 ILE A N 1
ATOM 2564 C CA . ILE A 1 320 ? -11.386 -6.293 3.344 1.00 97.25 320 ILE A CA 1
ATOM 2565 C C . ILE A 1 320 ? -11.507 -5.753 1.919 1.00 97.25 320 ILE A C 1
ATOM 2567 O O . ILE A 1 320 ? -12.064 -6.420 1.048 1.00 97.25 320 ILE A O 1
ATOM 2571 N N . ALA A 1 321 ? -11.014 -4.535 1.694 1.00 97.69 321 ALA A N 1
ATOM 2572 C CA . ALA A 1 321 ? -11.113 -3.833 0.420 1.00 97.69 321 ALA A CA 1
ATOM 2573 C C . ALA A 1 321 ? -10.033 -2.754 0.312 1.00 97.69 321 ALA A C 1
ATOM 2575 O O . ALA A 1 321 ? -9.506 -2.285 1.325 1.00 97.69 321 ALA A O 1
ATOM 2576 N N . TRP A 1 322 ? -9.740 -2.336 -0.915 1.00 97.88 322 TRP A N 1
ATOM 2577 C CA . TRP A 1 322 ? -8.814 -1.240 -1.191 1.00 97.88 322 TRP A CA 1
ATOM 2578 C C . TRP A 1 322 ? -9.251 -0.435 -2.411 1.00 97.88 322 TRP A C 1
ATOM 2580 O O . TRP A 1 322 ? -10.043 -0.899 -3.236 1.00 97.88 322 TRP A O 1
ATOM 2590 N N . ALA A 1 323 ? -8.735 0.785 -2.525 1.00 97.81 323 ALA A N 1
ATOM 2591 C CA . ALA A 1 323 ? -8.968 1.631 -3.678 1.00 97.81 323 ALA A CA 1
ATOM 2592 C C . ALA A 1 323 ? -7.762 2.493 -4.035 1.00 97.81 323 ALA A C 1
ATOM 2594 O O . ALA A 1 323 ? -7.145 3.103 -3.167 1.00 97.81 323 ALA A O 1
ATOM 2595 N N . VAL A 1 324 ? -7.480 2.590 -5.332 1.00 97.31 324 VAL A N 1
ATOM 2596 C CA . VAL A 1 324 ? -6.579 3.615 -5.864 1.00 97.31 324 VAL A CA 1
ATOM 2597 C C . VAL A 1 324 ? -7.386 4.890 -6.063 1.00 97.31 324 VAL A C 1
ATOM 2599 O O . VAL A 1 324 ? -8.437 4.838 -6.703 1.00 97.31 324 VAL A O 1
ATOM 2602 N N . VAL A 1 325 ? -6.911 6.008 -5.521 1.00 95.88 325 VAL A N 1
ATOM 2603 C CA . VAL A 1 325 ? -7.550 7.327 -5.629 1.00 95.88 325 VAL A CA 1
ATOM 2604 C C . VAL A 1 325 ? -6.521 8.410 -5.938 1.00 95.88 325 VAL A C 1
ATOM 2606 O O . VAL A 1 325 ? -5.317 8.240 -5.731 1.00 95.88 325 VAL A O 1
ATOM 2609 N N . GLU A 1 326 ? -7.011 9.544 -6.418 1.00 92.75 326 GLU A N 1
ATOM 2610 C CA . GLU A 1 326 ? -6.204 10.675 -6.849 1.00 92.75 326 GLU A CA 1
ATOM 2611 C C . GLU A 1 326 ? -5.455 11.350 -5.687 1.00 92.75 326 GLU A C 1
ATOM 2613 O O . GLU A 1 326 ? -4.251 11.585 -5.782 1.00 92.75 326 GLU A O 1
ATOM 2618 N N . ILE A 1 327 ? -6.145 11.616 -4.573 1.00 91.56 327 ILE A N 1
ATOM 2619 C CA . ILE A 1 327 ? -5.600 12.232 -3.351 1.00 91.56 327 ILE A CA 1
ATOM 2620 C C . ILE A 1 327 ? -6.388 11.780 -2.118 1.00 91.56 327 ILE A C 1
ATOM 2622 O O . ILE A 1 327 ? -7.536 11.339 -2.229 1.00 91.56 327 ILE A O 1
ATOM 2626 N N . GLU A 1 328 ? -5.810 11.970 -0.930 1.00 92.38 328 GLU A N 1
ATOM 2627 C CA . GLU A 1 328 ? -6.538 11.828 0.328 1.00 92.38 328 GLU A CA 1
ATOM 2628 C C . GLU A 1 328 ? -7.441 13.040 0.572 1.00 92.38 328 GLU A C 1
ATOM 2630 O O . GLU A 1 328 ? -7.003 14.098 1.022 1.00 92.38 328 GLU A O 1
ATOM 2635 N N . SER A 1 329 ? -8.726 12.904 0.264 1.00 93.81 329 SER A N 1
ATOM 2636 C CA . SER A 1 329 ? -9.709 13.963 0.483 1.00 93.81 329 SER A CA 1
ATOM 2637 C C . SER A 1 329 ? -10.990 13.409 1.087 1.00 93.81 329 SER A C 1
ATOM 2639 O O . SER A 1 329 ? -11.255 12.210 1.016 1.00 93.81 329 SER A O 1
ATOM 2641 N N . GLU A 1 330 ? -11.820 14.294 1.641 1.00 95.75 330 GLU A N 1
ATOM 2642 C CA . GLU A 1 330 ? -13.168 13.935 2.093 1.00 95.75 330 GLU A CA 1
ATOM 2643 C C . GLU A 1 330 ? -13.998 13.311 0.960 1.00 95.75 330 GLU A C 1
ATOM 2645 O O . GLU A 1 330 ? -14.728 12.354 1.195 1.00 95.75 330 GLU A O 1
ATOM 2650 N N . ALA A 1 331 ? -13.842 13.786 -0.283 1.00 95.88 331 ALA A N 1
ATOM 2651 C CA . ALA A 1 331 ? -14.543 13.230 -1.439 1.00 95.88 331 ALA A CA 1
ATOM 2652 C C . ALA A 1 331 ? -14.081 11.798 -1.757 1.00 95.88 331 ALA A C 1
ATOM 2654 O O . ALA A 1 331 ? -14.919 10.919 -1.966 1.00 95.88 331 ALA A O 1
ATOM 2655 N N . SER A 1 332 ? -12.767 11.551 -1.741 1.00 96.06 332 SER A N 1
ATOM 2656 C CA . SER A 1 332 ? -12.183 10.224 -1.976 1.00 96.06 332 SER A CA 1
ATOM 2657 C C . SER A 1 332 ? -12.600 9.232 -0.888 1.00 96.06 332 SER A C 1
ATOM 2659 O O . SER A 1 332 ? -13.024 8.117 -1.195 1.00 96.06 332 SER A O 1
ATOM 2661 N N . TRP A 1 333 ? -12.547 9.653 0.381 1.00 97.31 333 TRP A N 1
ATOM 2662 C CA . TRP A 1 333 ? -12.981 8.843 1.518 1.00 97.31 333 TRP A CA 1
ATOM 2663 C C . TRP A 1 333 ? -14.484 8.577 1.498 1.00 97.31 333 TRP A C 1
ATOM 2665 O O . TRP A 1 333 ? -14.897 7.437 1.678 1.00 97.31 333 TRP A O 1
ATOM 2675 N N . THR A 1 334 ? -15.310 9.585 1.209 1.00 97.56 334 THR A N 1
ATOM 2676 C CA . THR A 1 334 ? -16.768 9.415 1.091 1.00 97.56 334 THR A CA 1
ATOM 2677 C C . THR A 1 334 ? -17.113 8.411 -0.002 1.00 97.56 334 THR A C 1
ATOM 2679 O O . THR A 1 334 ? -17.946 7.530 0.212 1.00 97.56 334 THR A O 1
ATOM 2682 N N . TRP A 1 335 ? -16.450 8.492 -1.159 1.00 98.06 335 TRP A N 1
ATOM 2683 C CA . TRP A 1 335 ? -16.648 7.546 -2.254 1.00 98.06 335 TRP A CA 1
ATOM 2684 C C . TRP A 1 335 ? -16.252 6.117 -1.859 1.00 98.06 335 TRP A C 1
ATOM 2686 O O . TRP A 1 335 ? -17.054 5.191 -2.001 1.00 98.06 335 TRP A O 1
ATOM 2696 N N . PHE A 1 336 ? -15.055 5.946 -1.289 1.00 98.19 336 PHE A N 1
ATOM 2697 C CA . PHE A 1 336 ? -14.557 4.647 -0.831 1.00 98.19 336 PHE A CA 1
ATOM 2698 C C . PHE A 1 336 ? -15.469 4.020 0.233 1.00 98.19 336 PHE A C 1
ATOM 2700 O O . PHE A 1 336 ? -15.874 2.862 0.109 1.00 98.19 336 PHE A O 1
ATOM 2707 N N . LEU A 1 337 ? -15.837 4.796 1.255 1.00 98.19 337 LEU A N 1
ATOM 2708 C CA . LEU A 1 337 ? -16.677 4.335 2.357 1.00 98.19 337 LEU A CA 1
ATOM 2709 C C . LEU A 1 337 ? -18.109 4.053 1.915 1.00 98.19 337 LEU A C 1
ATOM 2711 O O . LEU A 1 337 ? -18.702 3.103 2.410 1.00 98.19 337 LEU A O 1
ATOM 2715 N N . THR A 1 338 ? -18.654 4.799 0.951 1.00 98.25 338 THR A N 1
ATOM 2716 C CA . THR A 1 338 ? -19.979 4.499 0.388 1.00 98.25 338 THR A CA 1
ATOM 2717 C C . THR A 1 338 ? -20.007 3.089 -0.201 1.00 98.25 338 THR A C 1
ATOM 2719 O O . THR A 1 338 ? -20.902 2.306 0.117 1.00 98.25 338 THR A O 1
ATOM 2722 N N . LEU A 1 339 ? -19.006 2.737 -1.015 1.00 98.38 339 LEU A N 1
ATOM 2723 C CA . LEU A 1 339 ? -18.900 1.402 -1.613 1.00 98.38 339 LEU A CA 1
ATOM 2724 C C . LEU A 1 339 ? -18.695 0.324 -0.542 1.00 98.38 339 LEU A C 1
ATOM 2726 O O . LEU A 1 339 ? -19.444 -0.653 -0.503 1.00 98.38 339 LEU A O 1
ATOM 2730 N N . LEU A 1 340 ? -17.754 0.544 0.381 1.00 98.38 340 LEU A N 1
ATOM 2731 C CA . LEU A 1 340 ? -17.472 -0.380 1.480 1.00 98.38 340 LEU A CA 1
ATOM 2732 C C . LEU A 1 340 ? -18.700 -0.621 2.374 1.00 98.38 340 LEU A C 1
ATOM 2734 O O . LEU A 1 340 ? -18.980 -1.754 2.761 1.00 98.38 340 LEU A O 1
ATOM 2738 N N . PHE A 1 341 ? -19.444 0.430 2.718 1.00 97.88 341 PHE A N 1
ATOM 2739 C CA . PHE A 1 341 ? -20.580 0.343 3.637 1.00 97.88 341 PHE A CA 1
ATOM 2740 C C . PHE A 1 341 ? -21.782 -0.337 2.994 1.00 97.88 341 PHE A C 1
ATOM 2742 O O . PHE A 1 341 ? -22.493 -1.078 3.677 1.00 97.88 341 PHE A O 1
ATOM 2749 N N . ILE A 1 342 ? -21.986 -0.142 1.688 1.00 96.94 342 ILE A N 1
ATOM 2750 C CA . ILE A 1 342 ? -22.959 -0.911 0.907 1.00 96.94 342 ILE A CA 1
ATOM 2751 C C . ILE A 1 342 ? -22.558 -2.388 0.902 1.00 96.94 342 ILE A C 1
ATOM 2753 O O . ILE A 1 342 ? -23.383 -3.254 1.205 1.00 96.94 342 ILE A O 1
ATOM 2757 N N . ASP A 1 343 ? -21.285 -2.681 0.630 1.00 95.81 343 ASP A N 1
ATOM 2758 C CA . ASP A 1 343 ? -20.785 -4.051 0.586 1.00 95.81 343 ASP A CA 1
ATOM 2759 C C . ASP A 1 343 ? -20.960 -4.771 1.920 1.00 95.81 343 ASP A C 1
ATOM 2761 O O . ASP A 1 343 ? -21.445 -5.902 1.949 1.00 95.81 343 ASP A O 1
ATOM 2765 N N . LEU A 1 344 ? -20.644 -4.114 3.029 1.00 96.94 344 LEU A N 1
ATOM 2766 C CA . LEU A 1 344 ? -20.744 -4.699 4.363 1.00 96.94 344 LEU A CA 1
ATOM 2767 C C . LEU A 1 344 ? -22.123 -4.533 5.014 1.00 96.94 344 LEU A C 1
ATOM 2769 O O . LEU A 1 344 ? -22.347 -5.058 6.105 1.00 96.94 344 LEU A O 1
ATOM 2773 N N . SER A 1 345 ? -23.054 -3.838 4.349 1.00 96.06 345 SER A N 1
ATOM 2774 C CA . SER A 1 345 ? -24.383 -3.510 4.884 1.00 96.06 345 SER A CA 1
ATOM 2775 C C . SER A 1 345 ? -24.305 -2.832 6.261 1.00 96.06 345 SER A C 1
ATOM 2777 O O . SER A 1 345 ? -24.971 -3.240 7.211 1.00 96.06 345 SER A O 1
ATOM 2779 N N . VAL A 1 346 ? -23.461 -1.799 6.369 1.00 96.25 346 VAL A N 1
ATOM 2780 C CA . VAL A 1 346 ? -23.189 -1.074 7.628 1.00 96.25 346 VAL A CA 1
ATOM 2781 C C . VAL A 1 346 ? -24.418 -0.304 8.128 1.00 96.25 346 VAL A C 1
ATOM 2783 O O . VAL A 1 346 ? -24.648 -0.221 9.334 1.00 96.25 346 VAL A O 1
ATOM 2786 N N . GLY A 1 347 ? -25.239 0.225 7.215 1.00 94.31 347 GLY A N 1
ATOM 2787 C CA . GLY A 1 347 ? -26.421 1.013 7.566 1.00 94.31 347 GLY A CA 1
ATOM 2788 C C . GLY A 1 347 ? -26.044 2.308 8.289 1.00 94.31 347 GLY A C 1
ATOM 2789 O O . GLY A 1 347 ? -25.169 3.033 7.835 1.00 94.31 347 GLY A O 1
ATOM 2790 N N . THR A 1 348 ? -26.693 2.594 9.420 1.00 94.19 348 THR A N 1
ATOM 2791 C CA . THR A 1 348 ? -26.416 3.782 10.249 1.00 94.19 348 THR A CA 1
ATOM 2792 C C . THR A 1 348 ? -25.157 3.655 11.112 1.00 94.19 348 THR A C 1
ATOM 2794 O O . THR A 1 348 ? -24.791 4.629 11.771 1.00 94.19 348 THR A O 1
ATOM 2797 N N . GLY A 1 349 ? -24.511 2.483 11.139 1.00 94.56 349 GLY A N 1
ATOM 2798 C CA . GLY A 1 349 ? -23.301 2.233 11.927 1.00 94.56 349 GLY A CA 1
ATOM 2799 C C . GLY A 1 349 ? -23.506 1.565 13.273 1.00 94.56 349 GLY A C 1
ATOM 2800 O O . GLY A 1 349 ? -22.537 1.367 14.003 1.00 94.56 349 GLY A O 1
ATOM 2801 N N . GLU A 1 350 ? -24.737 1.213 13.632 1.00 93.75 350 GLU A N 1
ATOM 2802 C CA . GLU A 1 350 ? -24.999 0.580 14.921 1.00 93.75 350 GLU A CA 1
ATOM 2803 C C . GLU A 1 350 ? -24.203 -0.731 15.066 1.00 93.75 350 GLU A C 1
ATOM 2805 O O . GLU A 1 350 ? -24.255 -1.620 14.213 1.00 93.75 350 GLU A O 1
ATOM 2810 N N . GLY A 1 351 ? -23.419 -0.837 16.143 1.00 92.19 351 GLY A N 1
ATOM 2811 C CA . GLY A 1 351 ? -22.561 -1.996 16.411 1.00 92.19 351 GLY A CA 1
ATOM 2812 C C . GLY A 1 351 ? -21.277 -2.076 15.573 1.00 92.19 351 GLY A C 1
ATOM 2813 O O . GLY A 1 351 ? -20.576 -3.086 15.661 1.00 92.19 351 GLY A O 1
ATOM 2814 N N . TRP A 1 352 ? -20.960 -1.044 14.787 1.00 95.62 352 TRP A N 1
ATOM 2815 C CA . TRP A 1 352 ? -19.715 -0.936 14.028 1.00 95.62 352 TRP A CA 1
ATOM 2816 C C . TRP A 1 352 ? -18.719 0.004 14.699 1.00 95.62 352 TRP A C 1
ATOM 2818 O O . TRP A 1 352 ? -19.092 1.046 15.244 1.00 95.62 352 TRP A O 1
ATOM 2828 N N . THR A 1 353 ? -17.444 -0.358 14.601 1.00 95.69 353 THR A N 1
ATOM 2829 C CA . THR A 1 353 ? -16.323 0.465 15.048 1.00 95.69 353 THR A CA 1
ATOM 2830 C C . THR A 1 353 ? -15.372 0.720 13.884 1.00 95.69 353 THR A C 1
ATOM 2832 O O . THR A 1 353 ? -14.932 -0.219 13.218 1.00 95.69 353 THR A O 1
ATOM 2835 N N . PHE A 1 354 ? -15.002 1.980 13.687 1.00 95.56 354 PHE A N 1
ATOM 2836 C CA . PHE A 1 354 ? -13.962 2.399 12.753 1.00 95.56 354 PHE A CA 1
ATOM 2837 C C . PHE A 1 354 ? -12.785 2.976 13.531 1.00 95.56 354 PHE A C 1
ATOM 2839 O O . PHE A 1 354 ? -12.989 3.733 14.479 1.00 95.56 354 PHE A O 1
ATOM 2846 N N . ILE A 1 355 ? -11.569 2.592 13.157 1.00 95.12 355 ILE A N 1
ATOM 2847 C CA . ILE A 1 355 ? -10.330 3.107 13.740 1.00 95.12 355 ILE A CA 1
ATOM 2848 C C . ILE A 1 355 ? -9.529 3.749 12.619 1.00 95.12 355 ILE A C 1
ATOM 2850 O O . ILE A 1 355 ? -9.277 3.108 11.602 1.00 95.12 355 ILE A O 1
ATOM 2854 N N . SER A 1 356 ? -9.130 5.000 12.796 1.00 94.38 356 SER A N 1
ATOM 2855 C CA . SER A 1 356 ? -8.314 5.696 11.809 1.00 94.38 356 SER A CA 1
ATOM 2856 C C . SER A 1 356 ? -7.425 6.750 12.440 1.00 94.38 356 SER A C 1
ATOM 2858 O O . SER A 1 356 ? -7.496 7.039 13.638 1.00 94.38 356 SER A O 1
ATOM 2860 N N . ASP A 1 357 ? -6.620 7.379 11.602 1.00 89.38 357 ASP A N 1
ATOM 2861 C CA . ASP A 1 357 ? -5.839 8.545 11.979 1.00 89.38 357 ASP A CA 1
ATOM 2862 C C . ASP A 1 357 ? -6.737 9.785 12.076 1.00 89.38 357 ASP A C 1
ATOM 2864 O O . ASP A 1 357 ? -7.891 9.775 11.635 1.00 89.38 357 ASP A O 1
ATOM 2868 N N . GLN A 1 358 ? -6.216 10.878 12.646 1.00 83.12 358 GLN A N 1
ATOM 2869 C CA . GLN A 1 358 ? -6.951 12.143 12.827 1.00 83.12 358 GLN A CA 1
ATOM 2870 C C . GLN A 1 358 ? -7.103 12.946 11.517 1.00 83.12 358 GLN A C 1
ATOM 2872 O O . GLN A 1 358 ? -6.986 14.176 11.492 1.00 83.12 358 GLN A O 1
ATOM 2877 N N . GLN A 1 359 ? -7.369 12.259 10.408 1.00 83.44 359 GLN A N 1
ATOM 2878 C CA . GLN A 1 359 ? -7.560 12.867 9.100 1.00 83.44 359 GLN A CA 1
ATOM 2879 C C . GLN A 1 359 ? -8.989 13.419 9.003 1.00 83.44 359 GLN A C 1
ATOM 2881 O O . GLN A 1 359 ? -9.977 12.688 9.079 1.00 83.44 359 GLN A O 1
ATOM 2886 N N . LYS A 1 360 ? -9.117 14.749 8.897 1.00 83.94 360 LYS A N 1
ATOM 2887 C CA . LYS A 1 360 ? -10.418 15.441 9.004 1.00 83.94 360 LYS A CA 1
ATOM 2888 C C . LYS A 1 360 ? -11.439 14.968 7.965 1.00 83.94 360 LYS A C 1
ATOM 2890 O O . LYS A 1 360 ? -12.606 14.807 8.307 1.00 83.94 360 LYS A O 1
ATOM 2895 N N . GLY A 1 361 ? -11.001 14.732 6.725 1.00 88.06 361 GLY A N 1
ATOM 2896 C CA . GLY A 1 361 ? -11.886 14.290 5.645 1.00 88.06 361 GLY A CA 1
ATOM 2897 C C . GLY A 1 361 ? -12.482 12.906 5.902 1.00 88.06 361 GLY A C 1
ATOM 2898 O O . GLY A 1 361 ? -13.670 12.696 5.676 1.00 88.06 361 GLY A O 1
ATOM 2899 N N . LEU A 1 362 ? -11.686 11.988 6.445 1.00 91.50 362 LEU A N 1
ATOM 2900 C CA . LEU A 1 362 ? -12.124 10.653 6.831 1.00 91.50 362 LEU A CA 1
ATOM 2901 C C . LEU A 1 362 ? -13.145 10.683 7.975 1.00 91.50 362 LEU A C 1
ATOM 2903 O O . LEU A 1 362 ? -14.218 10.089 7.861 1.00 91.50 362 LEU A O 1
ATOM 2907 N N . MET A 1 363 ? -12.853 11.424 9.048 1.00 90.81 363 MET A N 1
ATOM 2908 C CA . MET A 1 363 ? -13.769 11.548 10.191 1.00 90.81 363 MET A CA 1
ATOM 2909 C C . MET A 1 363 ? -15.131 12.123 9.770 1.00 90.81 363 MET A C 1
ATOM 2911 O O . MET A 1 363 ? -16.177 11.618 10.187 1.00 90.81 363 MET A O 1
ATOM 2915 N N . ASN A 1 364 ? -15.126 13.143 8.904 1.00 93.25 364 ASN A N 1
ATOM 2916 C CA . ASN A 1 364 ? -16.347 13.730 8.349 1.00 93.25 364 ASN A CA 1
ATOM 2917 C C . ASN A 1 364 ? -17.142 12.710 7.524 1.00 93.25 364 ASN A C 1
ATOM 2919 O O . ASN A 1 364 ? -18.353 12.579 7.709 1.00 93.25 364 ASN A O 1
ATOM 2923 N N . ALA A 1 365 ? -16.464 11.954 6.656 1.00 95.31 365 ALA A N 1
ATOM 2924 C CA . ALA A 1 365 ? -17.094 10.947 5.810 1.00 95.31 365 ALA A CA 1
ATOM 2925 C C . ALA A 1 365 ? -17.764 9.832 6.635 1.00 95.31 365 ALA A C 1
ATOM 2927 O O . ALA A 1 365 ? -18.918 9.488 6.370 1.00 95.31 365 ALA A O 1
ATOM 2928 N N . VAL A 1 366 ? -17.095 9.310 7.673 1.00 94.62 366 VAL A N 1
ATOM 2929 C CA . VAL A 1 366 ? -17.682 8.293 8.569 1.00 94.62 366 VAL A CA 1
ATOM 2930 C C . VAL A 1 366 ? -18.891 8.856 9.318 1.00 94.62 366 VAL A C 1
ATOM 2932 O O . VAL A 1 366 ? -19.940 8.214 9.344 1.00 94.62 366 VAL A O 1
ATOM 2935 N N . SER A 1 367 ? -18.771 10.061 9.884 1.00 93.50 367 SER A N 1
ATOM 2936 C CA . SER A 1 367 ? -19.855 10.718 10.628 1.00 93.50 367 SER A CA 1
ATOM 2937 C C . SER A 1 367 ? -21.095 10.964 9.758 1.00 93.50 367 SER A C 1
ATOM 2939 O O . SER A 1 367 ? -22.223 10.749 10.197 1.00 93.50 367 SER A O 1
ATOM 2941 N N . CYS A 1 368 ? -20.890 11.353 8.497 1.00 95.19 368 CYS A N 1
ATOM 2942 C CA . CYS A 1 368 ? -21.963 11.590 7.536 1.00 95.19 368 CYS A CA 1
ATOM 2943 C C . CYS A 1 368 ? -22.658 10.289 7.101 1.00 95.19 368 CYS A C 1
ATOM 2945 O O . CYS A 1 368 ? -23.886 10.202 7.116 1.00 95.19 368 CYS A O 1
ATOM 2947 N N . LEU A 1 369 ? -21.882 9.268 6.724 1.00 96.38 369 LEU A N 1
ATOM 2948 C CA . LEU A 1 369 ? -22.418 8.020 6.171 1.00 96.38 369 LEU A CA 1
ATOM 2949 C C . LEU A 1 369 ? -22.975 7.074 7.242 1.00 96.38 369 LEU A C 1
ATOM 2951 O O . LEU A 1 369 ? -23.874 6.287 6.957 1.00 96.38 369 LEU A O 1
ATOM 2955 N N . SER A 1 370 ? -22.425 7.117 8.455 1.00 95.38 370 SER A N 1
ATOM 2956 C CA . SER A 1 370 ? -22.658 6.115 9.493 1.00 95.38 370 SER A CA 1
ATOM 2957 C C . SER A 1 370 ? -22.618 6.741 10.902 1.00 95.38 370 SER A C 1
ATOM 2959 O O . SER A 1 370 ? -21.752 6.402 11.715 1.00 95.38 370 SER A O 1
ATOM 2961 N N . PRO A 1 371 ? -23.569 7.636 11.229 1.00 95.50 371 PRO A N 1
ATOM 2962 C CA . PRO A 1 371 ? -23.517 8.502 12.413 1.00 95.50 371 PRO A CA 1
ATOM 2963 C C . PRO A 1 371 ? -23.586 7.773 13.765 1.00 95.50 371 PRO A C 1
ATOM 2965 O O . PRO A 1 371 ? -23.246 8.355 14.792 1.00 95.50 371 PRO A O 1
ATOM 2968 N N . GLN A 1 372 ? -24.045 6.518 13.802 1.00 95.19 372 GLN A N 1
ATOM 2969 C CA . GLN A 1 372 ? -24.120 5.723 15.036 1.00 95.19 372 GLN A CA 1
ATOM 2970 C C . GLN A 1 372 ? -22.886 4.840 15.265 1.00 95.19 372 GLN A C 1
ATOM 2972 O O . GLN A 1 372 ? -22.772 4.219 16.329 1.00 95.19 372 GLN A O 1
ATOM 2977 N N . ALA A 1 373 ? -21.963 4.785 14.298 1.00 94.94 373 ALA A N 1
ATOM 2978 C CA . ALA A 1 373 ? -20.729 4.030 14.452 1.00 94.94 373 ALA A CA 1
ATOM 2979 C C . ALA A 1 373 ? -19.833 4.641 15.529 1.00 94.94 373 ALA A C 1
ATOM 2981 O O . ALA A 1 373 ? -19.760 5.854 15.726 1.00 94.94 373 ALA A O 1
ATOM 2982 N N . GLU A 1 374 ? -19.125 3.775 16.243 1.00 94.50 374 GLU A N 1
ATOM 2983 C CA . GLU A 1 374 ? -18.039 4.204 17.109 1.00 94.50 374 GLU A CA 1
ATOM 2984 C C . GLU A 1 374 ? -16.831 4.567 16.242 1.00 94.50 374 GLU A C 1
ATOM 2986 O O . GLU A 1 374 ? -16.266 3.705 15.573 1.00 94.50 374 GLU A O 1
ATOM 2991 N N . HIS A 1 375 ? -16.415 5.830 16.268 1.00 93.19 375 HIS A N 1
ATOM 2992 C CA . HIS A 1 375 ? -15.164 6.253 15.649 1.00 93.19 375 HIS A CA 1
ATOM 2993 C C . HIS A 1 375 ? -14.069 6.385 16.708 1.00 93.19 375 HIS A C 1
ATOM 2995 O O . HIS A 1 375 ? -14.217 7.161 17.663 1.00 93.19 375 HIS A O 1
ATOM 3001 N N . ARG A 1 376 ? -12.971 5.649 16.518 1.00 93.62 376 ARG A N 1
ATOM 3002 C CA . ARG A 1 376 ? -11.769 5.715 17.347 1.00 93.62 376 ARG A CA 1
ATOM 3003 C C . ARG A 1 376 ? -10.630 6.373 16.582 1.00 93.62 376 ARG A C 1
ATOM 3005 O O . ARG A 1 376 ? -10.388 6.060 15.420 1.00 93.62 376 ARG A O 1
ATOM 3012 N N . ASN A 1 377 ? -9.904 7.240 17.267 1.00 93.19 377 ASN A N 1
ATOM 3013 C CA . ASN A 1 377 ? -8.690 7.847 16.748 1.00 93.19 377 ASN A CA 1
ATOM 3014 C C . ASN A 1 377 ? -7.489 7.003 17.179 1.00 93.19 377 ASN A C 1
ATOM 3016 O O . ASN A 1 377 ? -7.412 6.586 18.334 1.00 93.19 377 ASN A O 1
ATOM 3020 N N . CYS A 1 378 ? -6.540 6.781 16.273 1.00 94.50 378 CYS A N 1
ATOM 3021 C CA . CYS A 1 378 ? -5.318 6.045 16.570 1.00 94.50 378 CYS A CA 1
ATOM 3022 C C . CYS A 1 378 ? -4.505 6.762 17.662 1.00 94.50 378 CYS A C 1
ATOM 3024 O O . CYS A 1 378 ? -3.941 7.836 17.432 1.00 94.50 378 CYS A O 1
ATOM 3026 N N . ALA A 1 379 ? -4.402 6.153 18.847 1.00 95.25 379 ALA A N 1
ATOM 3027 C CA . ALA A 1 379 ? -3.657 6.710 19.974 1.00 95.25 379 ALA A CA 1
ATOM 3028 C C . ALA A 1 379 ? -2.167 6.917 19.655 1.00 95.25 379 ALA A C 1
ATOM 3030 O O . ALA A 1 379 ? -1.562 7.854 20.173 1.00 95.25 379 ALA A O 1
ATOM 3031 N N . ARG A 1 380 ? -1.585 6.101 18.762 1.00 93.31 380 ARG A N 1
ATOM 3032 C CA . ARG A 1 380 ? -0.201 6.258 18.285 1.00 93.31 380 ARG A CA 1
ATOM 3033 C C . ARG A 1 380 ? -0.012 7.566 17.520 1.00 93.31 380 ARG A C 1
ATOM 3035 O O . ARG A 1 380 ? 0.931 8.299 17.804 1.00 93.31 380 ARG A O 1
ATOM 3042 N N . HIS A 1 381 ? -0.937 7.908 16.624 1.00 91.75 381 HIS A N 1
ATOM 3043 C CA . HIS A 1 381 ? -0.901 9.177 15.892 1.00 91.75 381 HIS A CA 1
ATOM 3044 C C . HIS A 1 381 ? -1.161 10.382 16.800 1.00 91.75 381 HIS A C 1
ATOM 3046 O O . HIS A 1 381 ? -0.505 11.417 16.664 1.00 91.75 381 HIS A O 1
ATOM 3052 N N . ILE A 1 382 ? -2.054 10.236 17.782 1.00 94.44 382 ILE A N 1
ATOM 3053 C CA . ILE A 1 382 ? -2.262 11.265 18.810 1.00 94.44 382 ILE A CA 1
ATOM 3054 C C . ILE A 1 382 ? -0.979 11.483 19.609 1.00 94.44 382 ILE A C 1
ATOM 3056 O O . ILE A 1 382 ? -0.555 12.626 19.778 1.00 94.44 382 ILE A O 1
ATOM 3060 N N . TYR A 1 383 ? -0.329 10.403 20.047 1.00 95.38 383 TYR A N 1
ATOM 3061 C CA . TYR A 1 383 ? 0.945 10.472 20.750 1.00 95.38 383 TYR A CA 1
ATOM 3062 C C . TYR A 1 383 ? 2.030 11.128 19.894 1.00 95.38 383 TYR A C 1
ATOM 3064 O O . TYR A 1 383 ? 2.713 12.023 20.378 1.00 95.38 383 TYR A O 1
ATOM 3072 N N . ALA A 1 384 ? 2.171 10.747 18.622 1.00 93.56 384 ALA A N 1
ATOM 3073 C CA . ALA A 1 384 ? 3.169 11.322 17.721 1.00 93.56 384 ALA A CA 1
ATOM 3074 C C . ALA A 1 384 ? 3.017 12.847 17.586 1.00 93.56 384 ALA A C 1
ATOM 3076 O O . ALA A 1 384 ? 4.009 13.574 17.585 1.00 93.56 384 ALA A O 1
ATOM 3077 N N . ASN A 1 385 ? 1.779 13.348 17.539 1.00 92.69 385 ASN A N 1
ATOM 3078 C CA . ASN A 1 385 ? 1.505 14.784 17.528 1.00 92.69 385 ASN A CA 1
ATOM 3079 C C . ASN A 1 385 ? 1.732 15.440 18.896 1.00 92.69 385 ASN A C 1
ATOM 3081 O O . ASN A 1 385 ? 2.298 16.529 18.964 1.00 92.69 385 ASN A O 1
ATOM 3085 N N . TRP A 1 386 ? 1.331 14.782 19.984 1.00 95.12 386 TRP A N 1
ATOM 3086 C CA . TRP A 1 386 ? 1.496 15.284 21.350 1.00 95.12 386 TRP A CA 1
ATOM 3087 C C . TRP A 1 386 ? 2.978 15.351 21.769 1.00 95.12 386 TRP A C 1
ATOM 3089 O O . TRP A 1 386 ? 3.419 16.365 22.310 1.00 95.12 386 TRP A O 1
ATOM 3099 N N . LYS A 1 387 ? 3.782 14.339 21.408 1.00 95.25 387 LYS A N 1
ATOM 3100 C CA . LYS A 1 387 ? 5.232 14.231 21.663 1.00 95.25 387 LYS A CA 1
ATOM 3101 C C . LYS A 1 387 ? 6.032 15.396 21.072 1.00 95.25 387 LYS A C 1
ATOM 3103 O O . LYS A 1 387 ? 7.067 15.765 21.619 1.00 95.25 387 LYS A O 1
ATOM 3108 N N . LYS A 1 388 ? 5.567 15.997 19.967 1.00 94.69 388 LYS A N 1
ATOM 3109 C CA . LYS A 1 388 ? 6.226 17.168 19.353 1.00 94.69 388 LYS A CA 1
ATOM 3110 C C . LYS A 1 388 ? 6.302 18.353 20.320 1.00 94.69 388 LYS A C 1
ATOM 3112 O O . LYS A 1 388 ? 7.280 19.093 20.283 1.00 94.69 388 LYS A O 1
ATOM 3117 N N . LEU A 1 389 ? 5.291 18.505 21.178 1.00 94.69 389 LEU A N 1
ATOM 3118 C CA . LEU A 1 389 ? 5.208 19.557 22.195 1.00 94.69 389 LEU A CA 1
ATOM 3119 C C . LEU A 1 389 ? 5.711 19.079 23.564 1.00 94.69 389 LEU A C 1
ATOM 3121 O O . LEU A 1 389 ? 6.299 19.859 24.306 1.00 94.69 389 LEU A O 1
ATOM 3125 N N . HIS A 1 390 ? 5.505 17.797 23.876 1.00 94.62 390 HIS A N 1
ATOM 3126 C CA . HIS A 1 390 ? 5.750 17.205 25.191 1.00 94.62 390 HIS A CA 1
ATOM 3127 C C . HIS A 1 390 ? 6.756 16.053 25.078 1.00 94.62 390 HIS A C 1
ATOM 3129 O O . HIS A 1 390 ? 6.388 14.894 24.872 1.00 94.62 390 HIS A O 1
ATOM 3135 N N . LYS A 1 391 ? 8.050 16.383 25.161 1.00 92.50 391 LYS A N 1
ATOM 3136 C CA . LYS A 1 391 ? 9.161 15.421 25.044 1.00 92.50 391 LYS A CA 1
ATOM 3137 C C . LYS A 1 391 ? 9.512 14.799 26.404 1.00 92.50 391 LYS A C 1
ATOM 3139 O O . LYS A 1 391 ? 9.298 15.416 27.440 1.00 92.50 391 LYS A O 1
ATOM 3144 N N . GLY A 1 392 ? 10.111 13.607 26.382 1.00 93.06 392 GLY A N 1
ATOM 3145 C CA . GLY A 1 392 ? 10.624 12.909 27.568 1.00 93.06 392 GLY A CA 1
ATOM 3146 C C . GLY A 1 392 ? 9.889 11.604 27.887 1.00 93.06 392 GLY A C 1
ATOM 3147 O O . GLY A 1 392 ? 8.684 11.470 27.651 1.00 93.06 392 GLY A O 1
ATOM 3148 N N . ASP A 1 393 ? 10.620 10.631 28.433 1.00 94.25 393 ASP A N 1
ATOM 3149 C CA . ASP A 1 393 ? 10.098 9.278 28.662 1.00 94.25 393 ASP A CA 1
ATOM 3150 C C . ASP A 1 393 ? 9.086 9.196 29.808 1.00 94.25 393 ASP A C 1
ATOM 3152 O O . ASP A 1 393 ? 8.133 8.425 29.726 1.00 94.25 393 ASP A O 1
ATOM 3156 N N . ALA A 1 394 ? 9.212 10.037 30.839 1.00 94.31 394 ALA A N 1
ATOM 3157 C CA . ALA A 1 394 ? 8.218 10.113 31.913 1.00 94.31 394 ALA A CA 1
ATOM 3158 C C . ALA A 1 394 ? 6.825 10.474 31.362 1.00 94.31 394 ALA A C 1
ATOM 3160 O O . ALA A 1 394 ? 5.837 9.787 31.633 1.00 94.31 394 ALA A O 1
ATOM 3161 N N . LEU A 1 395 ? 6.770 11.493 30.499 1.00 95.75 395 LEU A N 1
ATOM 3162 C CA . LEU A 1 395 ? 5.549 11.950 29.836 1.00 95.75 395 LEU A CA 1
ATOM 3163 C C . LEU A 1 395 ? 5.017 10.934 28.822 1.00 95.75 395 LEU A C 1
ATOM 3165 O O . LEU A 1 395 ? 3.810 10.702 28.768 1.00 95.75 395 LEU A O 1
ATOM 3169 N N . LYS A 1 396 ? 5.901 10.269 28.068 1.00 95.94 396 LYS A N 1
ATOM 3170 C CA . LYS A 1 396 ? 5.541 9.121 27.218 1.00 95.94 396 LYS A CA 1
ATOM 3171 C C . LYS A 1 396 ? 4.852 8.022 28.031 1.00 95.94 396 LYS A C 1
ATOM 3173 O O . LYS A 1 396 ? 3.784 7.551 27.644 1.00 95.94 396 LYS A O 1
ATOM 3178 N N . ASN A 1 397 ? 5.437 7.633 29.161 1.00 96.38 397 ASN A N 1
ATOM 3179 C CA . ASN A 1 397 ? 4.925 6.553 30.002 1.00 96.38 397 ASN A CA 1
ATOM 3180 C C . ASN A 1 397 ? 3.602 6.925 30.682 1.00 96.38 397 ASN A C 1
ATOM 3182 O O . ASN A 1 397 ? 2.721 6.076 30.815 1.00 96.38 397 ASN A O 1
ATOM 3186 N N . LEU A 1 398 ? 3.434 8.183 31.101 1.00 96.50 398 LEU A N 1
ATOM 3187 C CA . LEU A 1 398 ? 2.161 8.690 31.624 1.00 96.50 398 LEU A CA 1
ATOM 3188 C C . LEU A 1 398 ? 1.078 8.716 30.540 1.00 96.50 398 LEU A C 1
ATOM 3190 O O . LEU A 1 398 ? -0.009 8.192 30.767 1.00 96.50 398 LEU A O 1
ATOM 3194 N N . PHE A 1 399 ? 1.389 9.226 29.343 1.00 97.38 399 PHE A N 1
ATOM 3195 C CA . PHE A 1 399 ? 0.463 9.227 28.207 1.00 97.38 399 PHE A CA 1
ATOM 3196 C C . PHE A 1 399 ? -0.078 7.819 27.926 1.00 97.38 399 PHE A C 1
ATOM 3198 O O . PHE A 1 399 ? -1.289 7.611 27.850 1.00 97.38 399 PHE A O 1
ATOM 3205 N N . TRP A 1 400 ? 0.812 6.829 27.800 1.00 97.12 400 TRP A N 1
ATOM 3206 C CA . TRP A 1 400 ? 0.402 5.460 27.487 1.00 97.12 400 TRP A CA 1
ATOM 3207 C C . TRP A 1 400 ? -0.314 4.764 28.644 1.00 97.12 400 TRP A C 1
ATOM 3209 O O . TRP A 1 400 ? -1.228 3.982 28.378 1.00 97.12 400 TRP A O 1
ATOM 3219 N N . ARG A 1 401 ? 0.028 5.070 29.905 1.00 95.75 401 ARG A N 1
ATOM 3220 C CA . ARG A 1 401 ? -0.751 4.609 31.067 1.00 95.75 401 ARG A CA 1
ATOM 3221 C C . ARG A 1 401 ? -2.191 5.091 30.983 1.00 95.75 401 ARG A C 1
ATOM 3223 O O . ARG A 1 401 ? -3.086 4.254 30.963 1.00 95.75 401 ARG A O 1
ATOM 3230 N N . VAL A 1 402 ? -2.393 6.399 30.822 1.00 96.69 402 VAL A N 1
ATOM 3231 C CA . VAL A 1 402 ? -3.722 7.016 30.692 1.00 96.69 402 VAL A CA 1
ATOM 3232 C C . VAL A 1 402 ? -4.528 6.378 29.555 1.00 96.69 402 VAL A C 1
ATOM 3234 O O . VAL A 1 402 ? -5.685 5.999 29.734 1.00 96.69 402 VAL A O 1
ATOM 3237 N N . VAL A 1 403 ? -3.923 6.219 28.374 1.00 96.56 403 VAL A N 1
ATOM 3238 C CA . VAL A 1 403 ? -4.595 5.630 27.202 1.00 96.56 403 VAL A CA 1
ATOM 3239 C C . VAL A 1 403 ? -5.039 4.187 27.451 1.00 96.56 403 VAL A C 1
ATOM 3241 O O . VAL A 1 403 ? -6.092 3.772 26.956 1.00 96.56 403 VAL A O 1
ATOM 3244 N N . ARG A 1 404 ? -4.247 3.413 28.200 1.00 94.44 404 ARG A N 1
ATOM 3245 C CA . ARG A 1 404 ? -4.472 1.981 28.443 1.00 94.44 404 ARG A CA 1
ATOM 3246 C C . ARG A 1 404 ? -5.345 1.692 29.669 1.00 94.44 404 ARG A C 1
ATOM 3248 O O . ARG A 1 404 ? -5.723 0.531 29.840 1.00 94.44 404 ARG A O 1
ATOM 3255 N N . CYS A 1 405 ? -5.709 2.706 30.462 1.00 91.81 405 CYS A N 1
ATOM 3256 C CA . CYS A 1 405 ? -6.612 2.562 31.605 1.00 91.81 405 CYS A CA 1
ATOM 3257 C C . CYS A 1 405 ? -7.905 1.846 31.206 1.00 91.81 405 CYS A C 1
ATOM 3259 O O . CYS A 1 405 ? -8.524 2.156 30.184 1.00 91.81 405 CYS A O 1
ATOM 3261 N N . THR A 1 406 ? -8.319 0.877 32.018 1.00 86.31 406 THR A N 1
ATOM 3262 C CA . THR A 1 406 ? -9.443 -0.012 31.675 1.00 86.31 406 THR A CA 1
ATOM 3263 C C . THR A 1 406 ? -10.795 0.504 32.155 1.00 86.31 406 THR A C 1
ATOM 3265 O O . THR A 1 406 ? -11.823 0.162 31.570 1.00 86.31 406 THR A O 1
ATOM 3268 N N . PHE A 1 407 ? -10.805 1.348 33.186 1.00 84.25 407 PHE A N 1
ATOM 3269 C CA . PHE A 1 407 ? -12.006 1.940 33.769 1.00 84.25 407 PHE A CA 1
ATOM 3270 C C . PHE A 1 407 ? -11.763 3.393 34.184 1.00 84.25 407 PHE A C 1
ATOM 3272 O O . PHE A 1 407 ? -10.626 3.832 34.351 1.00 84.25 407 PHE A O 1
ATOM 3279 N N . GLN A 1 408 ? -12.859 4.133 34.369 1.00 87.38 408 GLN A N 1
ATOM 3280 C CA . GLN A 1 408 ? -12.834 5.576 34.611 1.00 87.38 408 GLN A CA 1
ATOM 3281 C C . GLN A 1 408 ? -11.985 5.981 35.821 1.00 87.38 408 GLN A C 1
ATOM 3283 O O . GLN A 1 408 ? -11.183 6.895 35.712 1.00 87.38 408 GLN A O 1
ATOM 3288 N N . ALA A 1 409 ? -12.115 5.283 36.953 1.00 85.25 409 ALA A N 1
ATOM 3289 C CA . ALA A 1 409 ? -11.389 5.649 38.171 1.00 85.25 409 ALA A CA 1
ATOM 3290 C C . ALA A 1 409 ? -9.859 5.542 38.019 1.00 85.25 409 ALA A C 1
ATOM 3292 O O . ALA A 1 409 ? -9.126 6.348 38.579 1.00 85.25 409 ALA A O 1
ATOM 3293 N N . GLU A 1 410 ? -9.370 4.567 37.246 1.00 86.56 410 GLU A N 1
ATOM 3294 C CA . GLU A 1 410 ? -7.943 4.456 36.927 1.00 86.56 410 GLU A CA 1
ATOM 3295 C C . GLU A 1 410 ? -7.506 5.571 35.974 1.00 86.56 410 GLU A C 1
ATOM 3297 O O . GLU A 1 410 ? -6.446 6.159 36.163 1.00 86.56 410 GLU A O 1
ATOM 3302 N N . PHE A 1 411 ? -8.344 5.889 34.984 1.00 93.38 411 PHE A N 1
ATOM 3303 C CA . PHE A 1 411 ? -8.098 6.997 34.066 1.00 93.38 411 PHE A CA 1
ATOM 3304 C C . PHE A 1 411 ? -7.988 8.333 34.811 1.00 93.38 411 PHE A C 1
ATOM 3306 O O . PHE A 1 411 ? -7.041 9.074 34.570 1.00 93.38 411 PHE A O 1
ATOM 3313 N N . ASP A 1 412 ? -8.910 8.625 35.730 1.00 92.31 412 ASP A N 1
ATOM 3314 C CA . ASP A 1 412 ? -8.914 9.875 36.497 1.00 92.31 412 ASP A CA 1
ATOM 3315 C C . ASP A 1 412 ? -7.636 10.013 37.343 1.00 92.31 412 ASP A C 1
ATOM 3317 O O . ASP A 1 412 ? -6.997 11.064 37.315 1.00 92.31 412 ASP A O 1
ATOM 3321 N N . LEU A 1 413 ? -7.202 8.929 37.997 1.00 91.38 413 LEU A N 1
ATOM 3322 C CA . LEU A 1 413 ? -5.960 8.894 38.776 1.00 91.38 413 LEU A CA 1
ATOM 3323 C C . LEU A 1 413 ? -4.715 9.147 37.911 1.00 91.38 413 LEU A C 1
ATOM 3325 O O . LEU A 1 413 ? -3.868 9.968 38.251 1.00 91.38 413 LEU A O 1
ATOM 3329 N N . GLU A 1 414 ? -4.572 8.448 36.781 1.00 94.12 414 GLU A N 1
ATOM 3330 C CA . GLU A 1 414 ? -3.397 8.637 35.918 1.00 94.12 414 GLU A CA 1
ATOM 3331 C C . GLU A 1 414 ? -3.427 10.001 35.199 1.00 94.12 414 GLU A C 1
ATOM 3333 O O . GLU A 1 414 ? -2.375 10.559 34.881 1.00 94.12 414 GLU A O 1
ATOM 3338 N N . MET A 1 415 ? -4.613 10.582 34.985 1.00 95.69 415 MET A N 1
ATOM 3339 C CA . MET A 1 415 ? -4.761 11.955 34.498 1.00 95.69 415 MET A CA 1
ATOM 3340 C C . MET A 1 415 ? -4.324 12.994 35.538 1.00 95.69 415 MET A C 1
ATOM 3342 O O . MET A 1 415 ? -3.735 14.006 35.152 1.00 95.69 415 MET A O 1
ATOM 3346 N N . GLU A 1 416 ? -4.575 12.765 36.830 1.00 95.50 416 GLU A N 1
ATOM 3347 C CA . GLU A 1 416 ? -4.030 13.596 37.913 1.00 95.50 416 GLU A CA 1
ATOM 3348 C C . GLU A 1 416 ? -2.500 13.527 37.931 1.00 95.50 416 GLU A C 1
ATOM 3350 O O . GLU A 1 416 ? -1.856 14.574 37.874 1.00 95.50 416 GLU A O 1
ATOM 3355 N N . ASN A 1 417 ? -1.921 12.323 37.843 1.00 95.69 417 ASN A N 1
ATOM 3356 C CA . ASN A 1 417 ? -0.467 12.142 37.731 1.00 95.69 417 ASN A CA 1
ATOM 3357 C C . ASN A 1 417 ? 0.116 12.907 36.527 1.00 95.69 417 ASN A C 1
ATOM 3359 O O . ASN A 1 417 ? 1.142 13.576 36.636 1.00 95.69 417 ASN A O 1
ATOM 3363 N N . LEU A 1 418 ? -0.546 12.848 35.363 1.00 96.31 418 LEU A N 1
ATOM 3364 C CA . LEU A 1 418 ? -0.122 13.602 34.178 1.00 96.31 418 LEU A CA 1
ATOM 3365 C C . LEU A 1 418 ? -0.200 15.119 34.401 1.00 96.31 418 LEU A C 1
ATOM 3367 O O . LEU A 1 418 ? 0.639 15.855 33.887 1.00 96.31 418 LEU A O 1
ATOM 3371 N N . LYS A 1 419 ? -1.198 15.597 35.149 1.00 97.06 419 LYS A N 1
ATOM 3372 C CA . LYS A 1 419 ? -1.385 17.021 35.449 1.00 97.06 419 LYS A CA 1
ATOM 3373 C C . LYS A 1 419 ? -0.337 17.556 36.420 1.00 97.06 419 LYS A C 1
ATOM 3375 O O . LYS A 1 419 ? 0.103 18.696 36.242 1.00 97.06 419 LYS A O 1
ATOM 3380 N N . GLU A 1 420 ? 0.024 16.755 37.418 1.00 96.75 420 GLU A N 1
ATOM 3381 C CA . GLU A 1 420 ? 1.089 17.055 38.377 1.00 96.75 420 GLU A CA 1
ATOM 3382 C C . GLU A 1 420 ? 2.445 17.146 37.677 1.00 96.75 420 GLU A C 1
ATOM 3384 O O . GLU A 1 420 ? 3.155 18.133 37.856 1.00 96.75 420 GLU A O 1
ATOM 3389 N N . GLU A 1 421 ? 2.757 16.178 36.810 1.00 95.94 421 GLU A N 1
ATOM 3390 C CA . GLU A 1 421 ? 4.012 16.166 36.053 1.00 95.94 421 GLU A CA 1
ATOM 3391 C C . GLU A 1 421 ? 4.053 17.280 34.993 1.00 95.94 421 GLU A C 1
ATOM 3393 O O . GLU A 1 421 ? 5.052 17.978 34.824 1.00 95.94 421 GLU A O 1
ATOM 3398 N N . CYS A 1 422 ? 2.956 17.468 34.249 1.00 95.81 422 CYS A N 1
ATOM 3399 C CA . CYS A 1 422 ? 2.859 18.488 33.213 1.00 95.81 422 CYS A CA 1
ATOM 3400 C C . CYS A 1 422 ? 1.417 18.964 33.001 1.00 95.81 422 CYS A C 1
ATOM 3402 O O . CYS A 1 422 ? 0.660 18.438 32.179 1.00 95.81 422 CYS A O 1
ATOM 3404 N N . SER A 1 423 ? 1.060 20.068 33.660 1.00 96.62 423 SER A N 1
ATOM 3405 C CA . SER A 1 423 ? -0.265 20.686 33.513 1.00 96.62 423 SER A CA 1
ATOM 3406 C C . SER A 1 423 ? -0.592 21.070 32.061 1.00 96.62 423 SER A C 1
ATOM 3408 O O . SER A 1 423 ? -1.732 20.915 31.625 1.00 96.62 423 SER A O 1
ATOM 3410 N N . LYS A 1 424 ? 0.403 21.500 31.270 1.00 96.38 424 LYS A N 1
ATOM 3411 C CA . LYS A 1 424 ? 0.202 21.785 29.840 1.00 96.38 424 LYS A CA 1
ATOM 3412 C C . LYS A 1 424 ? -0.054 20.514 29.027 1.00 96.38 424 LYS A C 1
ATOM 3414 O O . LYS A 1 424 ? -0.948 20.499 28.181 1.00 96.38 424 LYS A O 1
ATOM 3419 N N . GLY A 1 425 ? 0.693 19.450 29.312 1.00 95.69 425 GLY A N 1
ATOM 3420 C CA . GLY A 1 425 ? 0.515 18.132 28.709 1.00 95.69 425 GLY A CA 1
ATOM 3421 C C . GLY A 1 425 ? -0.886 17.578 28.955 1.00 95.69 425 GLY A C 1
ATOM 3422 O O . GLY A 1 425 ? -1.527 17.117 28.010 1.00 95.69 425 GLY A O 1
ATOM 3423 N N . TYR A 1 426 ? -1.392 17.723 30.184 1.00 97.12 426 TYR A N 1
ATOM 3424 C CA . TYR A 1 426 ? -2.773 17.412 30.565 1.00 97.12 426 TYR A CA 1
ATOM 3425 C C . TYR A 1 426 ? -3.804 18.182 29.723 1.00 97.12 426 TYR A C 1
ATOM 3427 O O . TYR A 1 426 ? -4.706 17.578 29.138 1.00 97.12 426 TYR A O 1
ATOM 3435 N N . GLU A 1 427 ? -3.680 19.511 29.624 1.00 97.06 427 GLU A N 1
ATOM 3436 C CA . GLU A 1 427 ? -4.620 20.337 28.850 1.00 97.06 427 GLU A CA 1
ATOM 3437 C C . GLU A 1 427 ? -4.650 19.932 27.375 1.00 97.06 427 GLU A C 1
ATOM 3439 O O . GLU A 1 427 ? -5.715 19.842 26.758 1.00 97.06 427 GLU A O 1
ATOM 3444 N N . ASP A 1 428 ? -3.470 19.698 26.804 1.00 96.50 428 ASP A N 1
ATOM 3445 C CA . ASP A 1 428 ? -3.322 19.320 25.408 1.00 96.50 428 ASP A CA 1
ATOM 3446 C C . ASP A 1 428 ? -3.841 17.902 25.156 1.00 96.50 428 ASP A C 1
ATOM 3448 O O . ASP A 1 428 ? -4.479 17.679 24.129 1.00 96.50 428 ASP A O 1
ATOM 3452 N N . PHE A 1 429 ? -3.655 16.976 26.102 1.00 96.44 429 PHE A N 1
ATOM 3453 C CA . PHE A 1 429 ? -4.235 15.632 26.063 1.00 96.44 429 PHE A CA 1
ATOM 3454 C C . PHE A 1 429 ? -5.767 15.685 26.072 1.00 96.44 429 PHE A C 1
ATOM 3456 O O . PHE A 1 429 ? -6.423 15.089 25.217 1.00 96.44 429 PHE A O 1
ATOM 3463 N N . MET A 1 430 ? -6.356 16.464 26.985 1.00 96.12 430 MET A N 1
ATOM 3464 C CA . MET A 1 430 ? -7.810 16.632 27.072 1.00 96.12 430 MET A CA 1
ATOM 3465 C C . MET A 1 430 ? -8.398 17.252 25.801 1.00 96.12 430 MET A C 1
ATOM 3467 O O . MET A 1 430 ? -9.487 16.863 25.369 1.00 96.12 430 MET A O 1
ATOM 3471 N N . ARG A 1 431 ? -7.663 18.162 25.147 1.00 94.69 431 ARG A N 1
ATOM 3472 C CA . ARG A 1 431 ? -8.078 18.773 23.875 1.00 94.69 431 ARG A CA 1
ATOM 3473 C C . ARG A 1 431 ? -8.180 17.766 22.724 1.00 94.69 431 ARG A C 1
ATOM 3475 O O . ARG A 1 431 ? -8.946 18.007 21.796 1.00 94.69 431 ARG A O 1
ATOM 3482 N N . GLN A 1 432 ? -7.463 16.640 22.786 1.00 92.69 432 GLN A N 1
ATOM 3483 C CA . GLN A 1 432 ? -7.530 15.576 21.771 1.00 92.69 432 GLN A CA 1
ATOM 3484 C C . GLN A 1 432 ? -8.816 14.736 21.847 1.00 92.69 432 GLN A C 1
ATOM 3486 O O . GLN A 1 432 ? -9.089 13.949 20.943 1.00 92.69 432 GLN A O 1
ATOM 3491 N N . GLY A 1 433 ? -9.616 14.890 22.908 1.00 92.69 433 GLY A N 1
ATOM 3492 C CA . GLY A 1 433 ? -10.860 14.145 23.105 1.00 92.69 433 GLY A CA 1
ATOM 3493 C C . GLY A 1 433 ? -10.632 12.686 23.530 1.00 92.69 433 GLY A C 1
ATOM 3494 O O . GLY A 1 433 ? -10.873 11.783 22.726 1.00 92.69 433 GLY A O 1
ATOM 3495 N N . PRO A 1 434 ? -10.245 12.426 24.798 1.00 93.88 434 PRO A N 1
ATOM 3496 C CA . PRO A 1 434 ? -9.914 11.089 25.325 1.00 93.88 434 PRO A CA 1
ATOM 3497 C C . PRO A 1 434 ? -10.954 9.997 25.057 1.00 93.88 434 PRO A C 1
ATOM 3499 O O . PRO A 1 434 ? -10.604 8.833 24.871 1.00 93.88 434 PRO A O 1
ATOM 3502 N N . LYS A 1 435 ? -12.233 10.377 24.944 1.00 92.12 435 LYS A N 1
ATOM 3503 C CA . LYS A 1 435 ? -13.345 9.474 24.607 1.00 92.12 435 LYS A CA 1
ATOM 3504 C C . LYS A 1 435 ? -13.155 8.713 23.290 1.00 92.12 435 LYS A C 1
ATOM 3506 O O . LYS A 1 435 ? -13.771 7.670 23.113 1.00 92.12 435 LYS A O 1
ATOM 3511 N N . HIS A 1 436 ? -12.333 9.230 22.376 1.00 91.44 436 HIS A N 1
ATOM 3512 C CA . HIS A 1 436 ? -12.106 8.632 21.062 1.00 91.44 436 HIS A CA 1
ATOM 3513 C C . HIS A 1 436 ? -10.876 7.722 20.991 1.00 91.44 436 HIS A C 1
ATOM 3515 O O . HIS A 1 436 ? -10.697 7.067 19.973 1.00 91.44 436 HIS A O 1
ATOM 3521 N N . PHE A 1 437 ? -10.012 7.672 22.008 1.00 94.06 437 PHE A N 1
ATOM 3522 C CA . PHE A 1 437 ? -8.754 6.913 21.905 1.00 94.06 437 PHE A CA 1
ATOM 3523 C C . PHE A 1 437 ? -8.281 6.256 23.205 1.00 94.06 437 PHE A C 1
ATOM 3525 O O . PHE A 1 437 ? -7.352 5.456 23.168 1.00 94.06 437 PHE A O 1
ATOM 3532 N N . CYS A 1 438 ? -8.904 6.553 24.348 1.00 94.94 438 CYS A N 1
ATOM 3533 C CA . CYS A 1 438 ? -8.577 5.906 25.617 1.00 94.94 438 CYS A CA 1
ATOM 3534 C C . CYS A 1 438 ? -9.490 4.703 25.864 1.00 94.94 438 CYS A C 1
ATOM 3536 O O . CYS A 1 438 ? -10.712 4.782 25.707 1.00 94.94 438 CYS A O 1
ATOM 3538 N N . LYS A 1 439 ? -8.890 3.594 26.302 1.00 93.81 439 LYS A N 1
ATOM 3539 C CA . LYS A 1 439 ? -9.558 2.301 26.490 1.00 93.81 439 LYS A CA 1
ATOM 3540 C C . LYS A 1 439 ? -10.730 2.363 27.474 1.00 93.81 439 LYS A C 1
ATOM 3542 O O . LYS A 1 439 ? -11.740 1.709 27.229 1.00 93.81 439 LYS A O 1
ATOM 3547 N N . ALA A 1 440 ? -10.650 3.209 28.501 1.00 91.75 440 ALA A N 1
ATOM 3548 C CA . ALA A 1 440 ? -11.699 3.397 29.505 1.00 91.75 440 ALA A CA 1
ATOM 3549 C C . ALA A 1 440 ? -13.061 3.846 28.931 1.00 91.75 440 ALA A C 1
ATOM 3551 O O . ALA A 1 440 ? -14.092 3.603 29.556 1.00 91.75 440 ALA A O 1
ATOM 3552 N N . PHE A 1 441 ? -13.086 4.477 27.751 1.00 91.25 441 PHE A N 1
ATOM 3553 C CA . PHE A 1 441 ? -14.312 5.006 27.132 1.00 91.25 441 PHE A CA 1
ATOM 3554 C C . PHE A 1 441 ? -14.791 4.210 25.915 1.00 91.25 441 PHE A C 1
ATOM 3556 O O . PHE A 1 441 ? -15.831 4.530 25.334 1.00 91.25 441 PHE A O 1
ATOM 3563 N N . ILE A 1 442 ? -14.032 3.195 25.508 1.00 88.12 442 ILE A N 1
ATOM 3564 C CA . ILE A 1 442 ? -14.322 2.396 24.323 1.00 88.12 442 ILE A CA 1
ATOM 3565 C C . ILE A 1 442 ? -15.572 1.531 24.546 1.00 88.12 442 ILE A C 1
ATOM 3567 O O . ILE A 1 442 ? -15.736 0.885 25.583 1.00 88.12 442 ILE A O 1
ATOM 3571 N N . LYS A 1 443 ? -16.451 1.455 23.537 1.00 86.25 443 LYS A N 1
ATOM 3572 C CA . LYS A 1 443 ? -17.652 0.611 23.603 1.00 86.25 443 LYS A CA 1
ATOM 3573 C C . LYS A 1 443 ? -17.276 -0.875 23.573 1.00 86.25 443 LYS A C 1
ATOM 3575 O O . LYS A 1 443 ? -16.518 -1.344 22.724 1.00 86.25 443 LYS A O 1
ATOM 3580 N N . THR A 1 444 ? -17.898 -1.663 24.448 1.00 84.69 444 THR A N 1
ATOM 3581 C CA . THR A 1 444 ? -17.633 -3.108 24.580 1.00 84.69 444 THR A CA 1
ATOM 3582 C C . THR A 1 444 ? -18.283 -3.963 23.487 1.00 84.69 444 THR A C 1
ATOM 3584 O O . THR A 1 444 ? -17.873 -5.107 23.278 1.00 84.69 444 THR A O 1
ATOM 3587 N N . GLY A 1 445 ? -19.261 -3.420 22.748 1.00 81.69 445 GLY A N 1
ATOM 3588 C CA . GLY A 1 445 ? -20.045 -4.157 21.748 1.00 81.69 445 GLY A CA 1
ATOM 3589 C C . GLY A 1 445 ? -19.209 -4.801 20.637 1.00 81.69 445 GLY A C 1
ATOM 3590 O O . GLY A 1 445 ? -19.507 -5.914 20.207 1.00 81.69 445 GLY A O 1
ATOM 3591 N N . ALA A 1 446 ? -18.110 -4.159 20.230 1.00 82.06 446 ALA A N 1
ATOM 3592 C CA . ALA A 1 446 ? -17.227 -4.666 19.181 1.00 82.06 446 ALA A CA 1
ATOM 3593 C C . ALA A 1 446 ? -16.201 -5.711 19.669 1.00 82.06 446 ALA A C 1
ATOM 3595 O O . ALA A 1 446 ? -15.460 -6.277 18.862 1.00 82.06 446 ALA A O 1
ATOM 3596 N N . LYS A 1 447 ? -16.147 -5.980 20.987 1.00 84.88 447 LYS A N 1
ATOM 3597 C CA . LYS A 1 447 ? -15.240 -6.956 21.627 1.00 84.88 447 LYS A CA 1
ATOM 3598 C C . LYS A 1 447 ? -13.774 -6.786 21.196 1.00 84.88 447 LYS A C 1
ATOM 3600 O O . LYS A 1 447 ? -13.055 -7.757 20.927 1.00 84.88 447 LYS A O 1
ATOM 3605 N N . CYS A 1 448 ? -13.346 -5.532 21.089 1.00 87.62 448 CYS A N 1
ATOM 3606 C CA . CYS A 1 448 ? -12.006 -5.144 20.677 1.00 87.62 448 CYS A CA 1
ATOM 3607 C C . CYS A 1 448 ? -11.534 -3.967 21.520 1.00 87.62 448 CYS A C 1
ATOM 3609 O O . CYS A 1 448 ? -12.168 -2.911 21.519 1.00 87.62 448 CYS A O 1
ATOM 3611 N N . ASP A 1 449 ? -10.410 -4.156 22.195 1.00 87.44 449 ASP A N 1
ATOM 3612 C CA . ASP A 1 449 ? -9.770 -3.184 23.073 1.00 87.44 449 ASP A CA 1
ATOM 3613 C C . ASP A 1 449 ? -8.627 -2.416 22.395 1.00 87.44 449 ASP A C 1
ATOM 3615 O O . ASP A 1 449 ? -7.877 -1.712 23.066 1.00 87.44 449 ASP A O 1
ATOM 3619 N N . ALA A 1 450 ? -8.494 -2.542 21.071 1.00 89.69 450 ALA A N 1
ATOM 3620 C CA . ALA A 1 450 ? -7.507 -1.796 20.306 1.00 89.69 450 ALA A CA 1
ATOM 3621 C C . ALA A 1 450 ? -7.784 -0.286 20.383 1.00 89.69 450 ALA A C 1
ATOM 3623 O O . ALA A 1 450 ? -8.902 0.170 20.106 1.00 89.69 450 ALA A O 1
ATOM 3624 N N . VAL A 1 451 ? -6.734 0.449 20.742 1.00 91.75 451 VAL A N 1
ATOM 3625 C CA . VAL A 1 451 ? -6.664 1.919 20.799 1.00 91.75 451 VAL A CA 1
ATOM 3626 C C . VAL A 1 451 ? -5.813 2.498 19.666 1.00 91.75 451 VAL A C 1
ATOM 3628 O O . VAL A 1 451 ? -5.767 3.708 19.474 1.00 91.75 451 VAL A O 1
ATOM 3631 N N . ASP A 1 452 ? -5.126 1.641 18.914 1.00 91.31 452 ASP A N 1
ATOM 3632 C CA . ASP A 1 452 ? -4.272 2.015 17.797 1.00 91.31 452 ASP A CA 1
ATOM 3633 C C . ASP A 1 452 ? -4.740 1.375 16.482 1.00 91.31 452 ASP A C 1
ATOM 3635 O O . ASP A 1 452 ? -5.553 0.445 16.460 1.00 91.31 452 ASP A O 1
ATOM 3639 N N . ASN A 1 453 ? -4.229 1.908 15.374 1.00 90.38 453 ASN A N 1
ATOM 3640 C CA . ASN A 1 453 ? -4.500 1.443 14.020 1.00 90.38 453 ASN A CA 1
ATOM 3641 C C . ASN A 1 453 ? -3.397 0.491 13.523 1.00 90.38 453 ASN A C 1
ATOM 3643 O O . ASN A 1 453 ? -3.103 0.438 12.330 1.00 90.38 453 ASN A O 1
ATOM 3647 N N . ASN A 1 454 ? -2.788 -0.289 14.430 1.00 87.69 454 ASN A N 1
ATOM 3648 C CA . ASN A 1 454 ? -1.625 -1.125 14.111 1.00 87.69 454 ASN A CA 1
ATOM 3649 C C . ASN A 1 454 ? -1.890 -2.116 12.962 1.00 87.69 454 ASN A C 1
ATOM 3651 O O . ASN A 1 454 ? -0.993 -2.447 12.195 1.00 87.69 454 ASN A O 1
ATOM 3655 N N . LEU A 1 455 ? -3.135 -2.584 12.811 1.00 87.62 455 LEU A N 1
ATOM 3656 C CA . LEU A 1 455 ? -3.504 -3.476 11.708 1.00 87.62 455 LEU A CA 1
ATOM 3657 C C . LEU A 1 455 ? -3.372 -2.803 10.339 1.00 87.62 455 LEU A C 1
ATOM 3659 O O . LEU A 1 455 ? -2.911 -3.445 9.398 1.00 87.62 455 LEU A O 1
ATOM 3663 N N . SER A 1 456 ? -3.765 -1.535 10.224 1.00 90.38 456 SER A N 1
ATOM 3664 C CA . SER A 1 456 ? -3.646 -0.805 8.962 1.00 90.38 456 SER A CA 1
ATOM 3665 C C . SER A 1 456 ? -2.196 -0.419 8.688 1.00 90.38 456 SER A C 1
ATOM 3667 O O . SER A 1 456 ? -1.740 -0.580 7.561 1.00 90.38 456 SER A O 1
ATOM 3669 N N . GLU A 1 457 ? -1.437 -0.043 9.722 1.00 88.00 457 GLU A N 1
ATOM 3670 C CA . GLU A 1 457 ? 0.008 0.209 9.621 1.00 88.00 457 GLU A CA 1
ATOM 3671 C C . GLU A 1 457 ? 0.761 -1.050 9.144 1.00 88.00 457 GLU A C 1
ATOM 3673 O O . GLU A 1 457 ? 1.548 -0.995 8.196 1.00 88.00 457 GLU A O 1
ATOM 3678 N N . THR A 1 458 ? 0.441 -2.216 9.720 1.00 90.31 458 THR A N 1
ATOM 3679 C CA . THR A 1 458 ? 0.992 -3.518 9.301 1.00 90.31 458 THR A CA 1
ATOM 3680 C C . THR A 1 458 ? 0.649 -3.816 7.841 1.00 90.31 458 THR A C 1
ATOM 3682 O O . THR A 1 458 ? 1.510 -4.244 7.069 1.00 90.31 458 THR A O 1
ATOM 3685 N N . PHE A 1 459 ? -0.597 -3.561 7.428 1.00 92.12 459 PHE A N 1
ATOM 3686 C CA . PHE A 1 459 ? -1.003 -3.756 6.039 1.00 92.12 459 PHE A CA 1
ATOM 3687 C C . PHE A 1 459 ? -0.282 -2.793 5.091 1.00 92.12 459 PHE A C 1
ATOM 3689 O O . PHE A 1 459 ? 0.196 -3.201 4.039 1.00 92.12 459 PHE A O 1
ATOM 3696 N N . ASN A 1 460 ? -0.110 -1.533 5.476 1.00 89.25 460 ASN A N 1
ATOM 3697 C CA . ASN A 1 460 ? 0.632 -0.551 4.692 1.00 89.25 460 ASN A CA 1
ATOM 3698 C C . ASN A 1 460 ? 2.113 -0.928 4.524 1.00 89.25 460 ASN A C 1
ATOM 3700 O O . ASN A 1 460 ? 2.693 -0.683 3.455 1.00 89.25 460 ASN A O 1
ATOM 3704 N N . GLY A 1 461 ? 2.702 -1.574 5.538 1.00 88.44 461 GLY A N 1
ATOM 3705 C CA . GLY A 1 461 ? 4.007 -2.232 5.453 1.00 88.44 461 GLY A CA 1
ATOM 3706 C C . GLY A 1 461 ? 4.008 -3.391 4.452 1.00 88.44 461 GLY A C 1
ATOM 3707 O O . GLY A 1 461 ? 4.859 -3.436 3.561 1.00 88.44 461 GLY A O 1
ATOM 3708 N N . TYR A 1 462 ? 2.995 -4.261 4.516 1.00 87.88 462 TYR A N 1
ATOM 3709 C CA . TYR A 1 462 ? 2.778 -5.361 3.564 1.00 87.88 462 TYR A CA 1
ATOM 3710 C C . TYR A 1 462 ? 2.646 -4.872 2.108 1.00 87.88 462 TYR A C 1
ATOM 3712 O O . TYR A 1 462 ? 3.050 -5.554 1.170 1.00 87.88 462 TYR A O 1
ATOM 3720 N N . LEU A 1 463 ? 2.152 -3.646 1.913 1.00 91.69 463 LEU A N 1
ATOM 3721 C CA . LEU A 1 463 ? 1.975 -2.996 0.614 1.00 91.69 463 LEU A CA 1
ATOM 3722 C C . LEU A 1 463 ? 3.201 -2.204 0.126 1.00 91.69 463 LEU A C 1
ATOM 3724 O O . LEU A 1 463 ? 3.129 -1.561 -0.922 1.00 91.69 463 LEU A O 1
ATOM 3728 N N . CYS A 1 464 ? 4.326 -2.194 0.848 1.00 88.38 464 CYS A N 1
ATOM 3729 C CA . CYS A 1 464 ? 5.476 -1.355 0.494 1.00 88.38 464 CYS A CA 1
ATOM 3730 C C . CYS A 1 464 ? 6.062 -1.694 -0.889 1.00 88.38 464 CYS A C 1
ATOM 3732 O O . CYS A 1 464 ? 6.290 -0.786 -1.688 1.00 88.38 464 CYS A O 1
ATOM 3734 N N . ILE A 1 465 ? 6.252 -2.985 -1.188 1.00 84.94 465 ILE A N 1
ATOM 3735 C CA . ILE A 1 465 ? 6.774 -3.453 -2.482 1.00 84.94 465 ILE A CA 1
ATOM 3736 C C . ILE A 1 465 ? 5.735 -3.270 -3.603 1.00 84.94 465 ILE A C 1
ATOM 3738 O O . ILE A 1 465 ? 6.079 -2.612 -4.591 1.00 84.94 465 ILE A O 1
ATOM 3742 N N . PRO A 1 466 ? 4.472 -3.733 -3.465 1.00 90.75 466 PRO A N 1
ATOM 3743 C CA . PRO A 1 466 ? 3.455 -3.546 -4.503 1.00 90.75 466 PRO A CA 1
ATOM 3744 C C . PRO A 1 466 ? 3.291 -2.099 -4.968 1.00 90.75 466 PRO A C 1
ATOM 3746 O O . PRO A 1 466 ? 3.192 -1.843 -6.164 1.00 90.75 466 PRO A O 1
ATOM 3749 N N . ARG A 1 467 ? 3.338 -1.127 -4.049 1.00 91.44 467 ARG A N 1
ATOM 3750 C CA . ARG A 1 467 ? 3.151 0.302 -4.367 1.00 91.44 467 ARG A CA 1
ATOM 3751 C C . ARG A 1 467 ? 4.257 0.928 -5.211 1.00 91.44 467 ARG A C 1
ATOM 3753 O O . ARG A 1 467 ? 4.086 2.049 -5.687 1.00 91.44 467 ARG A O 1
ATOM 3760 N N . THR A 1 468 ? 5.386 0.244 -5.379 1.00 84.50 468 THR A N 1
ATOM 3761 C CA . THR A 1 468 ? 6.463 0.670 -6.292 1.00 84.50 468 THR A CA 1
ATOM 3762 C C . THR A 1 468 ? 6.202 0.259 -7.738 1.00 84.50 468 THR A C 1
ATOM 3764 O O . THR A 1 468 ? 6.912 0.693 -8.647 1.00 84.50 468 THR A O 1
ATOM 3767 N N . LYS A 1 469 ? 5.199 -0.592 -7.963 1.00 85.56 469 LYS A N 1
ATOM 3768 C CA . LYS A 1 469 ? 4.903 -1.167 -9.266 1.00 85.56 469 LYS A CA 1
ATOM 3769 C C . LYS A 1 469 ? 3.819 -0.373 -9.989 1.00 85.56 469 LYS A C 1
ATOM 3771 O O . LYS A 1 469 ? 3.006 0.293 -9.348 1.00 85.56 469 LYS A O 1
ATOM 3776 N N . PRO A 1 470 ? 3.778 -0.449 -11.328 1.00 87.44 470 PRO A N 1
ATOM 3777 C CA . PRO A 1 470 ? 2.666 0.092 -12.097 1.00 87.44 470 PRO A CA 1
ATOM 3778 C C . PRO A 1 470 ? 1.307 -0.466 -11.651 1.00 87.44 470 PRO A C 1
ATOM 3780 O O . PRO A 1 470 ? 1.227 -1.575 -11.124 1.00 87.44 470 PRO A O 1
ATOM 3783 N N . ILE A 1 471 ? 0.236 0.297 -11.886 1.00 91.44 471 ILE A N 1
ATOM 3784 C CA . ILE A 1 471 ? -1.072 0.077 -11.253 1.00 91.44 471 ILE A CA 1
ATOM 3785 C C . ILE A 1 471 ? -1.638 -1.339 -11.430 1.00 91.44 471 ILE A C 1
ATOM 3787 O O . ILE A 1 471 ? -2.163 -1.893 -10.467 1.00 91.44 471 ILE A O 1
ATOM 3791 N N . LEU A 1 472 ? -1.524 -1.953 -12.612 1.00 90.94 472 LEU A N 1
ATOM 3792 C CA . LEU A 1 472 ? -2.077 -3.293 -12.829 1.00 90.94 472 LEU A CA 1
ATOM 3793 C C . LEU A 1 472 ? -1.278 -4.363 -12.095 1.00 90.94 472 LEU A C 1
ATOM 3795 O O . LEU A 1 472 ? -1.861 -5.218 -11.435 1.00 90.94 472 LEU A O 1
ATOM 3799 N N . GLU A 1 473 ? 0.049 -4.293 -12.173 1.00 88.31 473 GLU A N 1
ATOM 3800 C CA . GLU A 1 473 ? 0.921 -5.231 -11.468 1.00 88.31 473 GLU A CA 1
ATOM 3801 C C . GLU A 1 473 ? 0.794 -5.064 -9.952 1.00 88.31 473 GLU A C 1
ATOM 3803 O O . GLU A 1 473 ? 0.748 -6.059 -9.241 1.00 88.31 473 GLU A O 1
ATOM 3808 N N . MET A 1 474 ? 0.654 -3.828 -9.463 1.00 93.62 474 MET A N 1
ATOM 3809 C CA . MET A 1 474 ? 0.356 -3.556 -8.059 1.00 93.62 474 MET A CA 1
ATOM 3810 C C . MET A 1 474 ? -0.956 -4.228 -7.638 1.00 93.62 474 MET A C 1
ATOM 3812 O O . MET A 1 474 ? -0.981 -4.940 -6.640 1.00 93.62 474 MET A O 1
ATOM 3816 N N . LEU A 1 475 ? -2.050 -4.025 -8.380 1.00 95.19 475 LEU A N 1
ATOM 3817 C CA . LEU A 1 475 ? -3.351 -4.611 -8.039 1.00 95.19 475 LEU A CA 1
ATOM 3818 C C . LEU A 1 475 ? -3.319 -6.149 -8.073 1.00 95.19 475 LEU A C 1
ATOM 3820 O O . LEU A 1 475 ? -3.910 -6.786 -7.199 1.00 95.19 475 LEU A O 1
ATOM 3824 N N . GLU A 1 476 ? -2.614 -6.740 -9.038 1.00 93.31 476 GLU A N 1
ATOM 3825 C CA . GLU A 1 476 ? -2.446 -8.193 -9.156 1.00 93.31 476 GLU A CA 1
ATOM 3826 C C . GLU A 1 476 ? -1.530 -8.779 -8.077 1.00 93.31 476 GLU A C 1
ATOM 3828 O O . GLU A 1 476 ? -1.804 -9.856 -7.542 1.00 93.31 476 GLU A O 1
ATOM 3833 N N . GLU A 1 477 ? -0.466 -8.072 -7.705 1.00 92.50 477 GLU A N 1
ATOM 3834 C CA . GLU A 1 477 ? 0.405 -8.487 -6.612 1.00 92.50 477 GLU A CA 1
ATOM 3835 C C . GLU A 1 477 ? -0.332 -8.423 -5.274 1.00 92.50 477 GLU A C 1
ATOM 3837 O O . GLU A 1 477 ? -0.314 -9.399 -4.533 1.00 92.50 477 GLU A O 1
ATOM 3842 N N . ILE A 1 478 ? -1.083 -7.350 -5.000 1.00 95.62 478 ILE A N 1
ATOM 3843 C CA . ILE A 1 478 ? -1.942 -7.277 -3.808 1.00 95.62 478 ILE A CA 1
ATOM 3844 C C . ILE A 1 478 ? -2.913 -8.462 -3.790 1.00 95.62 478 ILE A C 1
ATOM 3846 O O . ILE A 1 478 ? -3.045 -9.143 -2.774 1.00 95.62 478 ILE A O 1
ATOM 3850 N N . ARG A 1 479 ? -3.571 -8.757 -4.919 1.00 94.69 479 ARG A N 1
ATOM 3851 C CA . ARG A 1 479 ? -4.508 -9.883 -5.030 1.00 94.69 479 ARG A CA 1
ATOM 3852 C C . ARG A 1 479 ? -3.835 -11.225 -4.723 1.00 94.69 479 ARG A C 1
ATOM 3854 O O . ARG A 1 479 ? -4.391 -12.013 -3.963 1.00 94.69 479 ARG A O 1
ATOM 3861 N N . THR A 1 480 ? -2.676 -11.500 -5.316 1.00 94.00 480 THR A N 1
ATOM 3862 C CA . THR A 1 480 ? -1.953 -12.773 -5.135 1.00 94.00 480 THR A CA 1
ATOM 3863 C C . THR A 1 480 ? -1.388 -12.917 -3.723 1.00 94.00 480 THR A C 1
ATOM 3865 O O . THR A 1 480 ? -1.626 -13.939 -3.088 1.00 94.00 480 THR A O 1
ATOM 3868 N N . MET A 1 481 ? -0.786 -11.860 -3.175 1.00 93.31 481 MET A N 1
ATOM 3869 C CA . MET A 1 481 ? -0.330 -11.804 -1.782 1.00 93.31 481 MET A CA 1
ATOM 3870 C C . MET A 1 481 ? -1.462 -12.118 -0.793 1.00 93.31 481 MET A C 1
ATOM 3872 O O . MET A 1 481 ? -1.298 -12.908 0.139 1.00 93.31 481 MET A O 1
ATOM 3876 N N . LEU A 1 482 ? -2.651 -11.550 -1.016 1.00 93.69 482 LEU A N 1
ATOM 3877 C CA . LEU A 1 482 ? -3.820 -11.856 -0.194 1.00 93.69 482 LEU A CA 1
ATOM 3878 C C . LEU A 1 482 ? -4.297 -13.300 -0.360 1.00 93.69 482 LEU A C 1
ATOM 3880 O O . LEU A 1 482 ? -4.706 -13.903 0.628 1.00 93.69 482 LEU A O 1
ATOM 3884 N N . MET A 1 483 ? -4.241 -13.875 -1.563 1.00 93.38 483 MET A N 1
ATOM 3885 C CA . MET A 1 483 ? -4.590 -15.285 -1.763 1.00 93.38 483 MET A CA 1
ATOM 3886 C C . MET A 1 483 ? -3.680 -16.214 -0.958 1.00 93.38 483 MET A C 1
ATOM 3888 O O . MET A 1 483 ? -4.192 -17.079 -0.245 1.00 93.38 483 MET A O 1
ATOM 3892 N N . ASP A 1 484 ? -2.367 -15.999 -1.020 1.00 93.38 484 ASP A N 1
ATOM 3893 C CA . ASP A 1 484 ? -1.386 -16.805 -0.287 1.00 93.38 484 ASP A CA 1
ATOM 3894 C C . ASP A 1 484 ? -1.602 -16.684 1.223 1.00 93.38 484 ASP A C 1
ATOM 3896 O O . ASP A 1 484 ? -1.695 -17.690 1.932 1.00 93.38 484 ASP A O 1
ATOM 3900 N N . ARG A 1 485 ? -1.803 -15.452 1.711 1.00 92.25 485 ARG A N 1
ATOM 3901 C CA . ARG A 1 485 ? -2.115 -15.198 3.120 1.00 92.25 485 ARG A CA 1
ATOM 3902 C C . ARG A 1 485 ? -3.383 -15.927 3.555 1.00 92.25 485 ARG A C 1
ATOM 3904 O O . ARG A 1 485 ? -3.389 -16.588 4.588 1.00 92.25 485 ARG A O 1
ATOM 3911 N N . MET A 1 486 ? -4.470 -15.811 2.797 1.00 91.69 486 MET A N 1
ATOM 3912 C CA . MET A 1 486 ? -5.739 -16.447 3.157 1.00 91.69 486 MET A CA 1
ATOM 3913 C C . MET A 1 486 ? -5.629 -17.978 3.164 1.00 91.69 486 MET A C 1
ATOM 3915 O O . MET A 1 486 ? -6.207 -18.622 4.042 1.00 91.69 486 MET A O 1
ATOM 3919 N N . ALA A 1 487 ? -4.855 -18.560 2.244 1.00 92.56 487 ALA A N 1
ATOM 3920 C CA . ALA A 1 487 ? -4.577 -19.993 2.221 1.00 92.56 487 ALA A CA 1
ATOM 3921 C C . ALA A 1 487 ? -3.779 -20.442 3.457 1.00 92.56 487 ALA A C 1
ATOM 3923 O O . ALA A 1 487 ? -4.179 -21.392 4.131 1.00 92.56 487 ALA A O 1
ATOM 3924 N N . GLU A 1 488 ? -2.712 -19.720 3.807 1.00 91.31 488 GLU A N 1
ATOM 3925 C CA . GLU A 1 488 ? -1.901 -19.992 4.998 1.00 91.31 488 GLU A CA 1
ATOM 3926 C C . GLU A 1 488 ? -2.749 -19.935 6.279 1.00 91.31 488 GLU A C 1
ATOM 3928 O O . GLU A 1 488 ? -2.753 -20.873 7.080 1.00 91.31 488 GLU A O 1
ATOM 3933 N N . ARG A 1 489 ? -3.535 -18.863 6.459 1.00 89.62 489 ARG A N 1
ATOM 3934 C CA . ARG A 1 489 ? -4.386 -18.700 7.650 1.00 89.62 489 ARG A CA 1
ATOM 3935 C C . ARG A 1 489 ? -5.474 -19.767 7.727 1.00 89.62 489 ARG A C 1
ATOM 3937 O O . ARG A 1 489 ? -5.767 -20.252 8.818 1.00 89.62 489 ARG A O 1
ATOM 3944 N N . SER A 1 490 ? -6.033 -20.176 6.587 1.00 88.38 490 SER A N 1
ATOM 3945 C CA . SER A 1 490 ? -6.968 -21.301 6.535 1.00 88.38 490 SER A CA 1
ATOM 3946 C C . SER A 1 490 ? -6.295 -22.597 6.987 1.00 88.38 490 SER A C 1
ATOM 3948 O O . SER A 1 490 ? -6.866 -23.317 7.804 1.00 88.38 490 SER A O 1
ATOM 3950 N N . GLN A 1 491 ? -5.083 -22.886 6.505 1.00 89.44 491 GLN A N 1
ATOM 3951 C CA . GLN A 1 491 ? -4.353 -24.107 6.853 1.00 89.44 491 GLN A CA 1
ATOM 3952 C C . GLN A 1 491 ? -4.027 -24.174 8.351 1.00 89.44 491 GLN A C 1
ATOM 3954 O O . GLN A 1 491 ? -4.219 -25.217 8.972 1.00 89.44 491 GLN A O 1
ATOM 3959 N N . LEU A 1 492 ? -3.624 -23.051 8.960 1.00 86.38 492 LEU A N 1
ATOM 3960 C CA . LEU A 1 492 ? -3.356 -22.956 10.404 1.00 86.38 492 LEU A CA 1
ATOM 3961 C C . LEU A 1 492 ? -4.576 -23.290 11.279 1.00 86.38 492 LEU A C 1
ATOM 3963 O O . LEU A 1 492 ? -4.418 -23.663 12.449 1.00 86.38 492 LEU A O 1
ATOM 3967 N N . MET A 1 493 ? -5.779 -23.140 10.720 1.00 87.75 493 MET A N 1
ATOM 3968 C CA . MET A 1 493 ? -7.043 -23.351 11.414 1.00 87.75 493 MET A CA 1
ATOM 3969 C C . MET A 1 493 ? -7.728 -24.685 11.098 1.00 87.75 493 MET A C 1
ATOM 3971 O O . MET A 1 493 ? -8.594 -25.078 11.876 1.00 87.75 493 MET A O 1
ATOM 3975 N N . MET A 1 494 ? -7.343 -25.402 10.033 1.00 86.56 494 MET A N 1
ATOM 3976 C CA . MET A 1 494 ? -8.016 -26.644 9.609 1.00 86.56 494 MET A CA 1
ATOM 3977 C C . MET A 1 494 ? -8.070 -27.717 10.705 1.00 86.56 494 MET A C 1
ATOM 3979 O O . MET A 1 494 ? -9.116 -28.328 10.907 1.00 86.56 494 MET A O 1
ATOM 3983 N N . ASP A 1 495 ? -6.976 -27.901 11.446 1.00 82.56 495 ASP A N 1
ATOM 3984 C CA . ASP A 1 495 ? -6.864 -28.962 12.459 1.00 82.56 495 ASP A CA 1
ATOM 3985 C C . ASP A 1 495 ? -7.270 -28.499 13.870 1.00 82.56 495 ASP A C 1
ATOM 3987 O O . ASP A 1 495 ? -7.113 -29.221 14.860 1.00 82.56 495 ASP A O 1
ATOM 3991 N N . ARG A 1 496 ? -7.772 -27.266 14.008 1.00 84.62 496 ARG A N 1
ATOM 3992 C CA . ARG A 1 496 ? -8.143 -26.701 15.309 1.00 84.62 496 ARG A CA 1
ATOM 3993 C C . ARG A 1 496 ? -9.589 -27.063 15.639 1.00 84.62 496 ARG A C 1
ATOM 3995 O O . ARG A 1 496 ? -10.528 -26.560 15.039 1.00 84.62 496 ARG A O 1
ATOM 4002 N N . ILE A 1 497 ? -9.750 -27.914 16.649 1.00 84.44 497 ILE A N 1
ATOM 4003 C CA . ILE A 1 497 ? -11.060 -28.345 17.176 1.00 84.44 497 ILE A CA 1
ATOM 4004 C C . ILE A 1 497 ? -11.574 -27.371 18.254 1.00 84.44 497 ILE A C 1
ATOM 4006 O O . ILE A 1 497 ? -12.752 -27.355 18.607 1.00 84.44 497 ILE A O 1
ATOM 4010 N N . ASP A 1 498 ? -10.673 -26.557 18.796 1.00 86.12 498 ASP A N 1
ATOM 4011 C CA . ASP A 1 498 ? -10.955 -25.632 19.880 1.00 86.12 498 ASP A CA 1
ATOM 4012 C C . ASP A 1 498 ? -11.910 -24.505 19.447 1.00 86.12 498 ASP A C 1
ATOM 4014 O O . ASP A 1 498 ? -11.627 -23.825 18.457 1.00 86.12 498 ASP A O 1
ATOM 4018 N N . PRO A 1 499 ? -13.005 -24.244 20.186 1.00 87.00 499 PRO A N 1
ATOM 4019 C CA . PRO A 1 499 ? -13.884 -23.111 19.899 1.00 87.00 499 PRO A CA 1
ATOM 4020 C C . PRO A 1 499 ? -13.223 -21.741 20.131 1.00 87.00 499 PRO A C 1
ATOM 4022 O O . PRO A 1 499 ? -13.772 -20.726 19.702 1.00 87.00 499 PRO A O 1
ATOM 4025 N N . ILE A 1 500 ? -12.081 -21.682 20.827 1.00 89.88 500 ILE A N 1
ATOM 4026 C CA . ILE A 1 500 ? -11.329 -20.452 21.093 1.00 89.88 500 ILE A CA 1
ATOM 4027 C C . ILE A 1 500 ? -10.070 -20.433 20.227 1.00 89.88 500 ILE A C 1
ATOM 4029 O O . ILE A 1 500 ? -9.239 -21.339 20.287 1.00 89.88 500 ILE A O 1
ATOM 4033 N N . CYS A 1 501 ? -9.891 -19.358 19.456 1.00 90.06 501 CYS A N 1
ATOM 4034 C CA . CYS A 1 501 ? -8.706 -19.194 18.623 1.00 90.06 501 CYS A CA 1
ATOM 4035 C C . CYS A 1 501 ? -7.414 -19.139 19.471 1.00 90.06 501 CYS A C 1
ATOM 4037 O O . CYS A 1 501 ? -7.434 -18.575 20.571 1.00 90.06 501 CYS A O 1
ATOM 4039 N N . PRO A 1 502 ? -6.272 -19.647 18.967 1.00 90.31 502 PRO A N 1
ATOM 4040 C CA . PRO A 1 502 ? -5.054 -19.812 19.765 1.00 90.31 502 PRO A CA 1
ATOM 4041 C C . PRO A 1 502 ? -4.563 -18.546 20.485 1.00 90.31 502 PRO A C 1
ATOM 4043 O O . PRO A 1 502 ? -4.270 -18.606 21.677 1.00 90.31 502 PRO A O 1
ATOM 4046 N N . ARG A 1 503 ? -4.528 -17.379 19.820 1.00 89.19 503 ARG A N 1
ATOM 4047 C CA . ARG A 1 503 ? -4.082 -16.123 20.459 1.00 89.19 503 ARG A CA 1
ATOM 4048 C C . ARG A 1 503 ? -5.050 -15.662 21.535 1.00 89.19 503 ARG A C 1
ATOM 4050 O O . ARG A 1 503 ? -4.628 -15.159 22.570 1.00 89.19 503 ARG A O 1
ATOM 4057 N N . ILE A 1 504 ? -6.348 -15.853 21.316 1.00 91.06 504 ILE A N 1
ATOM 4058 C CA . ILE A 1 504 ? -7.358 -15.512 22.321 1.00 91.06 504 ILE A CA 1
ATOM 4059 C C . ILE A 1 504 ? -7.242 -16.436 23.528 1.00 91.06 504 ILE A C 1
ATOM 4061 O O . ILE A 1 504 ? -7.355 -15.963 24.654 1.00 91.06 504 ILE A O 1
ATOM 4065 N N . ARG A 1 505 ? -6.960 -17.726 23.315 1.00 92.25 505 ARG A N 1
ATOM 4066 C CA . ARG A 1 505 ? -6.696 -18.665 24.406 1.00 92.25 505 ARG A CA 1
ATOM 4067 C C . ARG A 1 505 ? -5.487 -18.234 25.228 1.00 92.25 505 ARG A C 1
ATOM 4069 O O . ARG A 1 505 ? -5.602 -18.188 26.445 1.00 92.25 505 ARG A O 1
ATOM 4076 N N . MET A 1 506 ? -4.378 -17.866 24.587 1.00 91.00 506 MET A N 1
ATOM 4077 C CA . MET A 1 506 ? -3.196 -17.365 25.301 1.00 91.00 506 MET A CA 1
ATOM 4078 C C . MET A 1 506 ? -3.532 -16.137 26.154 1.00 91.00 506 MET A C 1
ATOM 4080 O O . MET A 1 506 ? -3.260 -16.137 27.353 1.00 91.00 506 MET A O 1
ATOM 4084 N N . LYS A 1 507 ? -4.228 -15.145 25.578 1.00 91.00 507 LYS A N 1
ATOM 4085 C CA . LYS A 1 507 ? -4.681 -13.958 26.323 1.00 91.00 507 LYS A CA 1
ATOM 4086 C C . LYS A 1 507 ? -5.589 -14.327 27.496 1.00 91.00 507 LYS A C 1
ATOM 4088 O O . LYS A 1 507 ? -5.420 -13.803 28.588 1.00 91.00 507 LYS A O 1
ATOM 4093 N N . LEU A 1 508 ? -6.517 -15.262 27.295 1.00 91.00 508 LEU A N 1
ATOM 4094 C CA . LEU A 1 508 ? -7.420 -15.721 28.346 1.00 91.00 508 LEU A CA 1
ATOM 4095 C C . LEU A 1 508 ? -6.671 -16.402 29.499 1.00 91.00 508 LEU A C 1
ATOM 4097 O O . LEU A 1 508 ? -6.971 -16.120 30.655 1.00 91.00 508 LEU A O 1
ATOM 4101 N N . GLU A 1 509 ? -5.718 -17.291 29.210 1.00 92.62 509 GLU A N 1
ATOM 4102 C CA . GLU A 1 509 ? -4.928 -17.960 30.253 1.00 92.62 509 GLU A CA 1
ATOM 4103 C C . GLU A 1 509 ? -4.054 -16.966 31.030 1.00 92.62 509 GLU A C 1
ATOM 4105 O O . GLU A 1 509 ? -3.989 -17.046 32.259 1.00 92.62 509 GLU A O 1
ATOM 4110 N N . LYS A 1 510 ? -3.480 -15.963 30.351 1.00 90.12 510 LYS A N 1
ATOM 4111 C CA . LYS A 1 510 ? -2.770 -14.860 31.012 1.00 90.12 510 LYS A CA 1
ATOM 4112 C C . LYS A 1 510 ? -3.688 -14.092 31.964 1.00 90.12 510 LYS A C 1
ATOM 4114 O O . LYS A 1 510 ? -3.388 -13.966 33.148 1.00 90.12 510 LYS A O 1
ATOM 4119 N N . THR A 1 511 ? -4.854 -13.658 31.483 1.00 87.12 511 THR A N 1
ATOM 4120 C CA . THR A 1 511 ? -5.816 -12.910 32.306 1.00 87.12 511 THR A CA 1
ATOM 4121 C C . THR A 1 511 ? -6.336 -13.739 33.482 1.00 87.12 511 THR A C 1
ATOM 4123 O O . THR A 1 511 ? -6.536 -13.202 34.569 1.00 87.12 511 THR A O 1
ATOM 4126 N N . LYS A 1 512 ? -6.521 -15.058 33.324 1.00 87.75 512 LYS A N 1
ATOM 4127 C CA . LYS A 1 512 ? -6.854 -15.948 34.451 1.00 87.75 512 LYS A CA 1
ATOM 4128 C C . LYS A 1 512 ? -5.763 -15.922 35.517 1.00 87.75 512 LYS A C 1
ATOM 4130 O O . LYS A 1 512 ? -6.084 -15.822 36.700 1.00 87.75 512 LYS A O 1
ATOM 4135 N N . LEU A 1 513 ? -4.496 -15.985 35.115 1.00 87.69 513 LEU A N 1
ATOM 4136 C CA . LEU A 1 513 ? -3.376 -15.934 36.049 1.00 87.69 513 LEU A CA 1
ATOM 4137 C C . LEU A 1 513 ? -3.296 -14.582 36.766 1.00 87.69 513 LEU A C 1
ATOM 4139 O O . LEU A 1 513 ? -3.051 -14.560 37.968 1.00 87.69 513 LEU A O 1
ATOM 4143 N N . GLU A 1 514 ? -3.531 -13.476 36.063 1.00 83.50 514 GLU A N 1
ATOM 4144 C CA . GLU A 1 514 ? -3.558 -12.121 36.635 1.00 83.50 514 GLU A CA 1
ATOM 4145 C C . GLU A 1 514 ? -4.757 -11.902 37.569 1.00 83.50 514 GLU A C 1
ATOM 4147 O O . GLU A 1 514 ? -4.639 -11.203 38.575 1.00 83.50 514 GLU A O 1
ATOM 4152 N N . SER A 1 515 ? -5.896 -12.554 37.301 1.00 83.06 515 SER A N 1
ATOM 4153 C CA . SER A 1 515 ? -7.118 -12.402 38.102 1.00 83.06 515 SER A CA 1
ATOM 4154 C C . SER A 1 515 ? -6.951 -12.795 39.573 1.00 83.06 515 SER A C 1
ATOM 4156 O O . SER A 1 515 ? -7.702 -12.311 40.417 1.00 83.06 515 SER A O 1
ATOM 4158 N N . LYS A 1 516 ? -5.930 -13.598 39.915 1.00 81.31 516 LYS A N 1
ATOM 4159 C CA . LYS A 1 516 ? -5.585 -13.929 41.309 1.00 81.31 516 LYS A CA 1
ATOM 4160 C C . LYS A 1 516 ? -5.251 -12.692 42.155 1.00 81.31 516 LYS A C 1
ATOM 4162 O O . LYS A 1 516 ? -5.353 -12.746 43.375 1.00 81.31 516 LYS A O 1
ATOM 4167 N N . CYS A 1 517 ? -4.842 -11.598 41.510 1.00 80.69 517 CYS A N 1
ATOM 4168 C CA . CYS A 1 517 ? -4.504 -10.331 42.152 1.00 80.69 517 CYS A CA 1
ATOM 4169 C C . CYS A 1 517 ? -5.725 -9.415 42.346 1.00 80.69 517 CYS A C 1
ATOM 4171 O O . CYS A 1 517 ? -5.584 -8.351 42.949 1.00 80.69 517 CYS A O 1
ATOM 4173 N N . CYS A 1 518 ? -6.902 -9.809 41.845 1.00 81.25 518 CYS A N 1
ATOM 4174 C CA . CYS A 1 518 ? -8.143 -9.049 41.941 1.00 81.25 518 CYS A CA 1
ATOM 4175 C C . CYS A 1 518 ? -8.997 -9.563 43.108 1.00 81.25 518 CYS A C 1
ATOM 4177 O O . CYS A 1 518 ? -9.636 -10.611 43.014 1.00 81.25 518 CYS A O 1
ATOM 4179 N N . ILE A 1 519 ? -9.049 -8.808 44.205 1.00 82.31 519 ILE A N 1
ATOM 4180 C CA . ILE A 1 519 ? -9.880 -9.118 45.373 1.00 82.31 519 ILE A CA 1
ATOM 4181 C C . ILE A 1 519 ? -11.086 -8.181 45.366 1.00 82.31 519 ILE A C 1
ATOM 4183 O O . ILE A 1 519 ? -10.953 -6.991 45.643 1.00 82.31 519 ILE A O 1
ATOM 4187 N N . ALA A 1 520 ? -12.268 -8.717 45.068 1.00 82.75 520 ALA A N 1
ATOM 4188 C CA . ALA A 1 520 ? -13.521 -7.976 45.158 1.00 82.75 520 ALA A CA 1
ATOM 4189 C C . ALA A 1 520 ? -14.184 -8.208 46.524 1.00 82.75 520 ALA A C 1
ATOM 4191 O O . ALA A 1 520 ? -14.422 -9.348 46.925 1.00 82.75 520 ALA A O 1
ATOM 4192 N N . ARG A 1 521 ? -14.514 -7.125 47.229 1.00 84.69 521 ARG A N 1
ATOM 4193 C CA . ARG A 1 521 ? -15.280 -7.127 48.478 1.00 84.69 521 ARG A CA 1
ATOM 4194 C C . ARG A 1 521 ? -16.609 -6.433 48.234 1.00 84.69 521 ARG A C 1
ATOM 4196 O O . ARG A 1 521 ? -16.643 -5.295 47.777 1.00 84.69 521 ARG A O 1
ATOM 4203 N N . ALA A 1 522 ? -17.707 -7.120 48.519 1.00 82.44 522 ALA A N 1
ATOM 4204 C CA . ALA A 1 522 ? -19.033 -6.536 48.375 1.00 82.44 522 ALA A CA 1
ATOM 4205 C C . ALA A 1 522 ? -19.253 -5.434 49.425 1.00 82.44 522 ALA A C 1
ATOM 4207 O O . ALA A 1 522 ? -18.996 -5.638 50.612 1.00 82.44 522 ALA A O 1
ATOM 4208 N N . ALA A 1 523 ? -19.748 -4.285 48.978 1.00 81.31 523 ALA A N 1
ATOM 4209 C CA . ALA A 1 523 ? -20.368 -3.272 49.823 1.00 81.31 523 ALA A CA 1
ATOM 4210 C C . ALA A 1 523 ? -21.904 -3.432 49.764 1.00 81.31 523 ALA A C 1
ATOM 4212 O O . ALA A 1 523 ? -22.416 -4.457 49.315 1.00 81.31 523 ALA A O 1
ATOM 4213 N N . MET A 1 524 ? -22.672 -2.442 50.233 1.00 79.88 524 MET A N 1
ATOM 4214 C CA . MET A 1 524 ? -24.134 -2.469 50.077 1.00 79.88 524 MET A CA 1
ATOM 4215 C C . MET A 1 524 ? -24.565 -2.237 48.620 1.00 79.88 524 MET A C 1
ATOM 4217 O O . MET A 1 524 ? -24.027 -1.372 47.928 1.00 79.88 524 MET A O 1
ATOM 4221 N N . GLY A 1 525 ? -25.602 -2.961 48.187 1.00 78.88 525 GLY A N 1
ATOM 4222 C CA . GLY A 1 525 ? -26.177 -2.849 46.844 1.00 78.88 525 GLY A CA 1
ATOM 4223 C C . GLY A 1 525 ? -25.289 -3.483 45.771 1.00 78.88 525 GLY A C 1
ATOM 4224 O O . GLY A 1 525 ? -24.735 -4.557 45.977 1.00 78.88 525 GLY A O 1
ATOM 4225 N N . ASN A 1 526 ? -25.144 -2.810 44.627 1.00 79.31 526 ASN A N 1
ATOM 4226 C CA . ASN A 1 526 ? -24.285 -3.257 43.523 1.00 79.31 526 ASN A CA 1
ATOM 4227 C C . ASN A 1 526 ? -22.850 -2.710 43.620 1.00 79.31 526 ASN A C 1
ATOM 4229 O O . ASN A 1 526 ? -22.129 -2.694 42.624 1.00 79.31 526 ASN A O 1
ATOM 4233 N N . ASN A 1 527 ? -22.437 -2.227 44.790 1.00 78.50 527 ASN A N 1
ATOM 4234 C CA . ASN A 1 527 ? -21.127 -1.617 44.978 1.00 78.50 527 ASN A CA 1
ATOM 4235 C C . ASN A 1 527 ? -20.122 -2.656 45.476 1.00 78.50 527 ASN A C 1
ATOM 4237 O O . ASN A 1 527 ? -20.421 -3.441 46.373 1.00 78.50 527 ASN A O 1
ATOM 4241 N N . PHE A 1 528 ? -18.916 -2.627 44.925 1.00 80.50 528 PHE A N 1
ATOM 4242 C CA . PHE A 1 528 ? -17.809 -3.493 45.305 1.00 80.50 528 PHE A CA 1
ATOM 4243 C C . PHE A 1 528 ? -16.553 -2.649 45.495 1.00 80.50 528 PHE A C 1
ATOM 4245 O O . PHE A 1 528 ? -16.238 -1.808 44.658 1.00 80.50 528 PHE A O 1
ATOM 4252 N N . GLU A 1 529 ? -15.810 -2.889 46.568 1.00 81.81 529 GLU A N 1
ATOM 4253 C CA . GLU A 1 529 ? -14.411 -2.480 46.641 1.00 81.81 529 GLU A CA 1
ATOM 4254 C C . GLU A 1 529 ? -13.594 -3.532 45.888 1.00 81.81 529 GLU A C 1
ATOM 4256 O O . GLU A 1 529 ? -13.590 -4.705 46.258 1.00 81.81 529 GLU A O 1
ATOM 4261 N N . VAL A 1 530 ? -12.919 -3.133 44.816 1.00 80.25 530 VAL A N 1
ATOM 4262 C CA . VAL A 1 530 ? -12.019 -4.005 44.063 1.00 80.25 530 VAL A CA 1
ATOM 4263 C C . VAL A 1 530 ? -10.593 -3.570 44.352 1.00 80.25 530 VAL A C 1
ATOM 4265 O O . VAL A 1 530 ? -10.201 -2.435 44.078 1.00 80.25 530 VAL A O 1
ATOM 4268 N N . GLN A 1 531 ? -9.818 -4.485 44.919 1.00 79.75 531 GLN A N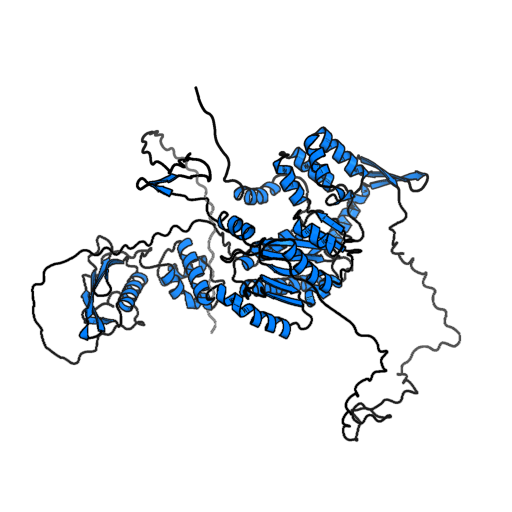 1
ATOM 4269 C CA . GLN A 1 531 ? -8.385 -4.340 45.102 1.00 79.75 531 GLN A CA 1
ATOM 4270 C C . GLN A 1 531 ? -7.668 -5.070 43.968 1.00 79.75 531 GLN A C 1
ATOM 4272 O O . GLN A 1 531 ? -7.897 -6.261 43.768 1.00 79.75 531 GLN A O 1
ATOM 4277 N N . VAL A 1 532 ? -6.803 -4.358 43.249 1.00 75.38 532 VAL A N 1
ATOM 4278 C CA . VAL A 1 532 ? -5.936 -4.910 42.202 1.00 75.38 532 VAL A CA 1
ATOM 4279 C C . VAL A 1 532 ? -4.507 -4.510 42.552 1.00 75.38 532 VAL A C 1
ATOM 4281 O O . VAL A 1 532 ? -4.156 -3.333 42.475 1.00 75.38 532 VAL A O 1
ATOM 4284 N N . PHE A 1 533 ? -3.700 -5.480 42.989 1.00 75.06 533 PHE A N 1
ATOM 4285 C CA . PHE A 1 533 ? -2.393 -5.223 43.616 1.00 75.06 533 PHE A CA 1
ATOM 4286 C C . PHE A 1 533 ? -2.516 -4.230 44.797 1.00 75.06 533 PHE A C 1
ATOM 4288 O O . PHE A 1 533 ? -3.297 -4.466 45.728 1.00 75.06 533 PHE A O 1
ATOM 4295 N N . ASP A 1 534 ? -1.778 -3.117 44.747 1.00 73.31 534 ASP A N 1
ATOM 4296 C CA . ASP A 1 534 ? -1.765 -2.065 45.771 1.00 73.31 534 ASP A CA 1
ATOM 4297 C C . ASP A 1 534 ? -2.851 -1.001 45.556 1.00 73.31 534 ASP A C 1
ATOM 4299 O O . ASP A 1 534 ? -3.091 -0.164 46.428 1.00 73.31 534 ASP A O 1
ATOM 4303 N N . LYS A 1 535 ? -3.543 -1.030 44.411 1.00 71.38 535 LYS A N 1
ATOM 4304 C CA . LYS A 1 535 ? -4.588 -0.059 44.085 1.00 71.38 535 LYS A CA 1
ATOM 4305 C C . LYS A 1 535 ? -5.956 -0.563 44.562 1.00 71.38 535 LYS A C 1
ATOM 4307 O O . LYS A 1 535 ? -6.279 -1.747 44.434 1.00 71.38 535 LYS A O 1
ATOM 4312 N N . ARG A 1 536 ? -6.783 0.337 45.103 1.00 76.38 536 ARG A N 1
ATOM 4313 C CA . ARG A 1 536 ? -8.161 0.049 45.536 1.00 76.38 536 ARG A CA 1
ATOM 4314 C C . ARG A 1 536 ? -9.129 1.028 44.905 1.00 76.38 536 ARG A C 1
ATOM 4316 O O . ARG A 1 536 ? -8.888 2.231 44.922 1.00 76.38 536 ARG A O 1
ATOM 4323 N N . PHE A 1 537 ? -10.239 0.507 44.403 1.00 74.69 537 PHE A N 1
ATOM 4324 C CA . PHE A 1 537 ? -11.264 1.307 43.747 1.00 74.69 537 PHE A CA 1
ATOM 4325 C C . PHE A 1 537 ? -12.654 0.833 44.155 1.00 74.69 537 PHE A C 1
ATOM 4327 O O . PHE A 1 537 ? -12.862 -0.350 44.421 1.00 74.69 537 PHE A O 1
ATOM 4334 N N . VAL A 1 538 ? -13.621 1.748 44.165 1.00 73.56 538 VAL A N 1
ATOM 4335 C CA . VAL A 1 538 ? -15.037 1.405 44.323 1.00 73.56 538 VAL A CA 1
ATOM 4336 C C . VAL A 1 538 ? -15.654 1.272 42.935 1.00 73.56 538 VAL A C 1
ATOM 4338 O O . VAL A 1 538 ? -15.594 2.198 42.130 1.00 73.56 538 VAL A O 1
ATOM 4341 N N . SER A 1 539 ? -16.238 0.114 42.653 1.00 65.88 539 SER A N 1
ATOM 4342 C CA . SER A 1 539 ? -16.902 -0.210 41.394 1.00 65.88 539 SER A CA 1
ATOM 4343 C C . SER A 1 539 ? -18.390 -0.453 41.621 1.00 65.88 539 SER A C 1
ATOM 4345 O O . SER A 1 539 ? -18.779 -1.072 42.610 1.00 65.88 539 SER A O 1
ATOM 4347 N N . VAL A 1 540 ? -19.226 0.017 40.696 1.00 62.50 540 VAL A N 1
ATOM 4348 C CA . VAL A 1 540 ? -20.670 -0.244 40.684 1.00 62.50 540 VAL A CA 1
ATOM 4349 C C . VAL A 1 540 ? -20.970 -1.246 39.576 1.00 62.50 540 VAL A C 1
ATOM 4351 O O . VAL A 1 540 ? -20.787 -0.959 38.393 1.00 62.50 540 VAL A O 1
ATOM 4354 N N . VAL A 1 541 ? -21.464 -2.426 39.937 1.00 60.41 541 VAL A N 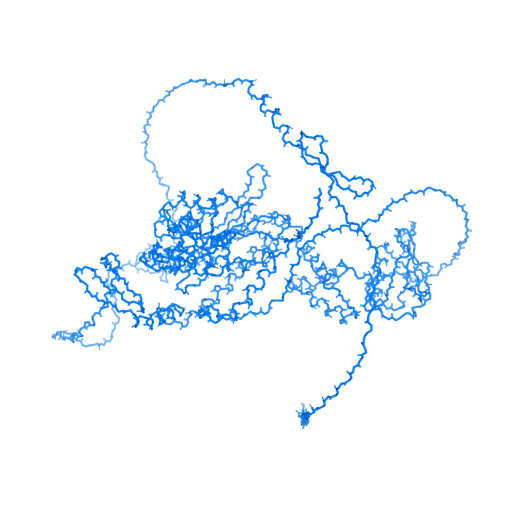1
ATOM 4355 C CA . VAL A 1 541 ? -21.891 -3.444 38.975 1.00 60.41 541 VAL A CA 1
ATOM 4356 C C . VAL A 1 541 ? -23.247 -3.037 38.398 1.00 60.41 541 VAL A C 1
ATOM 4358 O O . VAL A 1 541 ? -24.306 -3.262 38.986 1.00 60.41 541 VAL A O 1
ATOM 4361 N N . SER A 1 542 ? -23.241 -2.410 37.223 1.00 52.22 542 SER A N 1
ATOM 4362 C CA . SER A 1 542 ? -24.474 -2.214 36.453 1.00 52.22 542 SER A CA 1
ATOM 4363 C C . SER A 1 542 ? -24.916 -3.551 35.837 1.00 52.22 542 SER A C 1
ATOM 4365 O O . SER A 1 542 ? -24.110 -4.250 35.228 1.00 52.22 542 SER A O 1
ATOM 4367 N N . GLN A 1 543 ? -26.192 -3.926 35.985 1.00 46.97 543 GLN A N 1
ATOM 4368 C CA . GLN A 1 543 ? -26.741 -5.190 35.455 1.00 46.97 543 GLN A CA 1
ATOM 4369 C C . GLN A 1 543 ? -26.777 -5.259 33.911 1.00 46.97 543 GLN A C 1
ATOM 4371 O O . GLN A 1 543 ? -27.087 -6.300 33.333 1.00 46.97 543 GLN A O 1
ATOM 4376 N N . SER A 1 544 ? -26.433 -4.182 33.210 1.00 41.50 544 SER A N 1
ATOM 4377 C CA . SER A 1 544 ? -26.359 -4.137 31.753 1.00 41.50 544 SER A CA 1
ATOM 4378 C C . SER A 1 544 ? -24.998 -4.630 31.258 1.00 41.50 544 SER A C 1
ATOM 4380 O O . SER A 1 544 ? -24.110 -3.810 31.051 1.00 41.50 544 SER A O 1
ATOM 4382 N N . ASN A 1 545 ? -24.833 -5.954 31.117 1.00 37.75 545 ASN A N 1
ATOM 4383 C CA . ASN A 1 545 ? -23.992 -6.633 30.097 1.00 37.75 545 ASN A CA 1
ATOM 4384 C C . ASN A 1 545 ? -23.698 -8.117 30.381 1.00 37.75 545 ASN A C 1
ATOM 4386 O O . ASN A 1 545 ? -22.843 -8.720 29.732 1.00 37.75 545 ASN A O 1
ATOM 4390 N N . HIS A 1 546 ? -24.438 -8.766 31.276 1.00 34.38 546 HIS A N 1
ATOM 4391 C CA . HIS A 1 546 ? -24.393 -10.219 31.369 1.00 34.38 546 HIS A CA 1
ATOM 4392 C C . HIS A 1 546 ? -25.398 -10.848 30.395 1.00 34.38 546 HIS A C 1
ATOM 4394 O O . HIS A 1 546 ? -26.518 -11.182 30.760 1.00 34.38 546 HIS A O 1
ATOM 4400 N N . HIS A 1 547 ? -24.974 -11.104 29.154 1.00 31.75 547 HIS A N 1
ATOM 4401 C CA . HIS A 1 547 ? -25.323 -12.405 28.580 1.00 31.75 547 HIS A CA 1
ATOM 4402 C C . HIS A 1 547 ? -24.488 -13.423 29.352 1.00 31.75 547 HIS A C 1
ATOM 4404 O O . HIS A 1 547 ? -23.370 -13.758 28.963 1.00 31.75 547 HIS A O 1
ATOM 4410 N N . LEU A 1 548 ? -25.006 -1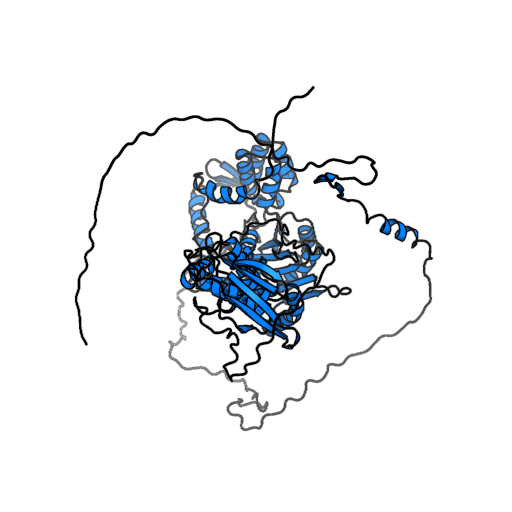3.845 30.509 1.00 30.22 548 LEU A N 1
ATOM 4411 C CA . LEU A 1 548 ? -24.597 -15.111 31.085 1.00 30.22 548 LEU A CA 1
ATOM 4412 C C . LEU A 1 548 ? -24.794 -16.129 29.966 1.00 30.22 548 LEU A C 1
ATOM 4414 O O . LEU A 1 548 ? -25.910 -16.364 29.506 1.00 30.22 548 LEU A O 1
ATOM 4418 N N . ILE A 1 549 ? -23.693 -16.703 29.492 1.00 33.00 549 ILE A N 1
ATOM 4419 C CA . ILE A 1 549 ? -23.758 -18.065 28.998 1.00 33.00 549 ILE A CA 1
ATOM 4420 C C . ILE A 1 549 ? -24.238 -18.824 30.228 1.00 33.00 549 ILE A C 1
ATOM 4422 O O . ILE A 1 549 ? -23.453 -19.062 31.144 1.00 33.00 549 ILE A O 1
ATOM 4426 N N . GLU A 1 550 ? -25.541 -19.086 30.303 1.00 28.19 550 GLU A N 1
ATOM 4427 C CA . GLU A 1 550 ? -26.059 -20.121 31.177 1.00 28.19 550 GLU A CA 1
ATOM 4428 C C . GLU A 1 550 ? -25.266 -21.368 30.798 1.00 28.19 550 GLU A C 1
ATOM 4430 O O . GLU A 1 550 ? -25.492 -22.002 29.763 1.00 28.19 550 GLU A O 1
ATOM 4435 N N . GLY A 1 551 ? -24.245 -21.673 31.600 1.00 29.36 551 GLY A N 1
ATOM 4436 C CA . GLY A 1 551 ? -23.725 -23.016 31.656 1.00 29.36 551 GLY A CA 1
ATOM 4437 C C . GLY A 1 551 ? -24.947 -23.850 31.960 1.00 29.36 551 GLY A C 1
ATOM 4438 O O . GLY A 1 551 ? -25.542 -23.682 33.021 1.00 29.36 551 GLY A O 1
ATOM 4439 N N . LYS A 1 552 ? -25.379 -24.665 30.995 1.00 29.70 552 LYS A N 1
ATOM 4440 C CA . LYS A 1 552 ? -26.363 -25.699 31.269 1.00 29.70 552 LYS A CA 1
ATOM 4441 C C . LYS A 1 552 ? -25.805 -26.458 32.462 1.00 29.70 552 LYS A C 1
ATOM 4443 O O . LYS A 1 552 ? -24.838 -27.206 32.304 1.00 29.70 552 LYS A O 1
ATOM 4448 N N . GLU A 1 553 ? -26.372 -26.227 33.646 1.00 31.67 553 GLU A N 1
ATOM 4449 C CA . GLU A 1 553 ? -26.280 -27.189 34.725 1.00 31.67 553 GLU A CA 1
ATOM 4450 C C . GLU A 1 553 ? -26.610 -28.515 34.067 1.00 31.67 553 GLU A C 1
ATOM 4452 O O . GLU A 1 553 ? -27.630 -28.633 33.380 1.00 31.67 553 GLU A O 1
ATOM 4457 N N . GLY A 1 554 ? -25.673 -29.459 34.144 1.00 34.03 554 GLY A N 1
ATOM 4458 C CA . GLY A 1 554 ? -25.882 -30.775 33.582 1.00 34.03 554 GLY A CA 1
ATOM 4459 C C . GLY A 1 554 ? -27.201 -31.282 34.133 1.00 34.03 554 GLY A C 1
ATOM 4460 O O . GLY A 1 554 ? -27.289 -31.590 35.322 1.00 34.03 554 GLY A O 1
ATOM 4461 N N . GLU A 1 555 ? -28.226 -31.325 33.276 1.00 32.25 555 GLU A N 1
ATOM 4462 C CA . GLU A 1 555 ? -29.466 -32.009 33.583 1.00 32.25 555 GLU A CA 1
ATOM 4463 C C . GLU A 1 555 ? -29.044 -33.370 34.116 1.00 32.25 555 GLU A C 1
ATOM 4465 O O . GLU A 1 555 ? -28.379 -34.148 33.418 1.00 32.25 555 GLU A O 1
ATOM 4470 N N . ARG A 1 556 ? -29.373 -33.643 35.384 1.00 35.00 556 ARG A N 1
ATOM 4471 C CA . ARG A 1 556 ? -29.286 -34.996 35.922 1.00 35.00 556 ARG A CA 1
ATOM 4472 C C . ARG A 1 556 ? -29.938 -35.887 34.879 1.00 35.00 556 ARG A C 1
ATOM 4474 O O . ARG A 1 556 ? -31.127 -35.718 34.611 1.00 35.00 556 ARG A O 1
ATOM 4481 N N . LYS A 1 557 ? -29.156 -36.787 34.271 1.00 38.50 557 LYS A N 1
ATOM 4482 C CA . LYS A 1 557 ? -29.661 -37.761 33.304 1.00 38.50 557 LYS A CA 1
ATOM 4483 C C . LYS A 1 557 ? -30.826 -38.482 33.969 1.00 38.50 557 LYS A C 1
ATOM 4485 O O . LYS A 1 557 ? -30.623 -39.362 34.803 1.00 38.50 557 LYS A O 1
ATOM 4490 N N . LYS A 1 558 ? -32.053 -38.089 33.629 1.00 38.53 558 LYS A N 1
ATOM 4491 C CA . LYS A 1 558 ? -33.225 -38.896 33.923 1.00 38.53 558 LYS A CA 1
ATOM 4492 C C . LYS A 1 558 ? -33.049 -40.133 33.066 1.00 38.53 558 LYS A C 1
ATOM 4494 O O . LYS A 1 558 ? -33.141 -40.060 31.842 1.00 38.53 558 LYS A O 1
ATOM 4499 N N . ASN A 1 559 ? -32.722 -41.251 33.705 1.00 37.62 559 ASN A N 1
ATOM 4500 C CA . ASN A 1 559 ? -32.809 -42.543 33.049 1.00 37.62 559 ASN A CA 1
ATOM 4501 C C . ASN A 1 559 ? -34.244 -42.674 32.542 1.00 37.62 559 ASN A C 1
ATOM 4503 O O . ASN A 1 559 ? -35.192 -42.689 33.326 1.00 37.62 559 ASN A O 1
ATOM 4507 N N . ARG A 1 560 ? -34.388 -42.683 31.216 1.00 43.88 560 ARG A N 1
ATOM 4508 C CA . ARG A 1 560 ? -35.657 -42.919 30.540 1.00 43.88 560 ARG A CA 1
ATOM 4509 C C . ARG A 1 560 ? -36.172 -44.279 30.995 1.00 43.88 560 ARG A C 1
ATOM 4511 O O . ARG A 1 560 ? -35.547 -45.301 30.722 1.00 43.88 560 ARG A O 1
ATOM 4518 N N . ILE A 1 561 ? -37.301 -44.275 31.688 1.00 55.47 561 ILE A N 1
ATOM 4519 C CA . ILE A 1 561 ? -38.059 -45.486 31.975 1.00 55.47 561 ILE A CA 1
ATOM 4520 C C . ILE A 1 561 ? -38.855 -45.797 30.709 1.00 55.47 561 ILE A C 1
ATOM 4522 O O . ILE A 1 561 ? -39.520 -44.923 30.159 1.00 55.47 561 ILE A O 1
ATOM 4526 N N . LYS A 1 562 ? -38.699 -47.020 30.206 1.00 47.66 562 LYS A N 1
ATOM 4527 C CA . LYS A 1 562 ? -39.422 -47.531 29.042 1.00 47.66 562 LYS A CA 1
ATOM 4528 C C . LYS A 1 562 ? -40.872 -47.807 29.429 1.00 47.66 562 LYS A C 1
ATOM 4530 O O . LYS A 1 562 ? -41.105 -48.565 30.370 1.00 47.66 562 LYS A O 1
ATOM 4535 N N . ASP A 1 563 ? -41.819 -47.250 28.682 1.00 54.19 563 ASP A N 1
ATOM 4536 C CA . ASP A 1 563 ? -43.227 -47.619 28.816 1.00 54.19 563 ASP A CA 1
ATOM 4537 C C . ASP A 1 563 ? -43.461 -49.056 28.326 1.00 54.19 563 ASP A C 1
ATOM 4539 O O . ASP A 1 563 ? -42.722 -49.575 27.482 1.00 54.19 563 ASP A O 1
ATOM 4543 N N . LYS A 1 564 ? -44.500 -49.705 28.871 1.00 46.09 564 LYS A N 1
ATOM 4544 C CA . LYS A 1 564 ? -44.812 -51.137 28.683 1.00 46.09 564 LYS A CA 1
ATOM 4545 C C . LYS A 1 564 ? -44.982 -51.584 27.223 1.00 46.09 564 LYS A C 1
ATOM 4547 O O . LYS A 1 564 ? -44.898 -52.781 26.966 1.00 46.09 564 LYS A O 1
ATOM 4552 N N . ASP A 1 565 ? -45.124 -50.647 26.288 1.00 51.84 565 ASP A N 1
ATOM 4553 C CA . ASP A 1 565 ? -45.357 -50.928 24.870 1.00 51.84 565 ASP A CA 1
ATOM 4554 C C . ASP A 1 565 ? -44.158 -50.579 23.951 1.00 51.84 565 ASP A C 1
ATOM 4556 O O . ASP A 1 565 ? -44.244 -50.715 22.728 1.00 51.84 565 ASP A O 1
ATOM 4560 N N . GLU A 1 566 ? -42.994 -50.192 24.497 1.00 38.78 566 GLU A N 1
ATOM 4561 C CA . GLU A 1 566 ? -41.794 -49.882 23.695 1.00 38.78 566 GLU A CA 1
ATOM 4562 C C . GLU A 1 566 ? -40.932 -51.122 23.351 1.00 38.78 566 GLU A C 1
ATOM 4564 O O . GLU A 1 566 ? -39.988 -51.489 24.068 1.00 38.78 566 GLU A O 1
ATOM 4569 N N . ARG A 1 567 ? -41.181 -51.734 22.182 1.00 48.72 567 ARG A N 1
ATOM 4570 C CA . ARG A 1 567 ? -40.349 -52.821 21.607 1.00 48.72 567 ARG A CA 1
ATOM 4571 C C . ARG A 1 567 ? -38.914 -52.374 21.261 1.00 48.72 567 ARG A C 1
ATOM 4573 O O . ARG A 1 567 ? -38.677 -51.230 20.880 1.00 48.72 567 ARG A O 1
ATOM 4580 N N . SER A 1 568 ? -37.936 -53.274 21.438 1.00 40.28 568 SER A N 1
ATOM 4581 C CA . SER A 1 568 ? -36.510 -53.055 21.127 1.00 40.28 568 SER A CA 1
ATOM 4582 C C . SER A 1 568 ? -36.219 -53.076 19.622 1.00 40.28 568 SER A C 1
ATOM 4584 O O . SER A 1 568 ? -36.969 -53.655 18.843 1.00 40.28 568 SER A O 1
ATOM 4586 N N . SER A 1 569 ? -35.128 -52.414 19.233 1.00 46.78 569 SER A N 1
ATOM 4587 C CA . SER A 1 569 ? -34.689 -52.185 17.854 1.00 46.78 569 SER A CA 1
ATOM 4588 C C . SER A 1 569 ? -34.437 -53.467 17.063 1.00 46.78 569 SER A C 1
ATOM 4590 O O . SER A 1 569 ? -33.663 -54.293 17.525 1.00 46.78 569 SER A O 1
ATOM 4592 N N . ASP A 1 570 ? -34.972 -53.541 15.842 1.00 36.41 570 ASP A N 1
ATOM 4593 C CA . ASP A 1 570 ? -34.293 -54.151 14.694 1.00 36.41 570 ASP A CA 1
ATOM 4594 C C . ASP A 1 570 ? -34.874 -53.624 13.372 1.00 36.41 570 ASP A C 1
ATOM 4596 O O . ASP A 1 570 ? -36.041 -53.239 13.279 1.00 36.41 570 ASP A O 1
ATOM 4600 N N . GLY A 1 571 ? -34.006 -53.491 12.369 1.00 42.97 571 GLY A N 1
ATOM 4601 C CA . GLY A 1 571 ? -34.178 -52.584 11.235 1.00 42.97 571 GLY A CA 1
ATOM 4602 C C . GLY A 1 571 ? -35.313 -52.870 10.243 1.00 42.97 571 GLY A C 1
ATOM 4603 O O . GLY A 1 571 ? -35.716 -54.007 10.020 1.00 42.97 571 GLY A O 1
ATOM 4604 N N . LYS A 1 572 ? -35.751 -51.794 9.568 1.00 37.38 572 LYS A N 1
ATOM 4605 C CA . LYS A 1 572 ? -36.081 -51.681 8.127 1.00 37.38 572 LYS A CA 1
ATOM 4606 C C . LYS A 1 572 ? -36.622 -50.269 7.828 1.00 37.38 572 LYS A C 1
ATOM 4608 O O . LYS A 1 572 ? -37.334 -49.680 8.632 1.00 37.38 572 LYS A O 1
ATOM 4613 N N . LYS A 1 573 ? -36.244 -49.716 6.666 1.00 41.88 573 LYS A N 1
ATOM 4614 C CA . LYS A 1 573 ? -36.665 -48.399 6.136 1.00 41.88 573 LYS A CA 1
ATOM 4615 C C . LYS A 1 573 ? -38.193 -48.231 6.160 1.00 41.88 573 LYS A C 1
ATOM 4617 O O . LYS A 1 573 ? -38.894 -49.099 5.650 1.00 41.88 573 LYS A O 1
ATOM 4622 N N . LEU A 1 574 ? -38.686 -47.074 6.608 1.00 37.03 574 LEU A N 1
ATOM 4623 C CA . LEU A 1 574 ? -40.083 -46.660 6.421 1.00 37.03 574 LEU A CA 1
ATOM 4624 C C . LEU A 1 574 ? -40.191 -45.646 5.269 1.00 37.03 574 LEU A C 1
ATOM 4626 O O . LEU A 1 574 ? -39.544 -44.599 5.275 1.00 37.03 574 LEU A O 1
ATOM 4630 N N . MET A 1 575 ? -40.996 -45.989 4.259 1.00 40.09 575 MET A N 1
ATOM 4631 C CA . MET A 1 575 ? -41.371 -45.131 3.132 1.00 40.09 575 MET A CA 1
ATOM 4632 C C . MET A 1 575 ? -42.550 -44.220 3.505 1.00 40.09 575 MET A C 1
ATOM 4634 O O . MET A 1 575 ? -43.461 -44.622 4.224 1.00 40.09 575 MET A O 1
ATOM 4638 N N . LYS A 1 576 ? -42.538 -42.992 2.977 1.00 38.03 576 LYS A N 1
ATOM 4639 C CA . LYS A 1 576 ? -43.569 -41.966 3.183 1.00 38.03 576 LYS A CA 1
ATOM 4640 C C . LYS A 1 576 ? -44.759 -42.237 2.249 1.00 38.03 576 LYS A C 1
ATOM 4642 O O . LYS A 1 576 ? -44.630 -42.089 1.035 1.00 38.03 576 LYS A O 1
ATOM 4647 N N . VAL A 1 577 ? -45.901 -42.641 2.799 1.00 34.03 577 VAL A N 1
ATOM 4648 C CA . VAL A 1 577 ? -47.149 -42.841 2.041 1.00 34.03 577 VAL A CA 1
ATOM 4649 C C . VAL A 1 577 ? -47.798 -41.478 1.762 1.00 34.03 577 VAL A C 1
ATOM 4651 O O . VAL A 1 577 ? -47.941 -40.670 2.675 1.00 34.03 577 VAL A O 1
ATOM 4654 N N . GLY A 1 578 ? -48.177 -41.220 0.503 1.00 50.22 578 GLY A N 1
ATOM 4655 C CA . GLY A 1 578 ? -49.109 -40.138 0.139 1.00 50.22 578 GLY A CA 1
ATOM 4656 C C . GLY A 1 578 ? -48.588 -38.992 -0.740 1.00 50.22 578 GLY A C 1
ATOM 4657 O O . GLY A 1 578 ? -49.366 -38.101 -1.062 1.00 50.22 578 GLY A O 1
ATOM 4658 N N . VAL A 1 579 ? -47.322 -38.985 -1.177 1.00 51.81 579 VAL A N 1
ATOM 4659 C CA . VAL A 1 579 ? -46.805 -37.916 -2.060 1.00 51.81 579 VAL A CA 1
ATOM 4660 C C . VAL A 1 579 ? -46.572 -38.447 -3.475 1.00 51.81 579 VAL A C 1
ATOM 4662 O O . VAL A 1 579 ? -45.614 -39.178 -3.720 1.00 51.81 579 VAL A O 1
ATOM 4665 N N . GLN A 1 580 ? -47.430 -38.065 -4.427 1.00 58.47 580 GLN A N 1
ATOM 4666 C CA . GLN A 1 580 ? -47.204 -38.356 -5.846 1.00 58.47 580 GLN A CA 1
ATOM 4667 C C . GLN A 1 580 ? -46.183 -37.375 -6.437 1.00 58.47 580 GLN A C 1
ATOM 4669 O O . GLN A 1 580 ? -46.385 -36.163 -6.476 1.00 58.47 580 GLN A O 1
ATOM 4674 N N . MET A 1 581 ? -45.061 -37.914 -6.909 1.00 57.12 581 MET A N 1
ATOM 4675 C CA . MET A 1 581 ? -43.966 -37.154 -7.515 1.00 57.12 581 MET A CA 1
ATOM 4676 C C . MET A 1 581 ? -44.270 -36.762 -8.971 1.00 57.12 581 MET A C 1
ATOM 4678 O O . MET A 1 581 ? -44.806 -37.572 -9.726 1.00 57.12 581 MET A O 1
ATOM 4682 N N . ARG A 1 582 ? -43.913 -35.532 -9.375 1.00 73.56 582 ARG A N 1
ATOM 4683 C CA . ARG A 1 582 ? -44.077 -35.010 -10.747 1.00 73.56 582 ARG A CA 1
ATOM 4684 C C . ARG A 1 582 ? -42.779 -35.145 -11.542 1.00 73.56 582 ARG A C 1
ATOM 4686 O O . ARG A 1 582 ? -41.734 -34.655 -11.117 1.00 73.56 582 ARG A O 1
ATOM 4693 N N . CYS A 1 583 ? -42.843 -35.773 -12.710 1.00 80.44 583 CYS A N 1
ATOM 4694 C CA . CYS A 1 583 ? -41.700 -35.974 -13.589 1.00 80.44 583 CYS A CA 1
ATOM 4695 C C . CYS A 1 583 ? -41.217 -34.643 -14.180 1.00 80.44 583 CYS A C 1
ATOM 4697 O O . CYS A 1 583 ? -41.967 -33.952 -14.854 1.00 80.44 583 CYS A O 1
ATOM 4699 N N . SER A 1 584 ? -39.944 -34.291 -14.003 1.00 76.88 584 SER A N 1
ATOM 4700 C CA . SER A 1 584 ? -39.370 -33.050 -14.545 1.00 76.88 584 SER A CA 1
ATOM 4701 C C . SER A 1 584 ? -39.121 -33.065 -16.063 1.00 76.88 584 SER A C 1
ATOM 4703 O O . SER A 1 584 ? -38.715 -32.041 -16.604 1.00 76.88 584 SER A O 1
ATOM 4705 N N . ASN A 1 585 ? -39.359 -34.194 -16.746 1.00 81.19 585 ASN A N 1
ATOM 4706 C CA . ASN A 1 585 ? -39.195 -34.328 -18.200 1.00 81.19 585 ASN A CA 1
ATOM 4707 C C . ASN A 1 585 ? -40.494 -34.071 -18.974 1.00 81.19 585 ASN A C 1
ATOM 4709 O O . ASN A 1 585 ? -40.530 -33.246 -19.880 1.00 81.19 585 ASN A O 1
ATOM 4713 N N . CYS A 1 586 ? -41.568 -34.767 -18.595 1.00 83.06 586 CYS A N 1
ATOM 4714 C CA . CYS A 1 586 ? -42.878 -34.658 -19.243 1.00 83.06 586 CYS A CA 1
ATOM 4715 C C . CYS A 1 586 ? -43.919 -33.913 -18.396 1.00 83.06 586 CYS A C 1
ATOM 4717 O O . CYS A 1 586 ? -45.015 -33.648 -18.870 1.00 83.06 586 CYS A O 1
ATOM 4719 N N . LEU A 1 587 ? -43.586 -33.573 -17.144 1.00 79.12 587 LEU A N 1
ATOM 4720 C CA . LEU A 1 587 ? -44.436 -32.834 -16.209 1.00 79.12 587 LEU A CA 1
ATOM 4721 C C . LEU A 1 587 ? -45.706 -33.578 -15.742 1.00 79.12 587 LEU A C 1
ATOM 4723 O O . LEU A 1 587 ? -46.588 -32.945 -15.159 1.00 79.12 587 LEU A O 1
ATOM 4727 N N . ASN A 1 588 ? -45.772 -34.905 -15.893 1.00 77.31 588 ASN A N 1
ATOM 4728 C CA . ASN A 1 588 ? -46.858 -35.748 -15.368 1.00 77.31 588 ASN A CA 1
ATOM 4729 C C . ASN A 1 588 ? -46.515 -36.365 -14.001 1.00 77.31 588 ASN A C 1
ATOM 4731 O O . ASN A 1 588 ? -45.344 -36.572 -13.680 1.00 77.31 588 ASN A O 1
ATOM 4735 N N . TYR A 1 589 ? -47.533 -36.655 -13.189 1.00 80.31 589 TYR A N 1
ATOM 4736 C CA . TYR A 1 589 ? -47.382 -37.251 -11.856 1.00 80.31 589 TYR A CA 1
ATOM 4737 C C . TYR A 1 589 ? -47.251 -38.784 -11.913 1.00 80.31 589 TYR A C 1
ATOM 4739 O O . TYR A 1 589 ? -47.662 -39.416 -12.883 1.00 80.31 589 TYR A O 1
ATOM 4747 N N . GLY A 1 590 ? -46.650 -39.383 -10.882 1.00 77.19 590 GLY A N 1
ATOM 4748 C CA . GLY A 1 590 ? -46.594 -40.839 -10.681 1.00 77.19 590 GLY A CA 1
ATOM 4749 C C . GLY A 1 590 ? -45.312 -41.533 -11.154 1.00 77.19 590 GLY A C 1
ATOM 4750 O O . GLY A 1 590 ? -45.151 -42.727 -10.928 1.00 77.19 590 GLY A O 1
ATOM 4751 N N . HIS A 1 591 ? -44.370 -40.812 -11.765 1.00 82.94 591 HIS A N 1
ATOM 4752 C CA . HIS A 1 591 ? -43.055 -41.346 -12.134 1.00 82.94 591 HIS A CA 1
ATOM 4753 C C . HIS A 1 591 ? -41.984 -40.249 -12.091 1.00 82.94 591 HIS A C 1
ATOM 4755 O O . HIS A 1 591 ? -42.287 -39.059 -11.987 1.00 82.94 591 HIS A O 1
ATOM 4761 N N . ASN A 1 592 ? -40.712 -40.639 -12.167 1.00 78.00 592 ASN A N 1
ATOM 4762 C CA . ASN A 1 592 ? -39.592 -39.701 -12.158 1.00 78.00 592 ASN A CA 1
ATOM 4763 C C . ASN A 1 592 ? -38.918 -39.631 -13.537 1.00 78.00 592 ASN A C 1
ATOM 4765 O O . ASN A 1 592 ? -39.166 -40.454 -14.415 1.00 78.00 592 ASN A O 1
ATOM 4769 N N . LYS A 1 593 ? -38.035 -38.647 -13.731 1.00 77.31 593 LYS A N 1
ATOM 4770 C CA . LYS A 1 593 ? -37.343 -38.430 -15.011 1.00 77.31 593 LYS A CA 1
ATOM 4771 C C . LYS A 1 593 ? -36.563 -39.658 -15.502 1.00 77.31 593 LYS A C 1
ATOM 4773 O O . LYS A 1 593 ? -36.476 -39.848 -16.708 1.00 77.31 593 LYS A O 1
ATOM 4778 N N . LYS A 1 594 ? -36.030 -40.492 -14.599 1.00 76.44 594 LYS A N 1
ATOM 4779 C CA . LYS A 1 594 ? -35.232 -41.675 -14.966 1.00 76.44 594 LYS A CA 1
ATOM 4780 C C . LYS A 1 594 ? -36.082 -42.805 -15.552 1.00 76.44 594 LYS A C 1
ATOM 4782 O O . LYS A 1 594 ? -35.563 -43.588 -16.333 1.00 76.44 594 LYS A O 1
ATOM 4787 N N . THR A 1 595 ? -37.367 -42.879 -15.203 1.00 76.31 595 THR A N 1
ATOM 4788 C CA . THR A 1 595 ? -38.307 -43.896 -15.714 1.00 76.31 595 THR A CA 1
ATOM 4789 C C . THR A 1 595 ? -39.330 -43.331 -16.704 1.00 76.31 595 THR A C 1
ATOM 4791 O O . THR A 1 595 ? -40.294 -44.002 -17.067 1.00 76.31 595 THR A O 1
ATOM 4794 N N . CYS A 1 596 ? -39.135 -42.090 -17.156 1.00 77.31 596 CYS A N 1
ATOM 4795 C CA . CYS A 1 596 ? -40.044 -41.404 -18.064 1.00 77.31 596 CYS A CA 1
ATOM 4796 C C . CYS A 1 596 ? -39.911 -41.932 -19.497 1.00 77.31 596 CYS A C 1
ATOM 4798 O O . CYS A 1 596 ? -38.900 -41.693 -20.148 1.00 77.31 596 CYS A O 1
ATOM 4800 N N . LYS A 1 597 ? -40.965 -42.577 -20.010 1.00 83.00 597 LYS A N 1
ATOM 4801 C CA . LYS A 1 597 ? -41.069 -42.991 -21.424 1.00 83.00 597 LYS A CA 1
ATOM 4802 C C . LYS A 1 597 ? -41.662 -41.909 -22.335 1.00 83.00 597 LYS A C 1
ATOM 4804 O O . LYS A 1 597 ? -41.690 -42.077 -23.548 1.00 83.00 597 LYS A O 1
ATOM 4809 N N . ASN A 1 598 ? -42.140 -40.810 -21.752 1.00 78.81 598 ASN A N 1
ATOM 4810 C CA . ASN A 1 598 ? -42.765 -39.722 -22.496 1.00 78.81 598 ASN A CA 1
ATOM 4811 C C . ASN A 1 598 ? -41.708 -38.752 -23.051 1.00 78.81 598 ASN A C 1
ATOM 4813 O O . ASN A 1 598 ? -40.730 -38.464 -22.346 1.00 78.81 598 ASN A O 1
ATOM 4817 N N . PRO A 1 599 ? -41.924 -38.206 -24.263 1.00 77.81 599 PRO A N 1
ATOM 4818 C CA . PRO A 1 599 ? -41.040 -37.208 -24.851 1.00 77.81 599 PRO A CA 1
ATOM 4819 C C . PRO A 1 599 ? -40.979 -35.938 -23.991 1.00 77.81 599 PRO A C 1
ATOM 4821 O O . PRO A 1 599 ? -41.922 -35.593 -23.273 1.00 77.81 599 PRO A O 1
ATOM 4824 N N . THR A 1 600 ? -39.834 -35.257 -24.035 1.00 80.81 600 THR A N 1
ATOM 4825 C CA . THR A 1 600 ? -39.565 -34.056 -23.236 1.00 80.81 600 THR A CA 1
ATOM 4826 C C . THR A 1 600 ? -40.513 -32.927 -23.633 1.00 80.81 600 THR A C 1
ATOM 4828 O O . THR A 1 600 ? -40.534 -32.511 -24.790 1.00 80.81 600 THR A O 1
ATOM 4831 N N . ALA A 1 601 ? -41.285 -32.411 -22.676 1.00 76.94 601 ALA A N 1
ATOM 4832 C CA . ALA A 1 601 ? -42.234 -31.332 -22.931 1.00 76.94 601 ALA A CA 1
ATOM 4833 C C . ALA A 1 601 ? -41.506 -29.977 -22.993 1.00 76.94 601 ALA A C 1
ATOM 4835 O O . ALA A 1 601 ? -40.755 -29.624 -22.077 1.00 76.94 601 ALA A O 1
ATOM 4836 N N . SER A 1 602 ? -41.734 -29.196 -24.052 1.00 68.69 602 SER A N 1
ATOM 4837 C CA . SER A 1 602 ? -41.222 -27.827 -24.151 1.00 68.69 602 SER A CA 1
ATOM 4838 C C . SER A 1 602 ? -41.930 -26.925 -23.132 1.00 68.69 602 SER A C 1
ATOM 4840 O O . SER A 1 602 ? -43.148 -26.963 -22.957 1.00 68.69 602 SER A O 1
ATOM 4842 N N . ARG A 1 603 ? -41.158 -26.115 -22.398 1.00 57.19 603 ARG A N 1
ATOM 4843 C CA . ARG A 1 603 ? -41.717 -25.139 -21.452 1.00 57.19 603 ARG A CA 1
ATOM 4844 C C . ARG A 1 603 ? -42.383 -23.994 -22.230 1.00 57.19 603 ARG A C 1
ATOM 4846 O O . ARG A 1 603 ? -41.690 -23.367 -23.029 1.00 57.19 603 ARG A O 1
ATOM 4853 N N . PRO A 1 604 ? -43.651 -23.635 -21.961 1.00 56.22 604 PRO A N 1
ATOM 4854 C CA . PRO A 1 604 ? -44.212 -22.397 -22.491 1.00 56.22 604 PRO A CA 1
ATOM 4855 C C . PRO A 1 604 ? -43.544 -21.170 -21.832 1.00 56.22 604 PRO A C 1
ATOM 4857 O O . PRO A 1 604 ? -43.157 -21.237 -20.656 1.00 56.22 604 PRO A O 1
ATOM 4860 N N . PRO A 1 605 ? -43.383 -20.045 -22.556 1.00 52.88 605 PRO A N 1
ATOM 4861 C CA . PRO A 1 605 ? -42.760 -18.837 -22.021 1.00 52.88 605 PRO A CA 1
ATOM 4862 C C . PRO A 1 605 ? -43.605 -18.226 -20.892 1.00 52.88 605 PRO A C 1
ATOM 4864 O O . PRO A 1 605 ? -44.834 -18.204 -20.948 1.00 52.88 605 PRO A O 1
ATOM 4867 N N . LYS A 1 606 ? -42.944 -17.702 -19.849 1.00 45.19 606 LYS A N 1
ATOM 4868 C CA . LYS A 1 606 ? -43.617 -16.957 -18.772 1.00 45.19 606 LYS A CA 1
ATOM 4869 C C . LYS A 1 606 ? -44.207 -15.653 -19.331 1.00 45.19 606 LYS A C 1
ATOM 4871 O O . LYS A 1 606 ? -43.479 -14.833 -19.884 1.00 45.19 606 LYS A O 1
ATOM 4876 N N . ALA A 1 607 ? -45.513 -15.462 -19.151 1.00 39.78 607 ALA A N 1
ATOM 4877 C CA . ALA A 1 607 ? -46.252 -14.268 -19.558 1.00 39.78 607 ALA A CA 1
ATOM 4878 C C . ALA A 1 607 ? -45.853 -13.003 -18.764 1.00 39.78 607 ALA A C 1
ATOM 4880 O O . ALA A 1 607 ? -45.536 -13.070 -17.573 1.00 39.78 607 ALA A O 1
ATOM 4881 N N . LYS A 1 608 ? -45.916 -11.839 -19.433 1.00 38.47 608 LYS A N 1
ATOM 4882 C CA . LYS A 1 608 ? -45.756 -10.493 -18.850 1.00 38.47 608 LYS A CA 1
ATOM 4883 C C . LYS A 1 608 ? -46.875 -10.203 -17.839 1.00 38.47 608 LYS A C 1
ATOM 4885 O O . LYS A 1 608 ? -48.046 -10.430 -18.129 1.00 38.47 608 LYS A O 1
ATOM 4890 N N . ARG A 1 609 ? -46.523 -9.642 -16.678 1.00 39.38 609 ARG A N 1
ATOM 4891 C CA . ARG A 1 609 ? -47.484 -9.128 -15.686 1.00 39.38 609 ARG A CA 1
ATOM 4892 C C . ARG A 1 609 ? -47.977 -7.733 -16.097 1.00 39.38 609 ARG A C 1
ATOM 4894 O O . ARG A 1 609 ? -47.166 -6.851 -16.360 1.00 39.38 609 ARG A O 1
ATOM 4901 N N . GLY A 1 610 ? -49.299 -7.572 -16.184 1.00 32.66 610 GLY A N 1
ATOM 4902 C CA . GLY A 1 610 ? -49.995 -6.339 -16.567 1.00 32.66 610 GLY A CA 1
ATOM 4903 C C . GLY A 1 610 ? -50.355 -5.400 -15.402 1.00 32.66 610 GLY A C 1
ATOM 4904 O O . GLY A 1 610 ? -50.247 -5.756 -14.232 1.00 32.66 610 GLY A O 1
ATOM 4905 N N . ARG A 1 611 ? -50.794 -4.195 -15.791 1.00 35.34 611 ARG A N 1
ATOM 4906 C CA . ARG A 1 611 ? -51.165 -2.979 -15.030 1.00 35.34 611 ARG A CA 1
ATOM 4907 C C . ARG A 1 611 ? -52.686 -2.877 -14.751 1.00 35.34 611 ARG A C 1
ATOM 4909 O O . ARG A 1 611 ? -53.452 -3.354 -15.584 1.00 35.34 611 ARG A O 1
ATOM 4916 N N . PRO A 1 612 ? -53.124 -2.100 -13.731 1.00 36.28 612 PRO A N 1
ATOM 4917 C CA . PRO A 1 612 ? -54.320 -1.235 -13.826 1.00 36.28 612 PRO A CA 1
ATOM 4918 C C . PRO A 1 612 ? -54.030 0.294 -13.717 1.00 36.28 612 PRO A C 1
ATOM 4920 O O . PRO A 1 612 ? -52.972 0.718 -13.259 1.00 36.28 612 PRO A O 1
ATOM 4923 N N . LYS A 1 613 ? -54.957 1.103 -14.269 1.00 32.78 613 LYS A N 1
ATOM 4924 C CA . LYS A 1 613 ? -54.913 2.534 -14.713 1.00 32.78 613 LYS A CA 1
ATOM 4925 C C . LYS A 1 613 ? -55.075 3.558 -13.555 1.00 32.78 613 LYS A C 1
ATOM 4927 O O . LYS A 1 613 ? -55.693 3.218 -12.564 1.00 32.78 613 LYS A O 1
ATOM 4932 N N . LYS A 1 614 ? -54.396 4.724 -13.534 1.00 29.80 614 LYS A N 1
ATOM 4933 C CA . LYS A 1 614 ? -54.602 6.067 -14.172 1.00 29.80 614 LYS A CA 1
ATOM 4934 C C . LYS A 1 614 ? -55.708 6.931 -13.520 1.00 29.80 614 LYS A C 1
ATOM 4936 O O . LYS A 1 614 ? -56.881 6.630 -13.689 1.00 29.80 614 LYS A O 1
ATOM 4941 N N . ALA A 1 615 ? -55.298 8.054 -12.919 1.00 27.25 615 ALA A N 1
ATOM 4942 C CA . ALA A 1 615 ? -56.078 9.283 -12.739 1.00 27.25 615 ALA A CA 1
ATOM 4943 C C . ALA A 1 615 ? -55.327 10.442 -13.434 1.00 27.25 615 ALA A C 1
ATOM 4945 O O . ALA A 1 615 ? -54.108 10.379 -13.603 1.00 27.25 615 ALA A O 1
ATOM 4946 N N . THR A 1 616 ? -56.071 11.428 -13.925 1.00 31.67 616 THR A N 1
ATOM 4947 C CA . THR A 1 616 ? -55.701 12.460 -14.915 1.00 31.67 616 THR A CA 1
ATOM 4948 C C . THR A 1 616 ? -55.998 13.876 -14.407 1.00 31.67 616 THR A C 1
ATOM 4950 O O . THR A 1 616 ? -56.982 14.040 -13.696 1.00 31.67 616 THR A O 1
ATOM 4953 N N . GLY A 1 617 ? -55.242 14.869 -14.907 1.00 27.80 617 GLY A N 1
ATOM 4954 C CA . GLY A 1 617 ? -55.515 16.327 -14.866 1.00 27.80 617 GLY A CA 1
ATOM 4955 C C . GLY A 1 617 ? -54.557 17.082 -13.926 1.00 27.80 617 GLY A C 1
ATOM 4956 O O . GLY A 1 617 ? -54.338 16.595 -12.830 1.00 27.80 617 GLY A O 1
ATOM 4957 N N . ALA A 1 618 ? -53.917 18.214 -14.253 1.00 25.59 618 ALA A N 1
ATOM 4958 C CA . ALA A 1 618 ? -54.240 19.287 -15.201 1.00 25.59 618 ALA A CA 1
ATOM 4959 C C . ALA A 1 618 ? -52.977 20.054 -15.698 1.00 25.59 618 ALA A C 1
ATOM 4961 O O . ALA A 1 618 ? -51.876 19.842 -15.192 1.00 25.59 618 ALA A O 1
ATOM 4962 N N . GLN A 1 619 ? -53.175 20.894 -16.723 1.00 31.78 619 GLN A N 1
ATOM 4963 C CA . GLN A 1 619 ? -52.217 21.777 -17.415 1.00 31.78 619 GLN A CA 1
ATOM 4964 C C . GLN A 1 619 ? -52.037 23.157 -16.728 1.00 31.78 619 GLN A C 1
ATOM 4966 O O . GLN A 1 619 ? -52.751 23.457 -15.776 1.00 31.78 619 GLN A O 1
ATOM 4971 N N . ASP A 1 620 ? -51.148 23.969 -17.332 1.00 27.58 620 ASP A N 1
ATOM 4972 C CA . ASP A 1 620 ? -50.863 25.422 -17.198 1.00 27.58 620 ASP A CA 1
ATOM 4973 C C . ASP A 1 620 ? -49.830 25.836 -16.128 1.00 27.58 620 ASP A C 1
ATOM 4975 O O . ASP 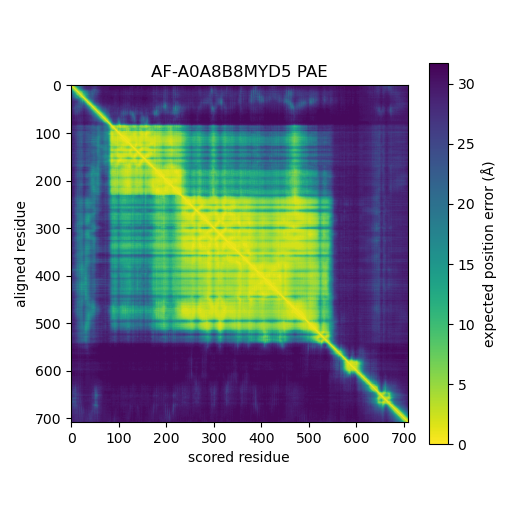A 1 620 ? -49.852 25.340 -15.013 1.00 27.58 620 ASP A O 1
ATOM 4979 N N . GLY A 1 621 ? -48.858 26.733 -16.358 1.00 26.53 621 GLY A N 1
ATOM 4980 C CA . GLY A 1 621 ? -48.494 27.575 -17.505 1.00 26.53 621 GLY A CA 1
ATOM 4981 C C . GLY A 1 621 ? -47.324 28.528 -17.142 1.00 26.53 621 GLY A C 1
ATOM 4982 O O . GLY A 1 621 ? -47.073 28.785 -15.971 1.00 26.53 621 GLY A O 1
ATOM 4983 N N . THR A 1 622 ? -46.655 29.077 -18.169 1.00 27.34 622 THR A N 1
ATOM 4984 C CA . THR A 1 622 ? -45.925 30.381 -18.228 1.00 27.34 622 THR A CA 1
ATOM 4985 C C . THR A 1 622 ? -44.661 30.704 -17.384 1.00 27.34 622 THR A C 1
ATOM 4987 O O . THR A 1 622 ? -44.730 30.945 -16.191 1.00 27.34 622 THR A O 1
ATOM 4990 N N . GLN A 1 623 ? -43.546 30.881 -18.126 1.00 28.97 623 GLN A N 1
ATOM 4991 C CA . GLN A 1 623 ? -42.592 32.025 -18.210 1.00 28.97 623 GLN A CA 1
ATOM 4992 C C . GLN A 1 623 ? -41.776 32.603 -17.017 1.00 28.97 623 GLN A C 1
ATOM 4994 O O . GLN A 1 623 ? -42.241 32.717 -15.894 1.00 28.97 623 GLN A O 1
ATOM 4999 N N . ALA A 1 624 ? -40.603 33.148 -17.422 1.00 25.89 624 ALA A N 1
ATOM 5000 C CA . ALA A 1 624 ? -39.653 34.088 -16.776 1.00 25.89 624 ALA A CA 1
ATOM 5001 C C . ALA A 1 624 ? -38.535 33.452 -15.908 1.00 25.89 624 ALA A C 1
ATOM 5003 O O . ALA A 1 624 ? -38.785 32.516 -15.169 1.00 25.89 624 ALA A O 1
ATOM 5004 N N . SER A 1 625 ? -37.254 33.858 -15.921 1.00 28.08 625 SER A N 1
ATOM 5005 C CA . SER A 1 625 ? -36.510 34.954 -16.576 1.00 28.08 625 SER A CA 1
ATOM 5006 C C . SER A 1 625 ? -34.991 34.749 -16.361 1.00 28.08 625 SER A C 1
ATOM 5008 O O . SER A 1 625 ? -34.574 34.271 -15.309 1.00 28.08 625 SER A O 1
ATOM 5010 N N . ARG A 1 626 ? -34.157 35.147 -17.334 1.00 31.47 626 ARG A N 1
ATOM 5011 C CA . ARG A 1 626 ? -32.685 35.288 -17.216 1.00 31.47 626 ARG A CA 1
ATOM 5012 C C . ARG A 1 626 ? -32.313 36.561 -16.431 1.00 31.47 626 ARG A C 1
ATOM 5014 O O . ARG A 1 626 ? -32.907 37.595 -16.733 1.00 31.47 626 ARG A O 1
ATOM 5021 N N . PRO A 1 627 ? -31.258 36.562 -15.590 1.00 29.73 627 PRO A N 1
ATOM 5022 C CA . PRO A 1 627 ? -30.547 37.780 -15.212 1.00 29.73 627 PRO A CA 1
ATOM 5023 C C . PRO A 1 627 ? -29.364 38.086 -16.145 1.00 29.73 627 PRO A C 1
ATOM 5025 O O . PRO A 1 627 ? -28.882 37.247 -16.907 1.00 29.73 627 PRO A O 1
ATOM 5028 N N . SER A 1 628 ? -28.955 39.349 -16.084 1.00 31.14 628 SER A N 1
ATOM 5029 C CA . SER A 1 628 ? -28.250 40.150 -17.079 1.00 31.14 628 SER A CA 1
ATOM 5030 C C . SER A 1 628 ? -26.716 40.086 -17.074 1.00 31.14 628 SER A C 1
ATOM 5032 O O . SER A 1 628 ? -26.049 39.750 -16.104 1.00 31.14 628 SER A O 1
ATOM 5034 N N . ASN A 1 629 ? -26.177 40.534 -18.205 1.00 42.59 629 ASN A N 1
ATOM 5035 C CA . ASN A 1 629 ? -24.815 40.427 -18.718 1.00 42.59 629 ASN A CA 1
ATOM 5036 C C . ASN A 1 629 ? -23.788 41.415 -18.100 1.00 42.59 629 ASN A C 1
ATOM 5038 O O . ASN A 1 629 ? -23.022 42.034 -18.839 1.00 42.59 629 ASN A O 1
ATOM 5042 N N . ARG A 1 630 ? -23.759 41.611 -16.771 1.00 36.00 630 ARG A N 1
ATOM 5043 C CA . ARG A 1 630 ? -22.780 42.529 -16.130 1.00 36.00 630 ARG A CA 1
ATOM 5044 C C . ARG A 1 630 ? -21.947 41.977 -14.969 1.00 36.00 630 ARG A C 1
ATOM 5046 O O . ARG A 1 630 ? -20.911 42.569 -14.686 1.00 36.00 630 ARG A O 1
ATOM 5053 N N . ASP A 1 631 ? -22.242 40.788 -14.448 1.00 36.28 631 ASP A N 1
ATOM 5054 C CA . ASP A 1 631 ? -21.405 40.171 -13.396 1.00 36.28 631 ASP A CA 1
ATOM 5055 C C . ASP A 1 631 ? -20.301 39.244 -13.939 1.00 36.28 631 ASP A C 1
ATOM 5057 O O . ASP A 1 631 ? -19.469 38.719 -13.204 1.00 36.28 631 ASP A O 1
ATOM 5061 N N . SER A 1 632 ? -20.225 39.065 -15.261 1.00 39.53 632 SER A N 1
ATOM 5062 C CA . SER A 1 632 ? -19.282 38.130 -15.900 1.00 39.53 632 SER A CA 1
ATOM 5063 C C . SER A 1 632 ? -17.955 38.759 -16.353 1.00 39.53 632 SER A C 1
ATOM 5065 O O . SER A 1 632 ? -17.105 38.055 -16.905 1.00 39.53 632 SER A O 1
ATOM 5067 N N . ALA A 1 633 ? -17.762 40.066 -16.138 1.00 35.78 633 ALA A N 1
ATOM 5068 C CA . ALA A 1 633 ? -16.547 40.792 -16.531 1.00 35.78 633 ALA A CA 1
ATOM 5069 C C . ALA A 1 633 ? -15.609 41.110 -15.350 1.00 35.78 633 ALA A C 1
ATOM 5071 O O . ALA A 1 633 ? -14.398 41.188 -15.547 1.00 35.78 633 ALA A O 1
ATOM 5072 N N . ILE A 1 634 ? -16.135 41.213 -14.125 1.00 38.62 634 ILE A N 1
ATOM 5073 C CA . ILE A 1 634 ? -15.333 41.452 -12.911 1.00 38.62 634 ILE A CA 1
ATOM 5074 C C . ILE A 1 634 ? -14.699 40.133 -12.423 1.00 38.62 634 ILE A C 1
ATOM 5076 O O . ILE A 1 634 ? -13.505 40.084 -12.144 1.00 38.62 634 ILE A O 1
ATOM 5080 N N . ILE A 1 635 ? -15.420 39.011 -12.537 1.00 35.72 635 ILE A N 1
ATOM 5081 C CA . ILE A 1 635 ? -14.936 37.670 -12.147 1.00 35.72 635 ILE A CA 1
ATOM 5082 C C . ILE A 1 635 ? -13.887 37.091 -13.131 1.00 35.72 635 ILE A C 1
ATOM 5084 O O . ILE A 1 635 ? -13.137 36.174 -12.794 1.00 35.72 635 ILE A O 1
ATOM 5088 N N . ARG A 1 636 ? -13.767 37.637 -14.353 1.00 37.94 636 ARG A N 1
ATOM 5089 C CA . ARG A 1 636 ? -12.731 37.223 -15.324 1.00 37.94 636 ARG A CA 1
ATOM 5090 C C . ARG A 1 636 ? -11.412 37.991 -15.207 1.00 37.94 636 ARG A C 1
ATOM 5092 O O . ARG A 1 636 ? -10.401 37.463 -15.662 1.00 37.94 636 ARG A O 1
ATOM 5099 N N . LYS A 1 637 ? -11.384 39.174 -14.580 1.00 32.91 637 LYS A N 1
ATOM 5100 C CA . LYS A 1 637 ? -10.129 39.910 -14.328 1.00 32.91 637 LYS A CA 1
ATOM 5101 C C . LYS A 1 637 ? -9.408 39.428 -13.065 1.00 32.91 637 LYS A C 1
ATOM 5103 O O . LYS A 1 637 ? -8.186 39.325 -13.091 1.00 32.91 637 LYS A O 1
ATOM 5108 N N . GLU A 1 638 ? -10.134 38.995 -12.034 1.00 33.81 638 GLU A N 1
ATOM 5109 C CA . GLU A 1 638 ? -9.522 38.440 -10.810 1.00 33.81 638 GLU A CA 1
ATOM 5110 C C . GLU A 1 638 ? -8.971 37.013 -10.984 1.00 33.81 638 GLU A C 1
ATOM 5112 O O . GLU A 1 638 ? -8.034 36.619 -10.295 1.00 33.81 638 GLU A O 1
ATOM 5117 N N . ARG A 1 639 ? -9.452 36.243 -11.972 1.00 33.88 639 ARG A N 1
ATOM 5118 C CA . ARG A 1 639 ? -8.904 34.905 -12.286 1.00 33.88 639 ARG A CA 1
ATOM 5119 C C . ARG A 1 639 ? -7.646 34.907 -13.165 1.00 33.88 639 ARG A C 1
ATOM 5121 O O . ARG A 1 639 ? -7.030 33.855 -13.312 1.00 33.88 639 ARG A O 1
ATOM 5128 N N . ALA A 1 640 ? -7.244 36.052 -13.723 1.00 31.16 640 ALA A N 1
ATOM 5129 C CA . ALA A 1 640 ? -6.036 36.171 -14.548 1.00 31.16 640 ALA A CA 1
ATOM 5130 C C . ALA A 1 640 ? -4.805 36.694 -13.776 1.00 31.16 640 ALA A C 1
ATOM 5132 O O . ALA A 1 640 ? -3.684 36.482 -14.226 1.00 31.16 640 ALA A O 1
ATOM 5133 N N . GLN A 1 641 ? -4.988 37.317 -12.604 1.00 32.44 641 GLN A N 1
ATOM 5134 C CA . GLN A 1 641 ? -3.888 37.836 -11.771 1.00 32.44 641 GLN A CA 1
ATOM 5135 C C . GLN A 1 641 ? -3.355 36.844 -10.722 1.00 32.44 641 GLN A C 1
ATOM 5137 O O . GLN A 1 641 ? -2.312 37.091 -10.131 1.00 32.44 641 GLN A O 1
ATOM 5142 N N . ALA A 1 642 ? -3.984 35.679 -10.543 1.00 32.16 642 ALA A N 1
ATOM 5143 C CA . ALA A 1 642 ? -3.528 34.652 -9.596 1.00 32.16 642 ALA A CA 1
ATOM 5144 C C . ALA A 1 642 ? -2.563 33.606 -10.208 1.00 32.16 642 ALA A C 1
ATOM 5146 O O . ALA A 1 642 ? -2.450 32.497 -9.691 1.00 32.16 642 ALA A O 1
ATOM 5147 N N . ARG A 1 643 ? -1.894 33.913 -11.333 1.00 37.59 643 ARG A N 1
ATOM 5148 C CA . ARG A 1 643 ? -1.031 32.957 -12.067 1.00 37.59 643 ARG A CA 1
ATOM 5149 C C . ARG A 1 643 ? 0.434 33.370 -12.267 1.00 37.59 643 ARG A C 1
ATOM 5151 O O . ARG A 1 643 ? 1.131 32.712 -13.030 1.00 37.59 643 ARG A O 1
ATOM 5158 N N . GLN A 1 644 ? 0.942 34.388 -11.579 1.00 43.53 644 GLN A N 1
ATOM 5159 C CA . GLN A 1 644 ? 2.371 34.738 -11.623 1.00 43.53 644 GLN A CA 1
ATOM 5160 C C . GLN A 1 644 ? 2.859 35.152 -10.234 1.00 43.53 644 GLN A C 1
ATOM 5162 O O . GLN A 1 644 ? 2.249 36.027 -9.626 1.00 43.53 644 GLN A O 1
ATOM 5167 N N . GLY A 1 645 ? 3.948 34.551 -9.731 1.00 31.50 645 GLY A N 1
ATOM 5168 C CA . GLY A 1 645 ? 4.528 35.045 -8.479 1.00 31.50 645 GLY A CA 1
ATOM 5169 C C . GLY A 1 645 ? 5.584 34.238 -7.723 1.00 31.50 645 GLY A C 1
ATOM 5170 O O . GLY A 1 645 ? 5.724 34.510 -6.542 1.00 31.50 645 GLY A O 1
ATOM 5171 N N . TYR A 1 646 ? 6.336 33.318 -8.332 1.00 36.69 646 TYR A N 1
ATOM 5172 C CA . TYR A 1 646 ? 7.662 32.931 -7.818 1.00 36.69 646 TYR A CA 1
ATOM 5173 C C . TYR A 1 646 ? 8.577 32.703 -9.021 1.00 36.69 646 TYR A C 1
ATOM 5175 O O . TYR A 1 646 ? 8.309 31.832 -9.844 1.00 36.69 646 TYR A O 1
ATOM 5183 N N . GLY A 1 647 ? 9.603 33.538 -9.172 1.00 37.91 647 GLY A N 1
ATOM 5184 C CA . GLY A 1 647 ? 10.607 33.414 -10.227 1.00 37.91 647 GLY A CA 1
ATOM 5185 C C . GLY A 1 647 ? 11.985 33.355 -9.591 1.00 37.91 647 GLY A C 1
ATOM 5186 O O . GLY A 1 647 ? 12.404 34.328 -8.965 1.00 37.91 647 GLY A O 1
ATOM 5187 N N . LEU A 1 648 ? 12.647 32.206 -9.721 1.00 31.58 648 LEU A N 1
ATOM 5188 C CA . LEU A 1 648 ? 14.050 32.021 -9.368 1.00 31.58 648 LEU A CA 1
ATOM 5189 C C . LEU A 1 648 ? 14.888 32.483 -10.565 1.00 31.58 648 LEU A C 1
ATOM 5191 O O . LEU A 1 648 ? 14.654 32.022 -11.683 1.00 31.58 648 LEU A O 1
ATOM 5195 N N . PHE A 1 649 ? 15.840 33.386 -10.347 1.00 41.72 649 PHE A N 1
ATOM 5196 C CA . PHE A 1 649 ? 16.778 33.816 -11.385 1.00 41.72 649 PHE A CA 1
ATOM 5197 C C . PHE A 1 649 ? 18.200 33.452 -10.956 1.00 41.72 649 PHE A C 1
ATOM 5199 O O . PHE A 1 649 ? 18.589 33.711 -9.816 1.00 41.72 649 PHE A O 1
ATOM 5206 N N . MET A 1 650 ? 18.960 32.858 -11.876 1.00 31.25 650 MET A N 1
ATOM 5207 C CA . MET A 1 650 ? 20.393 32.605 -11.724 1.00 31.25 650 MET A CA 1
ATOM 5208 C C . MET A 1 650 ? 21.169 33.688 -12.472 1.00 31.25 650 MET A C 1
ATOM 5210 O O . MET A 1 650 ? 20.865 33.959 -13.636 1.00 31.25 650 MET A O 1
ATOM 5214 N N . SER A 1 651 ? 22.155 34.311 -11.825 1.00 42.91 651 SER A N 1
ATOM 5215 C CA . SER A 1 651 ? 23.110 35.173 -12.530 1.00 42.91 651 SER A CA 1
ATOM 5216 C C . SER A 1 651 ? 24.189 34.335 -13.222 1.00 42.91 651 SER A C 1
ATOM 5218 O O . SER A 1 651 ? 24.470 33.203 -12.825 1.00 42.91 651 SER A O 1
ATOM 5220 N N . GLU A 1 652 ? 24.861 34.922 -14.214 1.00 35.12 652 GLU A N 1
ATOM 5221 C CA . GLU A 1 652 ? 25.994 34.310 -14.932 1.00 35.12 652 GLU A CA 1
ATOM 5222 C C . GLU A 1 652 ? 27.185 33.949 -14.018 1.00 35.12 652 GLU A C 1
ATOM 5224 O O . GLU A 1 652 ? 28.081 33.218 -14.426 1.00 35.12 652 GLU A O 1
ATOM 5229 N N . THR A 1 653 ? 27.186 34.411 -12.763 1.00 40.25 653 THR A N 1
ATOM 5230 C CA . THR A 1 653 ? 28.206 34.102 -11.750 1.00 40.25 653 THR A CA 1
ATOM 5231 C C . THR A 1 653 ? 27.795 32.995 -10.773 1.00 40.25 653 THR A C 1
ATOM 5233 O O . THR A 1 653 ? 28.535 32.724 -9.832 1.00 40.25 653 THR A O 1
ATOM 5236 N N . GLY A 1 654 ? 26.643 32.344 -10.977 1.00 38.53 654 GLY A N 1
ATOM 5237 C CA . GLY A 1 654 ? 26.244 31.146 -10.228 1.00 38.53 654 GLY A CA 1
ATOM 5238 C C . GLY A 1 654 ? 25.528 31.387 -8.895 1.00 38.53 654 GLY A C 1
ATOM 5239 O O . GLY A 1 654 ? 25.302 30.428 -8.161 1.00 38.53 654 GLY A O 1
ATOM 5240 N N . ASN A 1 655 ? 25.116 32.622 -8.588 1.00 40.25 655 ASN A N 1
ATOM 5241 C CA . ASN A 1 655 ? 24.292 32.902 -7.407 1.00 40.25 655 ASN A CA 1
ATOM 5242 C C . ASN A 1 655 ? 22.800 32.906 -7.762 1.00 40.25 655 ASN A C 1
ATOM 5244 O O . ASN A 1 655 ? 22.390 33.394 -8.820 1.00 40.25 655 ASN A O 1
ATOM 5248 N N . SER A 1 656 ? 21.993 32.350 -6.856 1.00 39.50 656 SER A N 1
ATOM 5249 C CA . SER A 1 656 ? 20.538 32.243 -6.991 1.00 39.50 656 SER A CA 1
ATOM 5250 C C . SER A 1 656 ? 19.857 33.318 -6.152 1.00 39.50 656 SER A C 1
ATOM 5252 O O . SER A 1 656 ? 20.222 33.513 -4.994 1.00 39.50 656 SER A O 1
ATOM 5254 N N . TYR A 1 657 ? 18.852 33.986 -6.722 1.00 48.03 657 TYR A N 1
ATOM 5255 C CA . TYR A 1 657 ? 18.109 35.059 -6.058 1.00 48.03 657 TYR A CA 1
ATOM 5256 C C . TYR A 1 657 ? 16.598 34.791 -6.061 1.00 48.03 657 TYR A C 1
ATOM 5258 O O . TYR A 1 657 ? 16.038 34.360 -7.074 1.00 48.03 657 TYR A O 1
ATOM 5266 N N . LEU A 1 658 ? 15.925 35.103 -4.945 1.00 40.56 658 LEU A N 1
ATOM 5267 C CA . LEU A 1 658 ? 14.464 35.023 -4.811 1.00 40.56 658 LEU A CA 1
ATOM 5268 C C . LEU A 1 658 ? 13.851 36.429 -4.710 1.00 40.56 658 LEU A C 1
ATOM 5270 O O . LEU A 1 658 ? 14.258 37.232 -3.866 1.00 40.56 658 LEU A O 1
ATOM 5274 N N . ARG A 1 659 ? 12.833 36.717 -5.535 1.00 43.81 659 ARG A N 1
ATOM 5275 C CA . ARG A 1 659 ? 12.020 37.944 -5.442 1.00 43.81 659 ARG A CA 1
ATOM 5276 C C . ARG A 1 659 ? 10.568 37.603 -5.106 1.00 43.81 659 ARG A C 1
ATOM 5278 O O . ARG A 1 659 ? 9.931 36.819 -5.806 1.00 43.81 659 ARG A O 1
ATOM 5285 N N . MET A 1 660 ? 10.048 38.223 -4.048 1.00 39.09 660 MET A N 1
ATOM 5286 C CA . MET A 1 660 ? 8.668 38.052 -3.576 1.00 39.09 660 MET A CA 1
ATOM 5287 C C . MET A 1 660 ? 7.714 39.057 -4.253 1.00 39.09 660 MET A C 1
ATOM 5289 O O . MET A 1 660 ? 8.114 40.207 -4.473 1.00 39.09 660 MET A O 1
ATOM 5293 N N . PRO A 1 661 ? 6.450 38.693 -4.551 1.00 37.50 661 PRO A N 1
ATOM 5294 C CA . PRO A 1 661 ? 5.494 39.609 -5.174 1.00 37.50 661 PRO A CA 1
ATOM 5295 C C . PRO A 1 661 ? 5.177 40.806 -4.270 1.00 37.50 661 PRO A C 1
ATOM 5297 O O . PRO A 1 661 ? 4.853 40.636 -3.097 1.00 37.50 661 PRO A O 1
ATOM 5300 N N . GLY A 1 662 ? 5.240 42.020 -4.823 1.00 46.41 662 GLY A N 1
ATOM 5301 C CA . GLY A 1 662 ? 4.880 43.255 -4.114 1.00 46.41 662 GLY A CA 1
ATOM 5302 C C . GLY A 1 662 ? 6.009 43.923 -3.320 1.00 46.41 662 GLY A C 1
ATOM 5303 O O . GLY A 1 662 ? 5.739 44.884 -2.605 1.00 46.41 662 GLY A O 1
ATOM 5304 N N . SER A 1 663 ? 7.263 43.471 -3.449 1.00 50.22 663 SER A N 1
ATOM 5305 C CA . SER A 1 663 ? 8.418 44.167 -2.865 1.0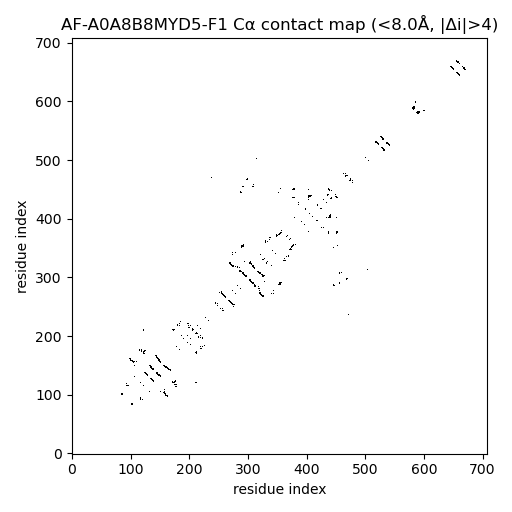0 50.22 663 SER A CA 1
ATOM 5306 C C . SER A 1 663 ? 9.599 44.266 -3.838 1.00 50.22 663 SER A C 1
ATOM 5308 O O . SER A 1 663 ? 9.866 43.343 -4.609 1.00 50.22 663 SER A O 1
ATOM 5310 N N . ASP A 1 664 ? 10.349 45.366 -3.762 1.00 44.34 664 ASP A N 1
ATOM 5311 C CA . ASP A 1 664 ? 11.591 45.576 -4.525 1.00 44.34 664 ASP A CA 1
ATOM 5312 C C . ASP A 1 664 ? 12.838 44.993 -3.841 1.00 44.34 664 ASP A C 1
ATOM 5314 O O . ASP A 1 664 ? 13.966 45.300 -4.218 1.00 44.34 664 ASP A O 1
ATOM 5318 N N . ARG A 1 665 ? 12.662 44.127 -2.834 1.00 44.09 665 ARG A N 1
ATOM 5319 C CA . ARG A 1 665 ? 13.778 43.458 -2.155 1.00 44.09 665 ARG A CA 1
ATOM 5320 C C . ARG A 1 665 ? 14.067 42.094 -2.781 1.00 44.09 665 ARG A C 1
ATOM 5322 O O . ARG A 1 665 ? 13.160 41.291 -2.993 1.00 44.09 665 ARG A O 1
ATOM 5329 N N . VAL A 1 666 ? 15.348 41.851 -3.047 1.00 49.12 666 VAL A N 1
ATOM 5330 C CA . VAL A 1 666 ? 15.898 40.603 -3.588 1.00 49.12 666 VAL A CA 1
ATOM 5331 C C . VAL A 1 666 ? 16.715 39.928 -2.487 1.00 49.12 666 VAL A C 1
ATOM 5333 O O . VAL A 1 666 ? 17.511 40.598 -1.828 1.00 49.12 666 VAL A O 1
ATOM 5336 N N . ILE A 1 667 ? 16.491 38.632 -2.260 1.00 48.41 667 ILE A N 1
ATOM 5337 C CA . ILE A 1 667 ? 17.196 37.844 -1.237 1.00 48.41 667 ILE A CA 1
ATOM 5338 C C . ILE A 1 667 ? 18.204 36.929 -1.943 1.00 48.41 667 ILE A C 1
ATOM 5340 O O . ILE A 1 667 ? 17.808 36.138 -2.801 1.00 48.41 667 ILE A O 1
ATOM 5344 N N . ASP A 1 668 ? 19.490 37.076 -1.606 1.00 46.81 668 ASP A N 1
ATOM 5345 C CA . ASP A 1 668 ? 20.583 36.198 -2.055 1.00 46.81 668 ASP A CA 1
ATOM 5346 C C . ASP A 1 668 ? 20.551 34.899 -1.249 1.00 46.81 668 ASP A C 1
ATOM 5348 O O . ASP A 1 668 ? 20.502 34.944 -0.018 1.00 46.81 668 ASP A O 1
ATOM 5352 N N . ILE A 1 669 ? 20.531 33.760 -1.938 1.00 44.03 669 ILE A N 1
ATOM 5353 C CA . ILE A 1 669 ? 20.345 32.447 -1.314 1.00 44.03 669 ILE A CA 1
ATOM 5354 C C . ILE A 1 669 ? 21.644 31.617 -1.273 1.00 44.03 669 ILE A C 1
ATOM 5356 O O . ILE A 1 669 ? 21.603 30.517 -0.745 1.00 44.03 669 ILE A O 1
ATOM 5360 N N . GLY A 1 670 ? 22.784 32.136 -1.762 1.00 35.78 670 GLY A N 1
ATOM 5361 C CA . GLY A 1 670 ? 24.144 31.604 -1.532 1.00 35.78 670 GLY A CA 1
ATOM 5362 C C . GLY A 1 670 ? 24.439 30.147 -1.958 1.00 35.78 670 GLY A C 1
ATOM 5363 O O . GLY A 1 670 ? 23.964 29.194 -1.352 1.00 35.78 670 GLY A O 1
ATOM 5364 N N . GLY A 1 671 ? 25.313 29.955 -2.956 1.00 34.31 671 GLY A N 1
ATOM 5365 C CA . GLY A 1 671 ? 25.893 28.644 -3.313 1.00 34.31 671 GLY A CA 1
ATOM 5366 C C . GLY A 1 671 ? 27.209 28.328 -2.569 1.00 34.31 671 GLY A C 1
ATOM 5367 O O . GLY A 1 671 ? 27.842 29.243 -2.039 1.00 34.31 671 GLY A O 1
ATOM 5368 N N . PRO A 1 672 ? 27.649 27.052 -2.513 1.00 30.59 672 PRO A N 1
ATOM 5369 C CA . PRO A 1 672 ? 28.763 26.620 -1.668 1.00 30.59 672 PRO A CA 1
ATOM 5370 C C . PRO A 1 672 ? 30.133 27.043 -2.219 1.00 30.59 672 PRO A C 1
ATOM 5372 O O . PRO A 1 672 ? 30.534 26.679 -3.325 1.00 30.59 672 PRO A O 1
ATOM 5375 N N . SER A 1 673 ? 30.884 27.775 -1.398 1.00 28.72 673 SER A N 1
ATOM 5376 C CA . SER A 1 673 ? 32.277 28.152 -1.638 1.00 28.72 673 SER A CA 1
ATOM 5377 C C . SER A 1 673 ? 33.219 26.986 -1.322 1.00 28.72 673 SER A C 1
ATOM 5379 O O . SER A 1 673 ? 33.269 26.515 -0.187 1.00 28.72 673 SER A O 1
ATOM 5381 N N . PHE A 1 674 ? 34.033 26.566 -2.291 1.00 31.00 674 PHE A N 1
ATOM 5382 C CA . PHE A 1 674 ? 35.230 25.765 -2.029 1.00 31.00 674 PHE A CA 1
ATOM 5383 C C . PHE A 1 674 ? 36.284 26.622 -1.313 1.00 31.00 674 PHE A C 1
ATOM 5385 O O . PHE A 1 674 ? 36.640 27.697 -1.800 1.00 31.00 674 PHE A O 1
ATOM 5392 N N . SER A 1 675 ? 36.849 26.128 -0.210 1.00 27.91 675 SER A N 1
ATOM 5393 C CA . SER A 1 675 ? 38.092 26.663 0.351 1.00 27.91 675 SER A CA 1
ATOM 5394 C C . SER A 1 675 ? 39.084 25.549 0.702 1.00 27.91 675 SER A C 1
ATOM 5396 O O . SER A 1 675 ? 38.785 24.582 1.397 1.00 27.91 675 SER A O 1
ATOM 5398 N N . ASN A 1 676 ? 40.290 25.709 0.154 1.00 29.77 676 ASN A N 1
ATOM 5399 C CA . ASN A 1 676 ? 41.509 24.978 0.485 1.00 29.77 676 ASN A CA 1
ATOM 5400 C C . ASN A 1 676 ? 41.975 25.306 1.913 1.00 29.77 676 ASN A C 1
ATOM 5402 O O . ASN A 1 676 ? 41.920 26.466 2.319 1.00 29.77 676 ASN A O 1
ATOM 5406 N N . GLY A 1 677 ? 42.555 24.323 2.614 1.00 25.72 677 GLY A N 1
ATOM 5407 C CA . GLY A 1 677 ? 43.221 24.548 3.902 1.00 25.72 677 GLY A CA 1
ATOM 5408 C C . GLY A 1 677 ? 43.957 23.332 4.482 1.00 25.72 677 GLY A C 1
ATOM 5409 O O . GLY A 1 677 ? 43.410 22.597 5.291 1.00 25.72 677 GLY A O 1
ATOM 5410 N N . GLN A 1 678 ? 45.220 23.165 4.073 1.00 25.56 678 GLN A N 1
ATOM 5411 C CA . GLN A 1 678 ? 46.381 22.674 4.856 1.00 25.56 678 GLN A CA 1
ATOM 5412 C C . GLN A 1 678 ? 46.318 23.106 6.356 1.00 25.56 678 GLN A C 1
ATOM 5414 O O . GLN A 1 678 ? 45.790 24.176 6.624 1.00 25.56 678 GLN A O 1
ATOM 5419 N N . VAL A 1 679 ? 46.816 22.446 7.420 1.00 26.53 679 VAL A N 1
ATOM 5420 C CA . VAL A 1 679 ? 47.986 21.589 7.749 1.00 26.53 679 VAL A CA 1
ATOM 5421 C C . VAL A 1 679 ? 47.667 20.867 9.082 1.00 26.53 679 VAL A C 1
ATOM 5423 O O . VAL A 1 679 ? 46.957 21.438 9.905 1.00 26.53 679 VAL A O 1
ATOM 5426 N N . GLY A 1 680 ? 48.284 19.714 9.396 1.00 25.56 680 GLY A N 1
ATOM 5427 C CA . GLY A 1 680 ? 48.455 19.336 10.812 1.00 25.56 680 GLY A CA 1
ATOM 5428 C C . GLY A 1 680 ? 48.955 17.922 11.106 1.00 25.56 680 GLY A C 1
ATOM 5429 O O . GLY A 1 680 ? 48.184 17.072 11.529 1.00 25.56 680 GLY A O 1
ATOM 5430 N N . ALA A 1 681 ? 50.252 17.675 10.925 1.00 26.53 681 ALA A N 1
ATOM 5431 C CA . ALA A 1 681 ? 50.917 16.425 11.289 1.00 26.53 681 ALA A CA 1
ATOM 5432 C C . ALA A 1 681 ? 50.898 16.138 12.806 1.00 26.53 681 ALA A C 1
ATOM 5434 O O . ALA A 1 681 ? 51.259 17.008 13.597 1.00 26.53 681 ALA A O 1
ATOM 5435 N N . ARG A 1 682 ? 50.629 14.880 13.192 1.00 25.70 682 ARG A N 1
ATOM 5436 C CA . ARG A 1 682 ? 51.189 14.241 14.399 1.00 25.70 682 ARG A CA 1
ATOM 5437 C C . ARG A 1 682 ? 51.483 12.758 14.138 1.00 25.70 682 ARG A C 1
ATOM 5439 O O . ARG A 1 682 ? 50.577 11.953 13.968 1.00 25.70 682 ARG A O 1
ATOM 5446 N N . ASN A 1 683 ? 52.776 12.434 14.126 1.00 26.08 683 ASN A N 1
ATOM 5447 C CA . ASN A 1 683 ? 53.331 11.093 14.333 1.00 26.08 683 ASN A CA 1
ATOM 5448 C C . ASN A 1 683 ? 53.002 10.598 15.748 1.00 26.08 683 ASN A C 1
ATOM 5450 O O . ASN A 1 683 ? 53.199 11.388 16.665 1.00 26.08 683 ASN A O 1
ATOM 5454 N N . VAL A 1 684 ? 52.679 9.308 15.926 1.00 26.19 684 VAL A N 1
ATOM 5455 C CA . VAL A 1 684 ? 53.326 8.404 16.908 1.00 26.19 684 VAL A CA 1
ATOM 5456 C C . VAL A 1 684 ? 53.252 6.960 16.383 1.00 26.19 684 VAL A C 1
ATOM 5458 O O . VAL A 1 684 ? 52.282 6.548 15.755 1.00 26.19 684 VAL A O 1
ATOM 5461 N N . GLN A 1 685 ? 54.355 6.252 16.609 1.00 25.75 685 GLN A N 1
ATOM 5462 C CA . GLN A 1 685 ? 54.767 4.941 16.129 1.00 25.75 685 GLN A CA 1
ATOM 5463 C C . GLN A 1 685 ? 53.979 3.742 16.680 1.00 25.75 685 GLN A C 1
ATOM 5465 O O . GLN A 1 685 ? 53.321 3.796 17.713 1.00 25.75 685 GLN A O 1
ATOM 5470 N N . ALA A 1 686 ? 54.180 2.635 15.964 1.00 25.06 686 ALA A N 1
ATOM 5471 C CA . ALA A 1 686 ? 53.839 1.259 16.280 1.00 25.06 686 ALA A CA 1
ATOM 5472 C C . ALA A 1 686 ? 54.318 0.754 17.653 1.00 25.06 686 ALA A C 1
ATOM 5474 O O . ALA A 1 686 ? 55.415 1.083 18.103 1.00 25.06 686 ALA A O 1
ATOM 5475 N N . SER A 1 687 ? 53.581 -0.216 18.196 1.00 25.94 687 SER A N 1
ATOM 5476 C CA . SER A 1 687 ? 54.163 -1.333 18.940 1.00 25.94 687 SER A CA 1
ATOM 5477 C C . SER A 1 687 ? 53.339 -2.608 18.737 1.00 25.94 687 SER A C 1
ATOM 5479 O O . SER A 1 687 ? 52.111 -2.606 18.692 1.00 25.94 687 SER A O 1
ATOM 5481 N N . GLN A 1 688 ? 54.077 -3.692 18.523 1.00 26.72 688 GLN A N 1
ATOM 5482 C CA . GLN A 1 688 ? 53.618 -5.066 18.392 1.00 26.72 688 GLN A CA 1
ATOM 5483 C C . GLN A 1 688 ? 53.232 -5.630 19.764 1.00 26.72 688 GLN A C 1
ATOM 5485 O O . GLN A 1 688 ? 53.927 -5.375 20.747 1.00 26.72 688 GLN A O 1
ATOM 5490 N N . SER A 1 689 ? 52.250 -6.528 19.802 1.00 26.23 689 SER A N 1
ATOM 5491 C CA . SER A 1 689 ? 52.299 -7.678 20.707 1.00 26.23 689 SER A CA 1
ATOM 5492 C C . SER A 1 689 ? 51.557 -8.868 20.100 1.00 26.23 689 SER A C 1
ATOM 5494 O O . SER A 1 689 ? 50.422 -8.780 19.638 1.00 26.23 689 SER A O 1
ATOM 5496 N N . GLN A 1 690 ? 52.282 -9.980 20.040 1.00 27.55 690 GLN A N 1
ATOM 5497 C CA . GLN A 1 690 ? 51.807 -11.307 19.686 1.00 27.55 690 GLN A CA 1
ATOM 5498 C C . GLN A 1 690 ? 51.059 -11.922 20.874 1.00 27.55 690 GLN A C 1
ATOM 5500 O O . GLN A 1 690 ? 51.518 -11.806 22.010 1.00 27.55 690 GLN A O 1
ATOM 5505 N N . SER A 1 691 ? 50.017 -12.703 20.600 1.00 26.20 691 SER A N 1
ATOM 5506 C CA . SER A 1 691 ? 49.774 -13.950 21.327 1.00 26.20 691 SER A CA 1
ATOM 5507 C C . SER A 1 691 ? 49.043 -14.948 20.428 1.00 26.20 691 SER A C 1
ATOM 5509 O O . SER A 1 691 ? 48.006 -14.680 19.828 1.00 26.20 691 SER A O 1
ATOM 5511 N N . SER A 1 692 ? 49.689 -16.094 20.276 1.00 25.70 692 SER A N 1
ATOM 5512 C CA . SER A 1 692 ? 49.265 -17.306 19.587 1.00 25.70 692 SER A CA 1
ATOM 5513 C C . SER A 1 692 ? 48.493 -18.228 20.538 1.00 25.70 692 SER A C 1
ATOM 5515 O O . SER A 1 692 ? 48.673 -18.126 21.746 1.00 25.70 692 SER A O 1
ATOM 5517 N N . ILE A 1 693 ? 47.663 -19.109 19.957 1.00 26.58 693 ILE A N 1
ATOM 5518 C CA . ILE A 1 693 ? 47.165 -20.453 20.365 1.00 26.58 693 ILE A CA 1
ATOM 5519 C C . ILE A 1 693 ? 45.854 -20.624 19.554 1.00 26.58 693 ILE A C 1
ATOM 5521 O O . ILE A 1 693 ? 44.936 -19.839 19.728 1.00 26.58 693 ILE A O 1
ATOM 5525 N N . GLY A 1 694 ? 45.645 -21.524 18.589 1.00 24.25 694 GLY A N 1
ATOM 5526 C CA . GLY A 1 694 ? 46.313 -22.768 18.230 1.00 24.25 694 GLY A CA 1
ATOM 5527 C C . GLY A 1 694 ? 45.490 -23.975 18.685 1.00 24.25 694 GLY A C 1
ATOM 5528 O O . GLY A 1 694 ? 45.874 -24.565 19.681 1.00 24.25 694 GLY A O 1
ATOM 5529 N N . ILE A 1 695 ? 44.407 -24.356 17.979 1.00 26.81 695 ILE A N 1
ATOM 5530 C CA . ILE A 1 695 ? 43.808 -25.711 18.047 1.00 26.81 695 ILE A CA 1
ATOM 5531 C C . ILE A 1 695 ? 43.264 -26.135 16.669 1.00 26.81 695 ILE A C 1
ATOM 5533 O O . ILE A 1 695 ? 42.458 -25.450 16.045 1.00 26.81 695 ILE A O 1
ATOM 5537 N N . SER A 1 696 ? 43.750 -27.295 16.227 1.00 25.45 696 SER A N 1
ATOM 5538 C CA . SER A 1 696 ? 43.422 -28.061 15.024 1.00 25.45 696 SER A CA 1
ATOM 5539 C C . SER A 1 696 ? 42.143 -28.896 15.161 1.00 25.45 696 SER A C 1
ATOM 5541 O O . SER A 1 696 ? 41.886 -29.425 16.239 1.00 25.45 696 SER A O 1
ATOM 5543 N N . SER A 1 697 ? 41.460 -29.193 14.050 1.00 28.38 697 SER A N 1
ATOM 5544 C CA . SER A 1 697 ? 40.830 -30.515 13.859 1.00 28.38 697 SER A CA 1
ATOM 5545 C C . SER A 1 697 ? 40.701 -30.889 12.372 1.00 28.38 697 SER A C 1
ATOM 5547 O O . SER A 1 697 ? 39.853 -30.412 11.631 1.00 28.38 697 SER A O 1
ATOM 5549 N N . SER A 1 698 ? 41.674 -31.695 11.954 1.00 27.66 698 SER A N 1
ATOM 5550 C CA . SER A 1 698 ? 41.582 -32.969 11.231 1.00 27.66 698 SER A CA 1
ATOM 5551 C C . SER A 1 698 ? 40.392 -33.255 10.304 1.00 27.66 698 SER A C 1
ATOM 5553 O O . SER A 1 698 ? 39.276 -33.537 10.729 1.00 27.66 698 SER A O 1
ATOM 5555 N N . ILE A 1 699 ? 40.748 -33.351 9.026 1.00 28.62 699 ILE A N 1
ATOM 5556 C CA . ILE A 1 699 ? 40.073 -34.042 7.926 1.00 28.62 699 ILE A CA 1
ATOM 5557 C C . ILE A 1 699 ? 40.149 -35.564 8.149 1.00 28.62 699 ILE A C 1
ATOM 5559 O O . ILE A 1 699 ? 41.225 -36.089 8.434 1.00 28.62 699 ILE A O 1
ATOM 5563 N N . GLN A 1 700 ? 39.040 -36.279 7.940 1.00 27.88 700 GLN A N 1
ATOM 5564 C CA . GLN A 1 700 ? 39.039 -37.715 7.641 1.00 27.88 700 GLN A CA 1
ATOM 5565 C C . GLN A 1 700 ? 38.252 -37.957 6.348 1.00 27.88 700 GLN A C 1
ATOM 5567 O O . GLN A 1 700 ? 37.037 -37.783 6.295 1.00 27.88 700 GLN A O 1
ATOM 5572 N N . GLN A 1 701 ? 38.987 -38.335 5.303 1.00 28.77 701 GLN A N 1
ATOM 5573 C CA . GLN A 1 701 ? 38.481 -39.008 4.110 1.00 28.77 701 GLN A CA 1
ATOM 5574 C C . GLN A 1 701 ? 38.400 -40.511 4.401 1.00 28.77 701 GLN A C 1
ATOM 5576 O O . GLN A 1 701 ? 39.328 -41.074 4.982 1.00 28.77 701 GLN A O 1
ATOM 5581 N N . SER A 1 702 ? 37.334 -41.163 3.944 1.00 29.34 702 SER A N 1
ATOM 5582 C CA . SER A 1 702 ? 37.301 -42.608 3.730 1.00 29.34 702 SER A CA 1
ATOM 5583 C C . SER A 1 702 ? 36.758 -42.905 2.332 1.00 29.34 702 SER A C 1
ATOM 5585 O O . SER A 1 702 ? 35.645 -42.530 1.970 1.00 29.34 702 SER A O 1
ATOM 5587 N N . GLU A 1 703 ? 37.599 -43.561 1.538 1.00 33.19 703 GLU A N 1
ATOM 5588 C CA . GLU A 1 703 ? 37.256 -44.276 0.312 1.00 33.19 703 GLU A CA 1
ATOM 5589 C C . GLU A 1 703 ? 36.449 -45.535 0.655 1.00 33.19 703 GLU A C 1
ATOM 5591 O O . GLU A 1 703 ? 36.848 -46.238 1.577 1.00 33.19 703 GLU A O 1
ATOM 5596 N N . ILE A 1 704 ? 35.412 -45.872 -0.127 1.00 32.84 704 ILE A N 1
ATOM 5597 C CA . ILE A 1 704 ? 35.099 -47.254 -0.554 1.00 32.84 704 ILE A CA 1
ATOM 5598 C C . ILE A 1 704 ? 34.455 -47.173 -1.947 1.00 32.84 704 ILE A C 1
ATOM 5600 O O . ILE A 1 704 ? 33.518 -46.407 -2.165 1.00 32.84 704 ILE A O 1
ATOM 5604 N N . GLY A 1 705 ? 35.001 -47.938 -2.895 1.00 28.91 705 GLY A N 1
ATOM 5605 C CA . GLY A 1 705 ? 34.630 -47.924 -4.305 1.00 28.91 705 GLY A CA 1
ATOM 5606 C C . GLY A 1 705 ? 33.578 -48.945 -4.755 1.00 28.91 705 GLY A C 1
ATOM 5607 O O . GLY A 1 705 ? 33.178 -49.838 -4.018 1.00 28.91 705 GLY A O 1
ATOM 5608 N N . ALA A 1 706 ? 33.224 -48.756 -6.030 1.00 31.61 706 ALA A N 1
ATOM 5609 C CA . ALA A 1 706 ? 32.864 -49.707 -7.088 1.00 31.61 706 ALA A CA 1
ATOM 5610 C C . ALA A 1 706 ? 31.804 -50.801 -6.841 1.00 31.61 706 ALA A C 1
ATOM 5612 O O . ALA A 1 706 ? 31.982 -51.726 -6.054 1.00 31.61 706 ALA A O 1
ATOM 5613 N N . GLY A 1 707 ? 30.781 -50.782 -7.704 1.00 33.31 707 GLY A N 1
ATOM 5614 C CA . GLY A 1 707 ? 29.887 -51.908 -7.957 1.00 33.31 707 GLY A CA 1
ATOM 5615 C C . GLY A 1 707 ? 28.927 -51.652 -9.125 1.00 33.31 707 GLY A C 1
ATOM 5616 O O . GLY A 1 707 ? 27.791 -51.272 -8.871 1.00 33.31 707 GLY A O 1
ATOM 5617 N N . LEU A 1 708 ? 29.419 -51.949 -10.340 1.00 34.56 708 LEU A N 1
ATOM 5618 C CA . LEU A 1 708 ? 28.752 -52.096 -11.656 1.00 34.56 708 LEU A CA 1
ATOM 5619 C C . LEU A 1 708 ? 28.279 -50.849 -12.419 1.00 34.56 708 LEU A C 1
ATOM 5621 O O . LEU A 1 708 ? 27.423 -50.094 -11.916 1.00 34.56 708 LEU A O 1
#

pLDDT: mean 71.85, std 26.95, range [23.84, 98.38]

Solvent-accessible surface area (backbone atoms only — not comparable to full-atom values): 43896 Å² total; per-residue (Å²): 135,85,86,92,89,80,89,86,90,89,88,58,78,75,58,51,67,58,53,61,72,60,59,64,80,76,56,96,63,94,69,81,81,89,67,78,81,75,83,73,76,85,71,80,88,78,83,81,80,86,88,79,91,76,87,84,82,82,80,79,89,76,89,85,85,86,87,83,92,86,80,90,86,81,89,81,90,74,94,65,100,64,79,80,49,56,70,62,94,82,60,89,44,54,99,76,66,78,53,68,64,31,33,27,80,33,57,65,55,46,54,50,51,54,42,49,30,23,46,64,68,16,44,43,50,46,71,81,38,84,46,83,56,41,35,28,40,30,41,48,93,95,29,70,22,35,40,32,33,36,53,39,80,93,75,62,32,22,32,30,74,41,69,52,53,71,82,77,63,76,72,38,45,57,51,79,67,71,38,36,69,53,49,15,60,73,44,34,68,60,37,71,76,34,81,81,66,45,56,67,55,53,39,50,50,37,33,72,78,38,53,31,66,67,58,66,70,48,43,46,51,7,50,52,49,34,49,43,70,71,68,46,61,68,67,61,47,62,71,44,46,63,60,51,50,52,49,50,49,69,77,37,73,77,32,52,73,49,79,42,54,41,88,84,82,66,44,83,44,33,41,41,46,31,49,41,69,38,48,51,52,41,76,72,54,32,42,49,38,35,20,43,47,72,45,71,37,66,40,96,85,52,35,28,40,38,42,36,27,30,31,34,70,51,75,41,78,35,73,43,36,40,30,44,32,64,54,97,40,35,67,51,38,35,53,53,48,52,54,51,34,62,74,69,63,44,64,54,13,72,73,32,34,41,30,23,62,93,46,67,34,50,56,50,29,46,49,72,65,20,65,58,32,47,66,33,38,18,39,61,59,52,45,60,60,48,42,77,79,49,73,57,66,72,56,51,54,40,53,52,48,32,34,62,19,74,39,61,73,54,28,54,52,38,46,48,53,36,31,73,76,32,54,65,56,37,54,57,50,58,71,72,42,52,67,31,30,20,42,43,56,57,69,69,85,45,76,61,82,76,36,54,37,60,59,31,54,52,49,55,57,72,40,55,68,37,34,58,41,54,70,59,61,19,55,51,45,51,51,49,55,50,50,54,50,52,51,53,57,49,58,75,46,70,84,56,83,63,93,59,40,70,59,47,44,53,52,49,55,52,50,57,65,55,49,76,47,52,48,76,41,81,52,78,83,56,31,26,43,39,29,48,76,93,48,75,46,83,44,73,63,68,85,84,77,73,78,67,76,74,71,74,71,77,71,76,79,72,77,81,79,78,60,99,81,71,79,81,93,77,93,77,92,84,81,84,85,87,77,78,47,63,12,86,41,58,69,46,70,75,47,46,59,92,75,54,88,61,71,72,56,82,80,79,82,85,78,84,87,85,86,88,86,89,88,85,89,84,86,89,78,85,88,87,83,86,86,76,97,68,72,74,63,65,66,56,56,64,69,65,67,79,76,74,72,79,58,82,49,72,49,100,85,66,44,44,37,47,47,55,78,95,54,96,59,73,45,81,67,72,66,90,79,89,77,89,78,89,85,85,94,79,89,83,83,88,83,89,83,88,84,90,86,88,85,87,84,84,89,82,87,82,90,84,82,89,83,135